Protein AF-A0A5P2UN57-F1 (afdb_monomer_lite)

Foldseek 3Di:
DDDDDDDDDDDDDDDDDDDDDDDDDDDDDDDDDDDDDDDDDDDDDDDDDDPPPPPPPPDPPPPPPPDPPPDAPQFWWKWFWQFFDAWAWKWFQDPVRDIDIDTFFWTKIATDVGWIFIWGQQEPPADADGRFMWTWDWCCLALSNVQPLLQLLLQLLCVFPPVPVVQVVLLVLLVADGDDSHLRRRLNNLLSNCSRPVTPMAGPDPSSRSSVVSSNVPRDGDDIDDGQWEWPPLEFEDAAQAWTDFIFIAHPDQKKAKAKDPVCVVQVWAWAFPVRHGGGMDGHGTTIITHGHPPRDFDKIKMKIKDWGWGDFSIWIDSSHRSRIITTSGIDGHITMYMHMYGYDDDVPVPVPPPDDDDDDDDDDDDDDDDDDDDDDDDDDDDDDDDDDDDDDDDDDDDDDDDDPPPPVVVVVVVVVVVVVVVVPDDDDDDDDD

Secondary structure (DSSP, 8-state):
--------------------------------------------------------------------TTSPPPPB-EEEEEEEEEEEEEEEE-TTS-EEEEEEEEEEEEETTS-EEEEEES-SS----TT-EEEEE-GGGSTTTT-TTHHHHHHHHHSSTTT---HHHHHHHHT-SPPPHHHHHHHHHHHHHHHHT---EEESSHHHHHHHHHHHHHPPP-PPPPPSEEEESSEEE--SSEEEEEEEEEESSS-EEEEE-HHHHHTT-EEE-TTS-B-SEE-TTPEEEEEEPTT--SEEEEEEEEEEEPPPTT-EEESS-GGG-EEEEEE-SEEEEEEEEEEES--TTSGGGS--------------------------------------------------TTSHHHHHHHHHHHHHHHHTT---------

Sequence (434 aa):
MSIAVPASSAPDSAPEPASRGAAAAAGRSGGAVSAAARSAARRPLAVALLAAALTAAPGATAAADTDPVGGRPAEGASAVLDGLKTYGQAVLRGGDGSVRQIPAGLYEMRVDGGGTLQTYGVGVEGNAQPQARYTEGGWSGSVLAGNGEAGRIRWVLEHSYPQLNDLAGLADAAGAGTLTAESAAAGTQVAIWRLADGAPVEAADPEAEKLADYLQRQAGQLPEPPASLALDPGHVTGPVGGRLGPVTVRTGARSVSVVPDADALALGVRVVDAEGRPLETAGNGTRLYFEVPAGTPDGTASVTVRGATKVPVGRVFTSGVPARAQIVAGSSESAAKAVASALWPQYEEARTAADGTTAPAGTPTGGPATTTLGSRSATLSPDSPDSPAASRLASSGSSAATPVIASLAVGLVVLGGMVVLLLRKRPHEEEEQA

Organism: NCBI:txid36818

Radius of gyration: 38.83 Å; chains: 1; bounding box: 89×123×109 Å

InterPro domains:
  IPR013552 Thioester domain [PF08341] (145-219)
  IPR023849 TQXA domain [TIGR03934] (152-199)

Structure (mmCIF, N/CA/C/O backbone):
data_AF-A0A5P2UN57-F1
#
_entry.id   AF-A0A5P2UN57-F1
#
loop_
_atom_site.group_PDB
_atom_site.id
_atom_site.type_symbol
_atom_site.label_atom_id
_atom_site.label_alt_id
_atom_site.label_comp_id
_atom_site.label_asym_id
_atom_site.label_entity_id
_atom_site.label_seq_id
_atom_site.pdbx_PDB_ins_code
_atom_site.Cartn_x
_atom_site.Cartn_y
_atom_site.Cartn_z
_atom_site.occupancy
_atom_site.B_iso_or_equiv
_atom_site.auth_seq_id
_atom_site.auth_comp_id
_atom_site.auth_asym_id
_atom_site.auth_atom_id
_atom_site.pdbx_PDB_model_num
ATOM 1 N N . MET A 1 1 ? -21.011 -5.947 74.025 1.00 39.19 1 MET A N 1
ATOM 2 C CA . MET A 1 1 ? -20.119 -4.963 74.668 1.00 39.19 1 MET A CA 1
ATOM 3 C C . MET A 1 1 ? -19.690 -3.989 73.589 1.00 39.19 1 MET A C 1
ATOM 5 O O . MET A 1 1 ? -18.841 -4.320 72.777 1.00 39.19 1 MET A O 1
ATOM 9 N N . SER A 1 2 ? -20.385 -2.857 73.537 1.00 37.06 2 SER A N 1
ATOM 10 C CA . SER A 1 2 ? -20.184 -1.744 72.607 1.00 37.06 2 SER A CA 1
ATOM 11 C C . SER A 1 2 ? -19.902 -0.512 73.453 1.00 37.06 2 SER A C 1
ATOM 13 O O . SER A 1 2 ? -20.606 -0.312 74.442 1.00 37.06 2 SER A O 1
ATOM 15 N N . ILE A 1 3 ? -18.938 0.318 73.061 1.00 39.31 3 ILE A N 1
ATOM 16 C CA . ILE A 1 3 ? -18.863 1.709 73.514 1.00 39.31 3 ILE A CA 1
ATOM 17 C C . ILE A 1 3 ? -18.644 2.593 72.289 1.00 39.31 3 ILE A C 1
ATOM 19 O O . ILE A 1 3 ? -17.763 2.350 71.468 1.00 39.31 3 ILE A O 1
ATOM 23 N N . ALA A 1 4 ? -19.515 3.589 72.192 1.00 41.00 4 ALA A N 1
ATOM 24 C CA . ALA A 1 4 ? -19.531 4.690 71.248 1.00 41.00 4 ALA A CA 1
ATOM 25 C C . ALA A 1 4 ? -18.868 5.940 71.877 1.00 41.00 4 ALA A C 1
ATOM 27 O O . ALA A 1 4 ? -18.981 6.096 73.088 1.00 41.00 4 ALA A O 1
ATOM 28 N N . VAL A 1 5 ? -18.218 6.776 71.037 1.00 41.81 5 VAL A N 1
ATOM 29 C CA . VAL A 1 5 ? -18.318 8.267 70.884 1.00 41.81 5 VAL A CA 1
ATOM 30 C C . VAL A 1 5 ? -18.219 9.123 72.183 1.00 41.81 5 VAL A C 1
ATOM 32 O O . VAL A 1 5 ? -18.940 8.808 73.124 1.00 41.81 5 VAL A O 1
ATOM 35 N N . PRO A 1 6 ? -17.438 10.246 72.277 1.00 58.19 6 PRO A N 1
ATOM 36 C CA . PRO A 1 6 ? -17.721 11.478 71.508 1.00 58.19 6 PRO A CA 1
ATOM 37 C C . PRO A 1 6 ? -16.577 12.481 71.204 1.00 58.19 6 PRO A C 1
ATOM 39 O O . PRO A 1 6 ? -15.440 12.359 71.646 1.00 58.19 6 PRO A O 1
ATOM 42 N N . ALA A 1 7 ? -16.950 13.502 70.419 1.00 49.41 7 ALA A N 1
ATOM 43 C CA . ALA A 1 7 ? -16.228 14.742 70.123 1.00 49.41 7 ALA A CA 1
ATOM 44 C C . ALA A 1 7 ? -16.349 15.794 71.251 1.00 49.41 7 ALA A C 1
ATOM 46 O O . ALA A 1 7 ? -17.344 15.785 71.974 1.00 49.41 7 ALA A O 1
ATOM 47 N N . SER A 1 8 ? -15.408 16.750 71.338 1.00 39.91 8 SER A N 1
ATOM 48 C CA . SER A 1 8 ? -15.621 18.070 71.968 1.00 39.91 8 SER A CA 1
ATOM 49 C C . SER A 1 8 ? -14.548 19.103 71.576 1.00 39.91 8 SER A C 1
ATOM 51 O O . SER A 1 8 ? -13.394 18.763 71.329 1.00 39.91 8 SER A O 1
ATOM 53 N N . SER A 1 9 ? -14.985 20.361 71.534 1.00 40.81 9 SER A N 1
ATOM 54 C CA . SER A 1 9 ? -14.357 21.596 71.041 1.00 40.81 9 SER A CA 1
ATOM 55 C C . SER A 1 9 ? -13.452 22.333 72.065 1.00 40.81 9 SER A C 1
ATOM 57 O O . SER A 1 9 ? -13.440 21.976 73.239 1.00 40.81 9 SER A O 1
ATOM 59 N N . ALA A 1 10 ? -12.731 23.368 71.585 1.00 37.75 10 ALA A N 1
ATOM 60 C CA . ALA A 1 10 ? -11.775 24.309 72.240 1.00 37.75 10 ALA A CA 1
ATOM 61 C C . ALA A 1 10 ? -12.332 25.138 73.445 1.00 37.75 10 ALA A C 1
ATOM 63 O O . ALA A 1 10 ? -13.525 24.974 73.710 1.00 37.75 10 ALA A O 1
ATOM 64 N N . PRO A 1 11 ? -11.569 26.022 74.174 1.00 57.16 11 PRO A N 1
ATOM 65 C CA . PRO A 1 11 ? -11.127 27.368 73.681 1.00 57.16 11 PRO A CA 1
ATOM 66 C C . PRO A 1 11 ? -9.890 28.077 74.365 1.00 57.16 11 PRO A C 1
ATOM 68 O O . PRO A 1 11 ? -9.340 27.568 75.334 1.00 57.16 11 PRO A O 1
ATOM 71 N N . ASP A 1 12 ? -9.559 29.296 73.864 1.00 34.84 12 ASP A N 1
ATOM 72 C CA . ASP A 1 12 ? -9.008 30.528 74.535 1.00 34.84 12 ASP A CA 1
ATOM 73 C C . ASP A 1 12 ? -7.531 30.561 75.061 1.00 34.84 12 ASP A C 1
ATOM 75 O O . ASP A 1 12 ? -7.033 29.545 75.520 1.00 34.84 12 ASP A O 1
ATOM 79 N N . SER A 1 13 ? -6.693 31.625 75.030 1.00 40.53 13 SER A N 1
ATOM 80 C CA . SER A 1 13 ? -6.854 33.103 75.030 1.00 40.53 13 SER A CA 1
ATOM 81 C C . SER A 1 13 ? -5.596 33.870 74.507 1.00 40.53 13 SER A C 1
ATOM 83 O O . SER A 1 13 ? -4.488 33.333 74.506 1.00 40.53 13 SER A O 1
ATOM 85 N N . ALA A 1 14 ? -5.771 35.146 74.107 1.00 40.59 14 ALA A N 1
ATOM 86 C CA . ALA A 1 14 ? -4.766 36.169 73.686 1.00 40.59 14 ALA A CA 1
ATOM 87 C C . ALA A 1 14 ? -4.296 37.074 74.891 1.00 40.59 14 ALA A C 1
ATOM 89 O O . ALA A 1 14 ? -4.620 36.633 75.996 1.00 40.59 14 ALA A O 1
ATOM 90 N N . PRO A 1 15 ? -3.615 38.279 74.819 1.00 58.94 15 PRO A N 1
ATOM 91 C CA . PRO A 1 15 ? -3.637 39.346 73.769 1.00 58.94 15 PRO A CA 1
ATOM 92 C C . PRO A 1 15 ? -2.386 40.284 73.517 1.00 58.94 15 PRO A C 1
ATOM 94 O O . PRO A 1 15 ? -1.462 40.358 74.317 1.00 58.94 15 PRO A O 1
ATOM 97 N N . GLU A 1 16 ? -2.478 41.065 72.409 1.00 37.25 16 GLU A N 1
ATOM 98 C CA . GLU A 1 16 ? -2.053 42.484 72.125 1.00 37.25 16 GLU A CA 1
ATOM 99 C C . GLU A 1 16 ? -0.576 43.004 72.117 1.00 37.25 16 GLU A C 1
ATOM 101 O O . GLU A 1 16 ? 0.284 42.392 72.741 1.00 37.25 16 GLU A O 1
ATOM 106 N N . PRO A 1 17 ? -0.253 44.196 71.507 1.00 57.06 17 PRO A N 1
ATOM 107 C CA . PRO A 1 17 ? -1.022 45.055 70.569 1.00 57.06 17 PRO A CA 1
ATOM 108 C C . PRO A 1 17 ? -0.270 45.662 69.334 1.00 57.06 17 PRO A C 1
ATOM 110 O O . PRO A 1 17 ? 0.952 45.720 69.254 1.00 57.06 17 PRO A O 1
ATOM 113 N N . ALA A 1 18 ? -1.094 46.245 68.441 1.00 34.97 18 ALA A N 1
ATOM 114 C CA . ALA A 1 18 ? -0.956 47.515 67.690 1.00 34.97 18 ALA A CA 1
ATOM 115 C C . ALA A 1 18 ? -0.034 47.711 66.449 1.00 34.97 18 ALA A C 1
ATOM 117 O O . ALA A 1 18 ? 1.152 48.010 66.536 1.00 34.97 18 ALA A O 1
ATOM 118 N N . SER A 1 19 ? -0.734 47.916 65.320 1.00 35.34 19 SER A N 1
ATOM 119 C CA . SER A 1 19 ? -0.726 49.133 64.469 1.00 35.34 19 SER A CA 1
ATOM 120 C C . SER A 1 19 ? -0.081 49.112 63.068 1.00 35.34 19 SER A C 1
ATOM 122 O O . SER A 1 19 ? 0.975 48.556 62.802 1.00 35.34 19 SER A O 1
ATOM 124 N N . ARG A 1 20 ? -0.845 49.752 62.168 1.00 35.31 20 ARG A N 1
ATOM 125 C CA . ARG A 1 20 ? -0.717 49.987 60.720 1.00 35.31 20 ARG A CA 1
ATOM 126 C C . ARG A 1 20 ? 0.586 50.672 60.287 1.00 35.31 20 ARG A C 1
ATOM 128 O O . ARG A 1 20 ? 1.058 51.566 60.977 1.00 35.31 20 ARG A O 1
ATOM 135 N N . GLY A 1 21 ? 0.966 50.471 59.022 1.00 28.95 21 GLY A N 1
ATOM 136 C CA . GLY A 1 21 ? 1.669 51.509 58.255 1.00 28.95 21 GLY A CA 1
ATOM 137 C C . GLY A 1 21 ? 2.451 50.988 57.057 1.00 28.95 21 GLY A C 1
ATOM 138 O O . GLY A 1 21 ? 3.364 50.193 57.210 1.00 28.95 21 GLY A O 1
ATOM 139 N N . ALA A 1 22 ? 2.078 51.438 55.865 1.00 32.78 22 ALA A N 1
ATOM 140 C CA . ALA A 1 22 ? 2.671 51.073 54.588 1.00 32.78 22 ALA A CA 1
ATOM 141 C C . ALA A 1 22 ? 3.968 51.844 54.261 1.00 32.78 22 ALA A C 1
ATOM 143 O O . ALA A 1 22 ? 4.228 52.906 54.818 1.00 32.78 22 ALA A O 1
ATOM 144 N N . ALA A 1 23 ? 4.634 51.344 53.213 1.00 30.52 23 ALA A N 1
ATOM 145 C CA . ALA A 1 23 ? 5.530 52.027 52.273 1.00 30.52 23 ALA A CA 1
ATOM 146 C C . ALA A 1 23 ? 7.048 52.068 52.564 1.00 30.52 23 ALA A C 1
ATOM 148 O O . ALA A 1 23 ? 7.525 52.696 53.497 1.00 30.52 23 ALA A O 1
ATOM 149 N N . ALA A 1 24 ? 7.765 51.441 51.619 1.00 31.58 24 ALA A N 1
ATOM 150 C CA . ALA A 1 24 ? 8.993 51.874 50.944 1.00 31.58 24 ALA A CA 1
ATOM 151 C C . ALA A 1 24 ? 10.163 52.447 51.769 1.00 31.58 24 ALA A C 1
ATOM 153 O O . ALA A 1 24 ? 10.082 53.560 52.270 1.00 31.58 24 ALA A O 1
ATOM 154 N N . ALA A 1 25 ? 11.328 51.788 51.695 1.00 30.58 25 ALA A N 1
ATOM 155 C CA . ALA A 1 25 ? 12.523 52.312 51.011 1.00 30.58 25 ALA A CA 1
ATOM 156 C C . ALA A 1 25 ? 13.802 51.501 51.316 1.00 30.58 25 ALA A C 1
ATOM 158 O O . ALA A 1 25 ? 14.023 51.042 52.428 1.00 30.58 25 ALA A O 1
ATOM 159 N N . ALA A 1 26 ? 14.675 51.489 50.303 1.00 32.34 26 ALA A N 1
ATOM 160 C CA . ALA A 1 26 ? 16.138 51.559 50.367 1.00 32.34 26 ALA A CA 1
ATOM 161 C C . ALA A 1 26 ? 16.979 50.345 50.820 1.00 32.34 26 ALA A C 1
ATOM 163 O O . ALA A 1 26 ? 17.091 50.010 51.991 1.00 32.34 26 ALA A O 1
ATOM 164 N N . GLY A 1 27 ? 17.776 49.868 49.860 1.00 29.94 27 GLY A N 1
ATOM 165 C CA . GLY A 1 27 ? 19.140 49.387 50.067 1.00 29.94 27 GLY A CA 1
ATOM 166 C C . GLY A 1 27 ? 19.962 49.660 48.803 1.00 29.94 27 GLY A C 1
ATOM 167 O O . GLY A 1 27 ? 19.844 48.931 47.825 1.00 29.94 27 GLY A O 1
ATOM 168 N N . ARG A 1 28 ? 20.739 50.753 48.792 1.00 35.12 28 ARG A N 1
ATOM 169 C CA . ARG A 1 28 ? 21.765 51.058 47.777 1.00 35.12 28 ARG A CA 1
ATOM 170 C C . ARG A 1 28 ? 23.150 50.817 48.373 1.00 35.12 28 ARG A C 1
ATOM 172 O O . ARG A 1 28 ? 23.405 51.258 49.486 1.00 35.12 28 ARG A O 1
ATOM 179 N N . SER A 1 29 ? 24.058 50.311 47.547 1.00 33.84 29 SER A N 1
ATOM 180 C CA . SER A 1 29 ? 25.497 50.630 47.522 1.00 33.84 29 SER A CA 1
ATOM 181 C C . SER A 1 29 ? 26.037 50.115 46.180 1.00 33.84 29 SER A C 1
ATOM 183 O O . SER A 1 29 ? 25.735 48.980 45.840 1.00 33.84 29 SER A O 1
ATOM 185 N N . GLY A 1 30 ? 26.789 50.820 45.337 1.00 29.62 30 GLY A N 1
ATOM 186 C CA . GLY A 1 30 ? 27.401 52.148 45.362 1.00 29.62 30 GLY A CA 1
ATOM 187 C C . GLY A 1 30 ? 28.357 52.274 44.152 1.00 29.62 30 GLY A C 1
ATOM 188 O O . GLY A 1 30 ? 28.793 51.255 43.625 1.00 29.62 30 GLY A O 1
ATOM 189 N N . GLY A 1 31 ? 28.669 53.514 43.741 1.00 28.61 31 GLY A N 1
ATOM 190 C CA . GLY A 1 31 ? 29.706 53.891 42.749 1.00 28.61 31 GLY A CA 1
ATOM 191 C C . GLY A 1 31 ? 29.144 54.389 41.402 1.00 28.61 31 GLY A C 1
ATOM 192 O O . GLY A 1 31 ? 28.782 53.568 40.574 1.00 28.61 31 GLY A O 1
ATOM 193 N N . ALA A 1 32 ? 28.813 55.681 41.218 1.00 36.91 32 ALA A N 1
ATOM 194 C CA . ALA A 1 32 ? 29.678 56.835 40.848 1.00 36.91 32 ALA A CA 1
ATOM 195 C C . ALA A 1 32 ? 30.187 56.744 39.380 1.00 36.91 32 ALA A C 1
ATOM 197 O O . ALA A 1 32 ? 30.706 55.707 39.005 1.00 36.91 32 ALA A O 1
ATOM 198 N N . VAL A 1 33 ? 30.089 57.734 38.474 1.00 36.12 33 VAL A N 1
ATOM 199 C CA . VAL A 1 33 ? 30.097 59.211 38.583 1.00 36.12 33 VAL A CA 1
ATOM 200 C C . VAL A 1 33 ? 29.484 59.872 37.315 1.00 36.12 33 VAL A C 1
ATOM 202 O O . VAL A 1 33 ? 29.527 59.299 36.232 1.00 36.12 33 VAL A O 1
ATOM 205 N N . SER A 1 34 ? 28.943 61.089 37.487 1.00 36.19 34 SER A N 1
ATOM 206 C CA . SER A 1 34 ? 28.401 62.081 36.519 1.00 36.19 34 SER A CA 1
ATOM 207 C C . SER A 1 34 ? 29.396 62.511 35.401 1.00 36.19 34 SER A C 1
ATOM 209 O O . SER A 1 34 ? 30.576 62.225 35.517 1.00 36.19 34 SER A O 1
ATOM 211 N N . ALA A 1 35 ? 29.071 63.253 34.325 1.00 32.41 35 ALA A N 1
ATOM 212 C CA . ALA A 1 35 ? 28.137 64.375 34.193 1.00 32.41 35 ALA A CA 1
ATOM 213 C C . ALA A 1 35 ? 27.804 64.774 32.729 1.00 32.41 35 ALA A C 1
ATOM 215 O O . ALA A 1 35 ? 28.484 64.420 31.774 1.00 32.41 35 ALA A O 1
ATOM 216 N N . ALA A 1 36 ? 26.736 65.572 32.648 1.00 34.56 36 ALA A N 1
ATOM 217 C CA . ALA A 1 36 ? 26.049 66.233 31.538 1.00 34.56 36 ALA A CA 1
ATOM 218 C C . ALA A 1 36 ? 26.873 67.056 30.523 1.00 34.56 36 ALA A C 1
ATOM 220 O O . ALA A 1 36 ? 27.848 67.694 30.899 1.00 34.56 36 ALA A O 1
ATOM 221 N N . ALA A 1 37 ? 26.311 67.245 29.316 1.00 31.92 37 ALA A N 1
ATOM 222 C CA . ALA A 1 37 ? 26.046 68.578 28.743 1.00 31.92 37 ALA A CA 1
ATOM 223 C C . ALA A 1 37 ? 25.123 68.519 27.505 1.00 31.92 37 ALA A C 1
ATOM 225 O O . ALA A 1 37 ? 25.219 67.631 26.665 1.00 31.92 37 ALA A O 1
ATOM 226 N N . ARG A 1 38 ? 24.228 69.510 27.410 1.00 37.66 38 ARG A N 1
ATOM 227 C CA . ARG A 1 38 ? 23.338 69.827 26.279 1.00 37.66 38 ARG A CA 1
ATOM 228 C C . ARG A 1 38 ? 24.101 70.598 25.195 1.00 37.66 38 ARG A C 1
ATOM 230 O O . ARG A 1 38 ? 24.888 71.468 25.547 1.00 37.66 38 ARG A O 1
ATOM 237 N N . SER A 1 39 ? 23.750 70.428 23.919 1.00 31.36 39 SER A N 1
ATOM 238 C CA . SER A 1 39 ? 23.504 71.552 22.988 1.00 31.36 39 SER A CA 1
ATOM 239 C C . SER A 1 39 ? 23.047 71.078 21.604 1.00 31.36 39 SER A C 1
ATOM 241 O O . SER A 1 39 ? 23.344 69.977 21.157 1.00 31.36 39 SER A O 1
ATOM 243 N N . ALA A 1 40 ? 22.248 71.937 20.976 1.00 41.78 40 ALA A N 1
ATOM 244 C CA . ALA A 1 40 ? 21.598 71.780 19.686 1.00 41.78 40 ALA A CA 1
ATOM 245 C C . ALA A 1 40 ? 22.480 72.271 18.526 1.00 41.78 40 ALA A C 1
ATOM 247 O O . ALA A 1 40 ? 23.223 73.232 18.702 1.00 41.78 40 ALA A O 1
ATOM 248 N N . ALA A 1 41 ? 22.286 71.726 17.321 1.00 35.62 41 ALA A N 1
ATOM 249 C CA . ALA A 1 41 ? 22.582 72.425 16.067 1.00 35.62 41 ALA A CA 1
ATOM 250 C C . ALA A 1 41 ? 21.757 71.858 14.895 1.00 35.62 41 ALA A C 1
ATOM 252 O O . ALA A 1 41 ? 21.480 70.665 14.814 1.00 35.62 41 ALA A O 1
ATOM 253 N N . ARG A 1 42 ? 21.333 72.762 14.008 1.00 41.66 42 ARG A N 1
ATOM 254 C CA . ARG A 1 42 ? 20.505 72.560 12.807 1.00 41.66 42 ARG A CA 1
ATOM 255 C C . ARG A 1 42 ? 21.384 72.216 11.582 1.00 41.66 42 ARG A C 1
ATOM 257 O O . ARG A 1 42 ? 22.398 72.881 11.457 1.00 41.66 42 ARG A O 1
ATOM 264 N N . ARG A 1 43 ? 20.893 71.302 10.704 1.00 43.47 43 ARG A N 1
ATOM 265 C CA . ARG A 1 43 ? 20.986 71.132 9.203 1.00 43.47 43 ARG A CA 1
ATOM 266 C C . ARG A 1 43 ? 22.345 71.395 8.481 1.00 43.47 43 ARG A C 1
ATOM 268 O O . ARG A 1 43 ? 23.056 72.270 8.945 1.00 43.47 43 ARG A O 1
ATOM 275 N N . PRO A 1 44 ? 22.691 70.791 7.303 1.00 49.47 44 PRO A N 1
ATOM 276 C CA . PRO A 1 44 ? 21.820 70.339 6.194 1.00 49.47 44 PRO A CA 1
ATOM 277 C C . PRO A 1 44 ? 22.256 69.040 5.445 1.00 49.47 44 PRO A C 1
ATOM 279 O O . PRO A 1 44 ? 23.219 68.376 5.812 1.00 49.47 44 PRO A O 1
ATOM 282 N N . LEU A 1 45 ? 21.507 68.691 4.383 1.00 47.31 45 LEU A N 1
ATOM 283 C CA . LEU A 1 45 ? 21.818 67.669 3.369 1.00 47.31 45 LEU A CA 1
ATOM 284 C C . LEU A 1 45 ? 23.208 67.850 2.728 1.00 47.31 45 LEU A C 1
ATOM 286 O O . LEU A 1 45 ? 23.545 68.965 2.336 1.00 47.31 45 LEU A O 1
ATOM 290 N N . ALA A 1 46 ? 23.904 66.739 2.458 1.00 33.66 46 ALA A N 1
ATOM 291 C CA . ALA A 1 46 ? 24.775 66.590 1.290 1.00 33.66 46 ALA A CA 1
ATOM 292 C C . ALA A 1 46 ? 24.960 65.104 0.926 1.00 33.66 46 ALA A C 1
ATOM 294 O O . ALA A 1 46 ? 25.075 64.234 1.783 1.00 33.66 46 ALA A O 1
ATOM 295 N N . VAL A 1 47 ? 24.926 64.863 -0.378 1.00 42.28 47 VAL A N 1
ATOM 296 C CA . VAL A 1 47 ? 24.894 63.593 -1.105 1.00 42.28 47 VAL A CA 1
ATOM 297 C C . VAL A 1 47 ? 26.205 62.814 -0.964 1.00 42.28 47 VAL A C 1
ATOM 299 O O . VAL A 1 47 ? 27.278 63.388 -1.122 1.00 42.28 47 VAL A O 1
ATOM 302 N N . ALA A 1 48 ? 26.115 61.496 -0.778 1.00 36.16 48 ALA A N 1
ATOM 303 C CA . ALA A 1 48 ? 27.198 60.566 -1.086 1.00 36.16 48 ALA A CA 1
ATOM 304 C C . ALA A 1 48 ? 26.623 59.362 -1.843 1.00 36.16 48 ALA A C 1
ATOM 306 O O . ALA A 1 48 ? 25.819 58.593 -1.318 1.00 36.16 48 ALA A O 1
ATOM 307 N N . LEU A 1 49 ? 27.019 59.264 -3.112 1.00 44.88 49 LEU A N 1
ATOM 308 C CA . LEU A 1 49 ? 26.811 58.135 -4.011 1.00 44.88 49 LEU A CA 1
ATOM 309 C C . LEU A 1 49 ? 27.339 56.847 -3.363 1.00 44.88 49 LEU A C 1
ATOM 311 O O . LEU A 1 49 ? 28.544 56.720 -3.159 1.00 44.88 49 LEU A O 1
ATOM 315 N N . LEU A 1 50 ? 26.460 55.877 -3.109 1.00 35.69 50 LEU A N 1
ATOM 316 C CA . LEU A 1 50 ? 26.858 54.477 -2.985 1.00 35.69 50 LEU A CA 1
ATOM 317 C C . LEU A 1 50 ? 26.227 53.701 -4.139 1.00 35.69 50 LEU A C 1
ATOM 319 O O . LEU A 1 50 ? 25.016 53.492 -4.189 1.00 35.69 50 LEU A O 1
ATOM 323 N N . ALA A 1 51 ? 27.075 53.301 -5.081 1.00 37.41 51 ALA A N 1
ATOM 324 C CA . ALA A 1 51 ? 26.753 52.318 -6.096 1.00 37.41 51 ALA A CA 1
ATOM 325 C C . ALA A 1 51 ? 26.449 50.981 -5.402 1.00 37.41 51 ALA A C 1
ATOM 327 O O . ALA A 1 51 ? 27.350 50.313 -4.895 1.00 37.41 51 ALA A O 1
ATOM 328 N N . ALA A 1 52 ? 25.174 50.602 -5.355 1.00 35.66 52 ALA A N 1
ATOM 329 C CA . ALA A 1 52 ? 24.774 49.257 -4.981 1.00 35.66 52 ALA A CA 1
ATOM 330 C C . ALA A 1 52 ? 25.048 48.333 -6.174 1.00 35.66 52 ALA A C 1
ATOM 332 O O . ALA A 1 52 ? 24.314 48.326 -7.160 1.00 35.66 52 ALA A O 1
ATOM 333 N N . ALA A 1 53 ? 26.135 47.571 -6.087 1.00 35.41 53 ALA A N 1
ATOM 334 C CA . ALA A 1 53 ? 26.342 46.403 -6.923 1.00 35.41 53 ALA A CA 1
ATOM 335 C C . ALA A 1 53 ? 25.234 45.383 -6.609 1.00 35.41 53 ALA A C 1
ATOM 337 O O . ALA A 1 53 ? 25.279 44.711 -5.579 1.00 35.41 53 ALA A O 1
ATOM 338 N N . LEU A 1 54 ? 24.230 45.273 -7.484 1.00 36.91 54 LEU A N 1
ATOM 339 C CA . LEU A 1 54 ? 23.368 44.096 -7.526 1.00 36.91 54 LEU A CA 1
ATOM 340 C C . LEU A 1 54 ? 24.226 42.936 -8.035 1.00 36.91 54 LEU A C 1
ATOM 342 O O . LEU A 1 54 ? 24.427 42.765 -9.236 1.00 36.91 54 LEU A O 1
ATOM 346 N N . THR A 1 55 ? 24.745 42.137 -7.110 1.00 36.88 55 THR A N 1
ATOM 347 C CA . THR A 1 55 ? 25.111 40.766 -7.436 1.00 36.88 55 THR A CA 1
ATOM 348 C C . THR A 1 55 ? 23.810 40.023 -7.715 1.00 36.88 55 THR A C 1
ATOM 350 O O . THR A 1 55 ? 23.012 39.745 -6.823 1.00 36.88 55 THR A O 1
ATOM 353 N N . ALA A 1 56 ? 23.562 39.760 -8.995 1.00 38.81 56 ALA A N 1
ATOM 354 C CA . ALA A 1 56 ? 22.622 38.740 -9.412 1.00 38.81 56 ALA A CA 1
ATOM 355 C C . ALA A 1 56 ? 23.098 37.415 -8.803 1.00 38.81 56 ALA A C 1
ATOM 357 O O . ALA A 1 56 ? 24.104 36.862 -9.241 1.00 38.81 56 ALA A O 1
ATOM 358 N N . ALA A 1 57 ? 22.415 36.937 -7.764 1.00 29.92 57 ALA A N 1
ATOM 359 C CA . ALA A 1 57 ? 22.518 35.546 -7.358 1.00 29.92 57 ALA A CA 1
ATOM 360 C C . ALA A 1 57 ? 21.862 34.715 -8.476 1.00 29.92 57 ALA A C 1
ATOM 362 O O . ALA A 1 57 ? 20.656 34.859 -8.701 1.00 29.92 57 ALA A O 1
ATOM 363 N N . PRO A 1 58 ? 22.613 33.896 -9.229 1.00 36.75 58 PRO A N 1
ATOM 364 C CA . PRO A 1 58 ? 22.010 32.990 -10.183 1.00 36.75 58 PRO A CA 1
ATOM 365 C C . PRO A 1 58 ? 21.343 31.855 -9.411 1.00 36.75 58 PRO A C 1
ATOM 367 O O . PRO A 1 58 ? 21.974 31.227 -8.569 1.00 36.75 58 PRO A O 1
ATOM 370 N N . GLY A 1 59 ? 20.081 31.594 -9.748 1.00 34.78 59 GLY A N 1
ATOM 371 C CA . GLY A 1 59 ? 19.437 30.298 -9.573 1.00 34.78 59 GLY A CA 1
ATOM 372 C C . GLY A 1 59 ? 19.258 29.841 -8.131 1.00 34.78 59 GLY A C 1
ATOM 373 O O . GLY A 1 59 ? 20.134 29.214 -7.544 1.00 34.78 59 GLY A O 1
ATOM 374 N N . ALA A 1 60 ? 18.033 29.981 -7.624 1.00 32.53 60 ALA A N 1
ATOM 375 C CA . ALA A 1 60 ? 17.483 28.903 -6.820 1.00 32.53 60 ALA A CA 1
ATOM 376 C C . ALA A 1 60 ? 17.516 27.642 -7.697 1.00 32.53 60 ALA A C 1
ATOM 378 O O . ALA A 1 60 ? 16.646 27.428 -8.540 1.00 32.53 60 ALA A O 1
ATOM 379 N N . THR A 1 61 ? 18.577 26.851 -7.563 1.00 32.50 61 THR A N 1
ATOM 380 C CA . THR A 1 61 ? 18.569 25.465 -7.997 1.00 32.50 61 THR A CA 1
ATOM 381 C C . THR A 1 61 ? 17.397 24.829 -7.268 1.00 32.50 61 THR A C 1
ATOM 383 O O . THR A 1 61 ? 17.431 24.692 -6.043 1.00 32.50 61 THR A O 1
ATOM 386 N N . ALA A 1 62 ? 16.339 24.493 -8.009 1.00 33.34 62 ALA A N 1
ATOM 387 C CA . ALA A 1 62 ? 15.438 23.436 -7.591 1.00 33.34 62 ALA A CA 1
ATOM 388 C C . ALA A 1 62 ? 16.341 22.301 -7.105 1.00 33.34 62 ALA A C 1
ATOM 390 O O . ALA A 1 62 ? 17.235 21.880 -7.845 1.00 33.34 62 ALA A O 1
ATOM 391 N N . ALA A 1 63 ? 16.195 21.905 -5.842 1.00 31.03 63 ALA A N 1
ATOM 392 C CA . ALA A 1 63 ? 16.817 20.691 -5.364 1.00 31.03 63 ALA A CA 1
ATOM 393 C C . ALA A 1 63 ? 16.280 19.588 -6.276 1.00 31.03 63 ALA A C 1
ATOM 395 O O . ALA A 1 63 ? 15.118 19.204 -6.180 1.00 31.03 63 ALA A O 1
ATOM 396 N N . ALA A 1 64 ? 17.089 19.184 -7.253 1.00 30.36 64 ALA A N 1
ATOM 397 C CA . ALA A 1 64 ? 16.914 17.896 -7.871 1.00 30.36 64 ALA A CA 1
ATOM 398 C C . ALA A 1 64 ? 17.036 16.926 -6.703 1.00 30.36 64 ALA A C 1
ATOM 400 O O . ALA A 1 64 ? 18.085 16.889 -6.055 1.00 30.36 64 ALA A O 1
ATOM 401 N N . ASP A 1 65 ? 15.933 16.256 -6.375 1.00 30.81 65 ASP A N 1
ATOM 402 C CA . ASP A 1 65 ? 15.954 15.106 -5.490 1.00 30.81 65 ASP A CA 1
ATOM 403 C C . ASP A 1 65 ? 17.034 14.180 -6.048 1.00 30.81 65 ASP A C 1
ATOM 405 O O . ASP A 1 65 ? 16.880 13.569 -7.105 1.00 30.81 65 ASP A O 1
ATOM 409 N N . THR A 1 66 ? 18.196 14.169 -5.403 1.00 28.62 66 THR A N 1
ATOM 410 C CA . THR A 1 66 ? 19.198 13.154 -5.664 1.00 28.62 66 THR A CA 1
ATOM 411 C C . THR A 1 66 ? 18.591 11.872 -5.133 1.00 28.62 66 THR A C 1
ATOM 413 O O . THR A 1 66 ? 18.568 11.663 -3.916 1.00 28.62 66 THR A O 1
ATOM 416 N N . ASP A 1 67 ? 18.050 11.060 -6.042 1.00 33.12 67 ASP A N 1
ATOM 417 C CA . ASP A 1 67 ? 17.674 9.685 -5.746 1.00 33.12 67 ASP A CA 1
ATOM 418 C C . ASP A 1 67 ? 18.855 9.032 -5.002 1.00 33.12 67 ASP A C 1
ATOM 420 O O . ASP A 1 67 ? 20.001 9.129 -5.463 1.00 33.12 67 ASP A O 1
ATOM 424 N N . PRO A 1 68 ? 18.637 8.425 -3.823 1.00 29.23 68 PRO A N 1
ATOM 425 C CA . PRO A 1 68 ? 19.715 7.790 -3.089 1.00 29.23 68 PRO A CA 1
ATOM 426 C C . PRO A 1 68 ? 20.307 6.672 -3.950 1.00 29.23 68 PRO A C 1
ATOM 428 O O . PRO A 1 68 ? 19.648 5.676 -4.255 1.00 29.23 68 PRO A O 1
ATOM 431 N N . VAL A 1 69 ? 21.574 6.849 -4.331 1.00 30.66 69 VAL A N 1
ATOM 432 C CA . VAL A 1 69 ? 22.395 5.835 -4.997 1.00 30.66 69 VAL A CA 1
ATOM 433 C C . VAL A 1 69 ? 22.346 4.556 -4.157 1.00 30.66 69 VAL A C 1
ATOM 435 O O . VAL A 1 69 ? 22.826 4.531 -3.025 1.00 30.66 69 VAL A O 1
ATOM 438 N N . GLY A 1 70 ? 21.730 3.508 -4.707 1.00 30.95 70 GLY A N 1
ATOM 439 C CA . GLY A 1 70 ? 21.674 2.166 -4.115 1.00 30.95 70 GLY A CA 1
ATOM 440 C C . GLY A 1 70 ? 20.312 1.721 -3.567 1.00 30.95 70 GLY A C 1
ATOM 441 O O . GLY A 1 70 ? 20.183 0.565 -3.171 1.00 30.95 70 GLY A O 1
ATOM 442 N N . GLY A 1 71 ? 19.287 2.580 -3.562 1.00 38.62 71 GLY A N 1
ATOM 443 C CA . GLY A 1 71 ? 17.907 2.172 -3.273 1.00 38.62 71 GLY A CA 1
ATOM 444 C C . GLY A 1 71 ? 17.175 1.719 -4.537 1.00 38.62 71 GLY A C 1
ATOM 445 O O . GLY A 1 71 ? 17.315 2.345 -5.586 1.00 38.62 71 GLY A O 1
ATOM 446 N N . ARG A 1 72 ? 16.361 0.655 -4.461 1.00 54.19 72 ARG A N 1
ATOM 447 C CA . ARG A 1 72 ? 15.400 0.348 -5.535 1.00 54.19 72 ARG A CA 1
ATOM 448 C C . ARG A 1 72 ? 14.500 1.584 -5.719 1.00 54.19 72 ARG A C 1
ATOM 450 O O . ARG A 1 72 ? 13.986 2.063 -4.703 1.00 54.19 72 ARG A O 1
ATOM 457 N N . PRO A 1 73 ? 14.313 2.109 -6.946 1.00 58.72 73 PRO A N 1
ATOM 458 C CA . PRO A 1 73 ? 13.395 3.219 -7.185 1.00 58.72 73 PRO A CA 1
ATOM 459 C C . PRO A 1 73 ? 12.030 2.900 -6.577 1.00 58.72 73 PRO A C 1
ATOM 461 O O . PRO A 1 73 ? 11.607 1.744 -6.614 1.00 58.72 73 PRO A O 1
ATOM 464 N N . ALA A 1 74 ? 11.347 3.896 -6.009 1.00 60.75 74 ALA A N 1
ATOM 465 C CA . ALA A 1 74 ? 10.019 3.684 -5.442 1.00 60.75 74 ALA A CA 1
ATOM 466 C C . ALA A 1 74 ? 9.086 3.076 -6.508 1.00 60.75 74 ALA A C 1
ATOM 468 O O . ALA A 1 74 ? 8.861 3.671 -7.565 1.00 60.75 74 ALA A O 1
ATOM 469 N N . GLU A 1 75 ? 8.578 1.875 -6.234 1.00 83.25 75 GLU A N 1
ATOM 470 C CA . GLU A 1 75 ? 7.644 1.151 -7.094 1.00 83.25 75 GLU A CA 1
ATOM 471 C C . GLU A 1 75 ? 6.229 1.270 -6.524 1.00 83.25 75 GLU A C 1
ATOM 473 O O . GLU A 1 75 ? 6.008 1.085 -5.327 1.00 83.25 75 GLU A O 1
ATOM 478 N N . GLY A 1 76 ? 5.263 1.556 -7.392 1.00 91.62 76 GLY A N 1
ATOM 479 C CA . GLY A 1 76 ? 3.857 1.688 -7.038 1.00 91.62 76 GLY A CA 1
ATOM 480 C C . GLY A 1 76 ? 3.432 3.139 -6.837 1.00 91.62 76 GLY A C 1
ATOM 481 O O . GLY A 1 76 ? 3.862 4.045 -7.559 1.00 91.62 76 GLY A O 1
ATOM 482 N N . ALA A 1 77 ? 2.517 3.362 -5.900 1.00 94.69 77 ALA A N 1
ATOM 483 C CA . ALA A 1 77 ? 1.986 4.688 -5.611 1.00 94.69 77 ALA A CA 1
ATOM 484 C C . ALA A 1 77 ? 2.845 5.442 -4.577 1.00 94.69 77 ALA A C 1
ATOM 486 O O . ALA A 1 77 ? 3.389 4.866 -3.636 1.00 94.69 77 ALA A O 1
ATOM 487 N N . SER A 1 78 ? 2.932 6.763 -4.731 1.00 94.50 78 SER A N 1
ATOM 488 C CA . SER A 1 78 ? 3.459 7.680 -3.711 1.00 94.50 78 SER A CA 1
ATOM 489 C C . SER A 1 78 ? 2.324 8.567 -3.222 1.00 94.50 78 SER A C 1
ATOM 491 O O . SER A 1 78 ? 1.469 8.956 -4.015 1.00 94.50 78 SER A O 1
ATOM 493 N N . ALA A 1 79 ? 2.269 8.856 -1.926 1.00 95.88 79 ALA A N 1
ATOM 494 C CA . ALA A 1 79 ? 1.175 9.621 -1.349 1.00 95.88 79 ALA A CA 1
ATOM 495 C C . ALA A 1 79 ? 1.633 10.528 -0.208 1.00 95.88 79 ALA A C 1
ATOM 497 O O . ALA A 1 79 ? 2.610 10.250 0.486 1.00 95.88 79 ALA A O 1
ATOM 498 N N . VAL A 1 80 ? 0.889 11.606 0.014 1.00 95.50 80 VAL A N 1
ATOM 499 C CA . VAL A 1 80 ? 1.072 12.520 1.143 1.00 95.50 80 VAL A CA 1
ATOM 500 C C . VAL A 1 80 ? -0.039 12.283 2.155 1.00 95.50 80 VAL A C 1
ATOM 502 O O . VAL A 1 80 ? -1.211 12.216 1.783 1.00 95.50 80 VAL A O 1
ATOM 505 N N . LEU A 1 81 ? 0.320 12.156 3.433 1.00 93.56 81 LEU A N 1
ATOM 506 C CA . LEU A 1 81 ? -0.651 11.957 4.505 1.00 93.56 81 LEU A CA 1
ATOM 507 C C . LEU A 1 81 ? -1.434 13.250 4.776 1.00 93.56 81 LEU A C 1
ATOM 509 O O . LEU A 1 81 ? -0.861 14.242 5.230 1.00 93.56 81 LEU A O 1
ATOM 513 N N . ASP A 1 82 ? -2.748 13.226 4.560 1.00 91.19 82 ASP A N 1
ATOM 514 C CA . ASP A 1 82 ? -3.635 14.363 4.840 1.00 91.19 82 ASP A CA 1
ATOM 515 C C . ASP A 1 82 ? -4.075 14.419 6.304 1.00 91.19 82 ASP A C 1
ATOM 517 O O . ASP A 1 82 ? -4.506 15.467 6.790 1.00 91.19 82 ASP A O 1
ATOM 521 N N . GLY A 1 83 ? -3.955 13.296 7.009 1.00 91.25 83 GLY A N 1
ATOM 522 C CA . GLY A 1 83 ? -4.205 13.180 8.439 1.00 91.25 83 GLY A CA 1
ATOM 523 C C . GLY A 1 83 ? -5.372 12.259 8.770 1.00 91.25 83 GLY A C 1
ATOM 524 O O . GLY A 1 83 ? -5.979 11.636 7.899 1.00 91.25 83 GLY A O 1
ATOM 525 N N . LEU A 1 84 ? -5.652 12.163 10.066 1.00 93.81 84 LEU A N 1
ATOM 526 C CA . LEU A 1 84 ? -6.700 11.318 10.622 1.00 93.81 84 LEU A CA 1
ATOM 527 C C . LEU A 1 84 ? -8.080 11.932 10.341 1.00 93.81 84 LEU A C 1
ATOM 529 O O . LEU A 1 84 ? -8.284 13.116 10.610 1.00 93.81 84 LEU A O 1
ATOM 533 N N . LYS A 1 85 ? -9.012 11.151 9.781 1.00 94.56 85 LYS A N 1
ATOM 534 C CA . LYS A 1 85 ? -10.332 11.643 9.339 1.00 94.56 85 LYS A CA 1
ATOM 535 C C . LYS A 1 85 ? -11.486 11.080 10.153 1.00 94.56 85 LYS A C 1
ATOM 537 O O . LYS A 1 85 ? -12.324 11.842 10.620 1.00 94.56 85 LYS A O 1
ATOM 542 N N . THR A 1 86 ? -11.516 9.764 10.335 1.00 96.75 86 THR A N 1
ATOM 543 C CA . THR A 1 86 ? -12.598 9.061 11.035 1.00 96.75 86 THR A CA 1
ATOM 544 C C . THR A 1 86 ? -11.991 8.291 12.187 1.00 96.75 86 THR A C 1
ATOM 546 O O . THR A 1 86 ? -11.261 7.330 11.958 1.00 96.75 86 THR A O 1
ATOM 549 N N . TYR A 1 87 ? -12.234 8.730 13.419 1.00 97.00 87 TYR A N 1
ATOM 550 C CA . TYR A 1 87 ? -11.536 8.184 14.574 1.00 97.00 87 TYR A CA 1
ATOM 551 C C . TYR A 1 87 ? -12.347 8.269 15.857 1.00 97.00 87 TYR A C 1
ATOM 553 O O . TYR A 1 87 ? -13.120 9.201 16.067 1.00 97.00 87 TYR A O 1
ATOM 561 N N . GLY A 1 88 ? -12.097 7.301 16.731 1.00 96.56 88 GLY A N 1
ATOM 562 C CA . GLY A 1 88 ? -12.459 7.339 18.138 1.00 96.56 88 GLY A CA 1
ATOM 563 C C . GLY A 1 88 ? -11.213 7.488 19.009 1.00 96.56 88 GLY A C 1
ATOM 564 O O . GLY A 1 88 ? -10.158 7.947 18.562 1.00 96.56 88 GLY A O 1
ATOM 565 N N . GLN A 1 89 ? -11.332 7.088 20.270 1.00 97.00 89 GLN A N 1
ATOM 566 C CA . GLN A 1 89 ? -10.222 7.076 21.221 1.00 97.00 89 GLN A CA 1
ATOM 567 C C . GLN A 1 89 ? -9.872 5.642 21.608 1.00 97.00 89 GLN A C 1
ATOM 569 O O . GLN A 1 89 ? -10.747 4.780 21.697 1.00 97.00 89 GLN A O 1
ATOM 574 N N . ALA A 1 90 ? -8.598 5.412 21.889 1.00 96.62 90 ALA A N 1
ATOM 575 C CA . ALA A 1 90 ? -8.082 4.196 22.488 1.00 96.62 90 ALA A CA 1
ATOM 576 C C . ALA A 1 90 ? -7.292 4.532 23.756 1.00 96.62 90 ALA A C 1
ATOM 578 O O . ALA A 1 90 ? -6.724 5.616 23.890 1.00 96.62 90 ALA A O 1
ATOM 579 N N . VAL A 1 91 ? -7.267 3.599 24.696 1.00 96.31 91 VAL A N 1
ATOM 580 C CA . VAL A 1 91 ? -6.553 3.683 25.962 1.00 96.31 91 VAL A CA 1
ATOM 581 C C . VAL A 1 91 ? -5.331 2.781 25.870 1.00 96.31 91 VAL A C 1
ATOM 583 O O . VAL A 1 91 ? -5.447 1.559 25.853 1.00 96.31 91 VAL A O 1
ATOM 586 N N . LEU A 1 92 ? -4.152 3.391 25.815 1.00 93.88 92 LEU A N 1
ATOM 587 C CA . LEU A 1 92 ? -2.869 2.703 25.840 1.00 93.88 92 LEU A CA 1
ATOM 588 C C . LEU A 1 92 ? -2.358 2.622 27.280 1.00 93.88 92 LEU A C 1
ATOM 590 O O . LEU A 1 92 ? -2.228 3.651 27.954 1.00 93.88 92 LEU A O 1
ATOM 594 N N . ARG A 1 93 ? -2.038 1.411 27.738 1.00 92.19 93 ARG A N 1
ATOM 595 C CA . ARG A 1 93 ? -1.479 1.151 29.070 1.00 92.19 93 ARG A CA 1
ATOM 596 C C . ARG A 1 93 ? 0.024 0.890 28.952 1.00 92.19 93 ARG A C 1
ATOM 598 O O . ARG A 1 93 ? 0.436 -0.148 28.456 1.00 92.19 93 ARG A O 1
ATOM 605 N N . GLY A 1 94 ? 0.856 1.834 29.376 1.00 84.75 94 GLY A N 1
ATOM 606 C CA . GLY A 1 94 ? 2.308 1.668 29.381 1.00 84.75 94 GLY A CA 1
ATOM 607 C C . GLY A 1 94 ? 2.767 0.611 30.388 1.00 84.75 94 GLY A C 1
ATOM 608 O O . GLY A 1 94 ? 2.131 0.393 31.420 1.00 84.75 94 GLY A O 1
ATOM 609 N N . GLY A 1 95 ? 3.909 -0.026 30.115 1.00 79.44 95 GLY A N 1
ATOM 610 C CA . GLY A 1 95 ? 4.525 -0.991 31.038 1.00 79.44 95 GLY A CA 1
ATOM 611 C C . GLY A 1 95 ? 4.989 -0.376 32.368 1.00 79.44 95 GLY A C 1
ATOM 612 O O . GLY A 1 95 ? 5.213 -1.094 33.335 1.00 79.44 95 GLY A O 1
ATOM 613 N N . ASP A 1 96 ? 5.089 0.953 32.429 1.00 83.94 96 ASP A N 1
ATOM 614 C CA . ASP A 1 96 ? 5.364 1.755 33.625 1.00 83.94 96 ASP A CA 1
ATOM 615 C C . ASP A 1 96 ? 4.104 2.062 34.462 1.00 83.94 96 ASP A C 1
ATOM 617 O O . ASP A 1 96 ? 4.180 2.772 35.464 1.00 83.94 96 ASP A O 1
ATOM 621 N N . GLY A 1 97 ? 2.938 1.549 34.055 1.00 85.44 97 GLY A N 1
ATOM 622 C CA . GLY A 1 97 ? 1.647 1.843 34.674 1.00 85.44 97 GLY A CA 1
ATOM 623 C C . GLY A 1 97 ? 1.006 3.147 34.193 1.00 85.44 97 GLY A C 1
ATOM 624 O O . GLY A 1 97 ? -0.063 3.512 34.688 1.00 85.44 97 GLY A O 1
ATOM 625 N N . SER A 1 98 ? 1.613 3.853 33.231 1.00 89.44 98 SER A N 1
ATOM 626 C CA . SER A 1 98 ? 0.994 5.028 32.616 1.00 89.44 98 SER A CA 1
ATOM 627 C C . SER A 1 98 ? -0.245 4.637 31.810 1.00 89.44 98 SER A C 1
ATOM 629 O O . SER A 1 98 ? -0.310 3.579 31.186 1.00 89.44 98 SER A O 1
ATOM 631 N N . VAL A 1 99 ? -1.254 5.505 31.805 1.00 92.75 99 VAL A N 1
ATOM 632 C CA . VAL A 1 99 ? -2.468 5.326 31.003 1.00 92.75 99 VAL A CA 1
ATOM 633 C C . VAL A 1 99 ? -2.647 6.569 30.150 1.00 92.75 99 VAL A C 1
ATOM 635 O O . VAL A 1 99 ? -2.711 7.681 30.674 1.00 92.75 99 VAL A O 1
ATOM 638 N N . ARG A 1 100 ? -2.697 6.392 28.829 1.00 92.75 100 ARG A N 1
ATOM 639 C CA . ARG A 1 100 ? -2.816 7.488 27.863 1.00 92.75 100 ARG A CA 1
ATOM 640 C C . ARG A 1 100 ? -3.995 7.244 26.940 1.00 92.75 100 ARG A C 1
ATOM 642 O O . ARG A 1 100 ? -4.154 6.141 26.430 1.00 92.75 100 ARG A O 1
ATOM 649 N N . GLN A 1 101 ? -4.788 8.283 26.696 1.00 93.88 101 GLN A N 1
ATOM 650 C CA . GLN A 1 101 ? -5.753 8.268 25.603 1.00 93.88 101 GLN A CA 1
ATOM 651 C C . GLN A 1 101 ? -5.073 8.742 24.324 1.00 93.88 101 GLN A C 1
ATOM 653 O O . GLN A 1 101 ? -4.405 9.778 24.320 1.00 93.88 101 GLN A O 1
ATOM 658 N N . ILE A 1 102 ? -5.223 7.961 23.262 1.00 93.88 102 ILE A N 1
ATOM 659 C CA . ILE A 1 102 ? -4.670 8.240 21.942 1.00 93.88 102 ILE A CA 1
ATOM 660 C C . ILE A 1 102 ? -5.774 8.109 20.888 1.00 93.88 102 ILE A C 1
ATOM 662 O O . ILE A 1 102 ? -6.635 7.234 21.011 1.00 93.88 102 ILE A O 1
ATOM 666 N N . PRO A 1 103 ? -5.770 8.951 19.844 1.00 94.75 103 PRO A N 1
ATOM 667 C CA . PRO A 1 103 ? -6.741 8.827 18.770 1.00 94.75 103 PRO A CA 1
ATOM 668 C C . PRO A 1 103 ? -6.487 7.542 17.972 1.00 94.75 103 PRO A C 1
ATOM 670 O O . PRO A 1 103 ? -5.342 7.211 17.661 1.00 94.75 103 PRO A O 1
ATOM 673 N N . ALA A 1 104 ? -7.558 6.835 17.620 1.00 95.56 104 ALA A N 1
ATOM 674 C CA . ALA A 1 104 ? -7.501 5.568 16.900 1.00 95.56 104 ALA A CA 1
ATOM 675 C C . ALA A 1 104 ? -8.505 5.577 15.747 1.00 95.56 104 ALA A C 1
ATOM 677 O O . ALA A 1 104 ? -9.705 5.758 15.968 1.00 95.56 104 ALA A O 1
ATOM 678 N N . GLY A 1 105 ? -8.028 5.399 14.515 1.00 96.06 105 GLY A N 1
ATOM 679 C CA . GLY A 1 105 ? -8.917 5.344 13.366 1.00 96.06 105 GLY A CA 1
ATOM 680 C C . GLY A 1 105 ? -8.235 5.519 12.019 1.00 96.06 105 GLY A C 1
ATOM 681 O O . GLY A 1 105 ? -7.033 5.322 11.865 1.00 96.06 105 GLY A O 1
ATOM 682 N N . LEU A 1 106 ? -9.056 5.893 11.046 1.00 96.38 106 LEU A N 1
ATOM 683 C CA . LEU A 1 106 ? -8.748 5.898 9.630 1.00 96.38 106 LEU A CA 1
ATOM 684 C C . LEU A 1 106 ? -8.152 7.237 9.186 1.00 96.38 106 LEU A C 1
ATOM 686 O O . LEU A 1 106 ? -8.748 8.309 9.358 1.00 96.38 106 LEU A O 1
ATOM 690 N N . TYR A 1 107 ? -6.978 7.155 8.579 1.00 96.06 107 TYR A N 1
ATOM 691 C CA . TYR A 1 107 ? -6.285 8.248 7.918 1.00 96.06 107 TYR A CA 1
ATOM 692 C C . TYR A 1 107 ? -6.664 8.320 6.445 1.00 96.06 107 TYR A C 1
ATOM 694 O O . TYR A 1 107 ? -7.047 7.324 5.831 1.00 96.06 107 TYR A O 1
ATOM 702 N N . GLU A 1 108 ? -6.496 9.504 5.868 1.00 96.44 108 GLU A N 1
ATOM 703 C CA . GLU A 1 108 ? -6.561 9.705 4.426 1.00 96.44 108 GLU A CA 1
ATOM 704 C C . GLU A 1 108 ? -5.205 10.169 3.895 1.00 96.44 108 GLU A C 1
ATOM 706 O O . GLU A 1 108 ? -4.489 10.945 4.537 1.00 96.44 108 GLU A O 1
ATOM 711 N N . MET A 1 109 ? -4.855 9.685 2.710 1.00 96.69 109 MET A N 1
ATOM 712 C CA . MET A 1 109 ? -3.664 10.082 1.975 1.00 96.69 109 MET A CA 1
ATOM 713 C C . MET A 1 109 ? -4.046 10.473 0.553 1.00 96.69 109 MET A C 1
ATOM 715 O O . MET A 1 109 ? -4.895 9.835 -0.071 1.00 96.69 109 MET A O 1
ATOM 719 N N . ARG A 1 110 ? -3.367 11.480 0.011 1.00 96.81 110 ARG A N 1
ATOM 720 C CA . ARG A 1 110 ? -3.525 11.915 -1.378 1.00 96.81 110 ARG A CA 1
ATOM 721 C C . ARG A 1 110 ? -2.385 11.368 -2.218 1.00 96.81 110 ARG A C 1
ATOM 723 O O . ARG A 1 110 ? -1.226 11.623 -1.899 1.00 96.81 110 ARG A O 1
ATOM 730 N N . VAL A 1 111 ? -2.712 10.653 -3.287 1.00 96.81 111 VAL A N 1
ATOM 731 C CA . VAL A 1 111 ? -1.716 10.045 -4.175 1.00 96.81 111 VAL A CA 1
ATOM 732 C C . VAL A 1 111 ? -1.160 11.091 -5.141 1.00 96.81 111 VAL A C 1
ATOM 734 O O . VAL A 1 111 ? -1.906 11.891 -5.716 1.00 96.81 111 VAL A O 1
ATOM 737 N N . ASP A 1 112 ? 0.158 11.090 -5.333 1.00 92.69 112 ASP A N 1
ATOM 738 C CA . ASP A 1 112 ? 0.818 11.918 -6.337 1.00 92.69 112 ASP A CA 1
ATOM 739 C C . ASP A 1 112 ? 0.340 11.523 -7.737 1.00 92.69 112 ASP A C 1
ATOM 741 O O . ASP A 1 112 ? 0.407 10.361 -8.125 1.00 92.69 112 ASP A O 1
ATOM 745 N N . GLY A 1 113 ? -0.133 12.493 -8.519 1.00 88.81 113 GLY A N 1
ATOM 746 C CA . GLY A 1 113 ? -0.710 12.222 -9.841 1.00 88.81 113 GLY A CA 1
ATOM 747 C C . GLY A 1 113 ? -2.191 11.825 -9.822 1.00 88.81 113 GLY A C 1
ATOM 748 O O . GLY A 1 113 ? -2.760 11.610 -10.889 1.00 88.81 113 GLY A O 1
ATOM 749 N N . GLY A 1 114 ? -2.833 11.805 -8.649 1.00 93.62 114 GLY A N 1
ATOM 750 C CA . GLY A 1 114 ? -4.280 11.646 -8.500 1.00 93.62 114 GLY A CA 1
ATOM 751 C C . GLY A 1 114 ? -4.688 10.345 -7.812 1.00 93.62 114 GLY A C 1
ATOM 752 O O . GLY A 1 114 ? -4.003 9.327 -7.906 1.00 93.62 114 GLY A O 1
ATOM 753 N N . GLY A 1 115 ? -5.833 10.401 -7.130 1.00 96.00 115 GLY A N 1
ATOM 754 C CA . GLY A 1 115 ? -6.352 9.325 -6.289 1.00 96.00 115 GLY A CA 1
ATOM 755 C C . GLY A 1 115 ? -6.166 9.593 -4.796 1.00 96.00 115 GLY A C 1
ATOM 756 O O . GLY A 1 115 ? -5.514 10.551 -4.370 1.00 96.00 115 GLY A O 1
ATOM 757 N N . THR A 1 116 ? -6.781 8.735 -3.995 1.00 97.00 116 THR A N 1
ATOM 758 C CA . THR A 1 116 ? -6.814 8.803 -2.534 1.00 97.00 116 THR A CA 1
ATOM 759 C C . THR A 1 116 ? -6.719 7.409 -1.936 1.00 97.00 116 THR A C 1
ATOM 761 O O . THR A 1 116 ? -7.245 6.434 -2.487 1.00 97.00 116 THR A O 1
ATOM 764 N N . LEU A 1 117 ? -6.067 7.327 -0.781 1.00 97.81 117 LEU A N 1
ATOM 765 C CA . LEU A 1 117 ? -5.961 6.119 0.024 1.00 97.81 117 LEU A CA 1
ATOM 766 C C . LEU A 1 117 ? -6.579 6.369 1.392 1.00 97.81 117 LEU A C 1
ATOM 768 O O . LEU A 1 117 ? -6.447 7.451 1.957 1.00 97.81 117 LEU A O 1
ATOM 772 N N . GLN A 1 118 ? -7.212 5.336 1.924 1.00 98.00 118 GLN A N 1
ATOM 773 C CA . GLN A 1 118 ? -7.627 5.249 3.312 1.00 98.00 118 GLN A CA 1
ATOM 774 C C . GLN A 1 118 ? -6.701 4.260 4.014 1.00 98.00 118 GLN A C 1
ATOM 776 O O . GLN A 1 118 ? -6.518 3.143 3.518 1.00 98.00 118 GLN A O 1
ATOM 781 N N . THR A 1 119 ? -6.101 4.654 5.135 1.00 97.69 119 THR A N 1
ATOM 782 C CA . THR A 1 119 ? -5.070 3.852 5.810 1.00 97.69 119 THR A CA 1
ATOM 783 C C . THR A 1 119 ? -5.236 3.812 7.322 1.00 97.69 119 THR A C 1
ATOM 785 O O . THR A 1 119 ? -5.811 4.716 7.919 1.00 97.69 119 THR A O 1
ATOM 788 N N . TYR A 1 120 ? -4.684 2.776 7.947 1.00 97.25 120 TYR A N 1
ATOM 789 C CA . TYR A 1 120 ? -4.481 2.711 9.396 1.00 97.25 120 TYR A CA 1
ATOM 790 C C . TYR A 1 120 ? -2.991 2.794 9.727 1.00 97.25 120 TYR A C 1
ATOM 792 O O . TYR A 1 120 ? -2.144 2.384 8.928 1.00 97.25 120 TYR A O 1
ATOM 800 N N . GLY A 1 121 ? -2.663 3.294 10.919 1.00 94.19 121 GLY A N 1
ATOM 801 C CA . GLY A 1 121 ? -1.291 3.267 11.421 1.00 94.19 121 GLY A CA 1
ATOM 802 C C . GLY A 1 121 ? -0.911 1.859 11.866 1.00 94.19 121 GLY A C 1
ATOM 803 O O . GLY A 1 121 ? -1.682 1.212 12.570 1.00 94.19 121 GLY A O 1
ATOM 804 N N . VAL A 1 122 ? 0.265 1.373 11.471 1.00 89.38 122 VAL A N 1
ATOM 805 C CA . VAL A 1 122 ? 0.687 0.003 11.805 1.00 89.38 122 VAL A CA 1
ATOM 806 C C . VAL A 1 122 ? 1.227 -0.103 13.237 1.00 89.38 122 VAL A C 1
ATOM 808 O O . VAL A 1 122 ? 0.936 -1.081 13.911 1.00 89.38 122 VAL A O 1
ATOM 811 N N . GLY A 1 123 ? 1.987 0.885 13.721 1.00 80.94 123 GLY A N 1
ATOM 812 C CA . GLY A 1 123 ? 2.558 0.879 15.076 1.00 80.94 123 GLY A CA 1
ATOM 813 C C . GLY A 1 123 ? 1.857 1.854 16.020 1.00 80.94 123 GLY A C 1
ATOM 814 O O . GLY A 1 123 ? 1.488 2.953 15.601 1.00 80.94 123 GLY A O 1
ATOM 815 N N . VAL A 1 124 ? 1.716 1.482 17.297 1.00 80.38 124 VAL A N 1
ATOM 816 C CA . VAL A 1 124 ? 1.056 2.333 18.307 1.00 80.38 124 VAL A CA 1
ATOM 817 C C . VAL A 1 124 ? 1.916 3.533 18.737 1.00 80.38 124 VAL A C 1
ATOM 819 O O . VAL A 1 124 ? 1.403 4.589 19.105 1.00 80.38 124 VAL A O 1
ATOM 822 N N . GLU A 1 125 ? 3.243 3.398 18.670 1.00 69.62 125 GLU A N 1
ATOM 823 C CA . GLU A 1 125 ? 4.202 4.449 19.053 1.00 69.62 125 GLU A CA 1
ATOM 824 C C . GLU A 1 125 ? 4.524 5.416 17.903 1.00 69.62 125 GLU A C 1
ATOM 826 O O . GLU A 1 125 ? 5.087 6.500 18.098 1.00 69.62 125 GLU A O 1
ATOM 831 N N . GLY A 1 126 ? 4.175 5.026 16.677 1.00 62.78 126 GLY A N 1
ATOM 832 C CA . GLY A 1 126 ? 4.435 5.797 15.477 1.00 62.78 126 GLY A CA 1
ATOM 833 C C . GLY A 1 126 ? 3.430 6.921 15.298 1.00 62.78 126 GLY A C 1
ATOM 834 O O . GLY A 1 126 ? 2.395 6.731 14.670 1.00 62.78 126 GLY A O 1
ATOM 835 N N . ASN A 1 127 ? 3.767 8.126 15.757 1.00 65.56 127 ASN A N 1
ATOM 836 C CA . ASN A 1 127 ? 2.989 9.306 15.382 1.00 65.56 127 ASN A CA 1
ATOM 837 C C . ASN A 1 127 ? 3.080 9.513 13.865 1.00 65.56 127 ASN A C 1
ATOM 839 O O . ASN A 1 127 ? 4.160 9.801 13.331 1.00 65.56 127 ASN A O 1
ATOM 843 N N . ALA A 1 128 ? 1.949 9.359 13.180 1.00 68.88 128 ALA A N 1
ATOM 844 C CA . ALA A 1 128 ? 1.830 9.689 11.772 1.00 68.88 128 ALA A CA 1
ATOM 845 C C . ALA A 1 128 ? 2.081 11.196 11.602 1.00 68.88 128 ALA A C 1
ATOM 847 O O . ALA A 1 128 ? 1.566 12.002 12.377 1.00 68.88 128 ALA A O 1
ATOM 848 N N . GLN A 1 129 ? 2.912 11.581 10.632 1.00 67.56 129 GLN A N 1
ATOM 849 C CA . GLN A 1 129 ? 3.233 12.989 10.401 1.00 67.56 129 GLN A CA 1
ATOM 850 C C . GLN A 1 129 ? 2.378 13.520 9.255 1.00 67.56 129 GLN A C 1
ATOM 852 O O . GLN A 1 129 ? 2.577 13.094 8.113 1.00 67.56 129 GLN A O 1
ATOM 857 N N . PRO A 1 130 ? 1.431 14.435 9.523 1.00 76.50 130 PRO A N 1
ATOM 858 C CA . PRO A 1 130 ? 0.708 15.105 8.456 1.00 76.50 130 PRO A CA 1
ATOM 859 C C . PRO A 1 130 ? 1.693 15.747 7.481 1.00 76.50 130 PRO A C 1
ATOM 861 O O . PRO A 1 130 ? 2.746 16.237 7.886 1.00 76.50 130 PRO A O 1
ATOM 864 N N . GLN A 1 131 ? 1.341 15.748 6.199 1.00 81.06 131 GLN A N 1
ATOM 865 C CA . GLN A 1 131 ? 2.137 16.313 5.106 1.00 81.06 131 GLN A CA 1
ATOM 866 C C . GLN A 1 131 ? 3.459 15.587 4.806 1.00 81.06 131 GLN A C 1
ATOM 868 O O . GLN A 1 131 ? 4.157 15.974 3.869 1.00 81.06 131 GLN A O 1
ATOM 873 N N . ALA A 1 132 ? 3.794 14.511 5.526 1.00 86.38 132 ALA A N 1
ATOM 874 C CA . ALA A 1 132 ? 4.912 13.662 5.147 1.00 86.38 132 ALA A CA 1
ATOM 875 C C . ALA A 1 132 ? 4.574 12.851 3.888 1.00 86.38 132 ALA A C 1
ATOM 877 O O . ALA A 1 132 ? 3.439 12.404 3.687 1.00 86.38 132 ALA A O 1
ATOM 878 N N . ARG A 1 133 ? 5.591 12.667 3.044 1.00 91.38 133 ARG A N 1
ATOM 879 C CA . ARG A 1 133 ? 5.544 11.826 1.849 1.00 91.38 133 ARG A CA 1
ATOM 880 C C . ARG A 1 133 ? 5.807 10.374 2.238 1.00 91.38 133 ARG A C 1
ATOM 882 O O . ARG A 1 133 ? 6.722 10.081 3.006 1.00 91.38 133 ARG A O 1
ATOM 889 N N . TYR A 1 134 ? 5.005 9.483 1.682 1.00 93.12 134 TYR A N 1
ATOM 890 C CA . TYR A 1 134 ? 5.081 8.047 1.869 1.00 93.12 134 TYR A CA 1
ATOM 891 C C . TYR A 1 134 ? 5.117 7.350 0.513 1.00 93.12 134 TYR A C 1
ATOM 893 O O . TYR A 1 134 ? 4.451 7.776 -0.431 1.00 93.12 134 TYR A O 1
ATOM 901 N N . THR A 1 135 ? 5.845 6.246 0.434 1.00 93.62 135 THR A N 1
ATOM 902 C CA . THR A 1 135 ? 5.933 5.415 -0.770 1.00 93.62 135 THR A CA 1
ATOM 903 C C . THR A 1 135 ? 5.387 4.027 -0.490 1.00 93.62 135 THR A C 1
ATOM 905 O O . THR A 1 135 ? 5.609 3.481 0.598 1.00 93.62 135 THR A O 1
ATOM 908 N N . GLU A 1 136 ? 4.690 3.457 -1.469 1.00 94.75 136 GLU A N 1
ATOM 909 C CA . GLU A 1 136 ? 4.266 2.063 -1.432 1.00 94.75 136 GLU A CA 1
ATOM 910 C C . GLU A 1 136 ? 5.479 1.139 -1.254 1.00 94.75 136 GLU A C 1
ATOM 912 O O . GLU A 1 136 ? 6.551 1.342 -1.822 1.00 94.75 136 GLU A O 1
ATOM 917 N N . GLY A 1 137 ? 5.310 0.115 -0.431 1.00 91.38 137 GLY A N 1
ATOM 918 C CA . GLY A 1 137 ? 6.332 -0.859 -0.108 1.00 91.38 137 GLY A CA 1
ATOM 919 C C . GLY A 1 137 ? 5.716 -2.146 0.414 1.00 91.38 137 GLY A C 1
ATOM 920 O O . GLY A 1 137 ? 4.495 -2.279 0.553 1.00 91.38 137 GLY A O 1
ATOM 921 N N . GLY A 1 138 ? 6.580 -3.126 0.659 1.00 91.38 138 GLY A N 1
ATOM 922 C CA . GLY A 1 138 ? 6.163 -4.390 1.248 1.00 91.38 138 GLY A CA 1
ATOM 923 C C . GLY A 1 138 ? 6.122 -4.365 2.772 1.00 91.38 138 GLY A C 1
ATOM 924 O O . GLY A 1 138 ? 6.581 -3.411 3.408 1.00 91.38 138 GLY A O 1
ATOM 925 N N . TRP A 1 139 ? 5.619 -5.443 3.374 1.00 93.88 139 TRP A N 1
ATOM 926 C CA . TRP A 1 139 ? 5.562 -5.584 4.837 1.00 93.88 139 TRP A CA 1
ATOM 927 C C . TRP A 1 139 ? 6.945 -5.474 5.489 1.00 93.88 139 TRP A C 1
ATOM 929 O O . TRP A 1 139 ? 7.074 -4.896 6.570 1.00 93.88 139 TRP A O 1
ATOM 939 N N . SER A 1 140 ? 7.988 -5.928 4.788 1.00 89.75 140 SER A N 1
ATOM 940 C CA . SER A 1 140 ? 9.391 -5.854 5.213 1.00 89.75 140 SER A CA 1
ATOM 941 C C . SER A 1 140 ? 9.905 -4.435 5.501 1.00 89.75 140 SER A C 1
ATOM 943 O O . SER A 1 140 ? 10.903 -4.290 6.198 1.00 89.75 140 SER A O 1
ATOM 945 N N . GLY A 1 141 ? 9.253 -3.388 4.981 1.00 85.69 141 GLY A N 1
ATOM 946 C CA . GLY A 1 141 ? 9.617 -1.986 5.233 1.00 85.69 141 GLY A CA 1
ATOM 947 C C . GLY A 1 141 ? 9.037 -1.394 6.526 1.00 85.69 141 GLY A C 1
ATOM 948 O O . GLY A 1 141 ? 9.215 -0.208 6.798 1.00 85.69 141 GLY A O 1
ATOM 949 N N . SER A 1 142 ? 8.308 -2.190 7.311 1.00 88.88 142 SER A N 1
ATOM 950 C CA . SER A 1 142 ? 7.561 -1.757 8.498 1.00 88.88 142 SER A CA 1
ATOM 951 C C . SER A 1 142 ? 7.781 -2.684 9.691 1.00 88.88 142 SER A C 1
ATOM 953 O O . SER A 1 142 ? 8.496 -3.678 9.599 1.00 88.88 142 SER A O 1
ATOM 955 N N . VAL A 1 143 ? 7.094 -2.405 10.800 1.00 88.44 143 VAL A N 1
ATOM 956 C CA . VAL A 1 143 ? 7.046 -3.303 11.968 1.00 88.44 143 VAL A CA 1
ATOM 957 C C . VAL A 1 143 ? 6.389 -4.663 11.681 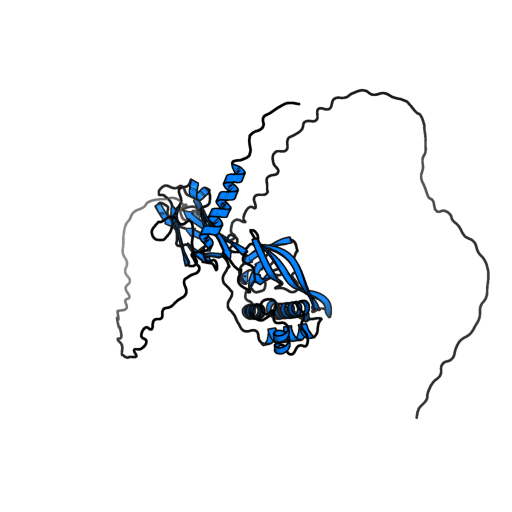1.00 88.44 143 VAL A C 1
ATOM 959 O O . VAL A 1 143 ? 6.475 -5.564 12.504 1.00 88.44 143 VAL A O 1
ATOM 962 N N . LEU A 1 144 ? 5.775 -4.847 10.505 1.00 91.25 144 LEU A N 1
ATOM 963 C CA . LEU A 1 144 ? 5.266 -6.148 10.054 1.00 91.25 144 LEU A CA 1
ATOM 964 C C . LEU A 1 144 ? 6.363 -7.078 9.519 1.00 91.25 144 LEU A C 1
ATOM 966 O O . LEU A 1 144 ? 6.090 -8.243 9.234 1.00 91.25 144 LEU A O 1
ATOM 970 N N . ALA A 1 145 ? 7.597 -6.593 9.369 1.00 90.00 145 ALA A N 1
ATOM 971 C CA . ALA A 1 145 ? 8.719 -7.401 8.915 1.00 90.00 145 ALA A CA 1
ATOM 972 C C . ALA A 1 145 ? 8.947 -8.600 9.852 1.00 90.00 145 ALA A C 1
ATOM 974 O O . ALA A 1 145 ? 9.295 -8.435 11.018 1.00 90.00 145 ALA A O 1
ATOM 975 N N . GLY A 1 146 ? 8.746 -9.817 9.340 1.00 86.19 146 GLY A N 1
ATOM 976 C CA . GLY A 1 146 ? 8.893 -11.045 10.130 1.00 86.19 146 GLY A CA 1
ATOM 977 C C . GLY A 1 146 ? 7.799 -11.268 11.182 1.00 86.19 146 GLY A C 1
ATOM 978 O O . GLY A 1 146 ? 7.887 -12.237 11.934 1.00 86.19 146 GLY A O 1
ATOM 979 N N . ASN A 1 147 ? 6.763 -10.422 11.233 1.00 91.00 147 ASN A N 1
ATOM 980 C CA . ASN A 1 147 ? 5.617 -10.632 12.108 1.00 91.00 147 ASN A CA 1
ATOM 981 C C . ASN A 1 147 ? 4.717 -11.738 11.526 1.00 91.00 147 ASN A C 1
ATOM 983 O O . ASN A 1 147 ? 4.120 -11.574 10.459 1.00 91.00 14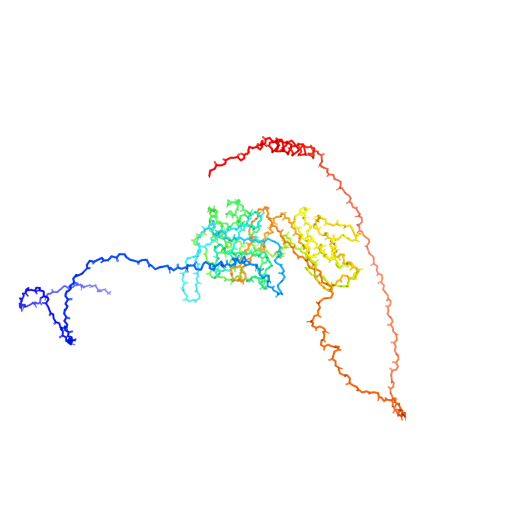7 ASN A O 1
ATOM 987 N N . GLY A 1 148 ? 4.585 -12.851 12.254 1.00 91.69 148 GLY A N 1
ATOM 988 C CA . GLY A 1 148 ? 3.715 -13.970 11.880 1.00 91.69 148 GLY A CA 1
ATOM 989 C C . GLY A 1 148 ? 2.229 -13.607 11.778 1.00 91.69 148 GLY A C 1
ATOM 990 O O . GLY A 1 148 ? 1.486 -14.301 11.095 1.00 91.69 148 GLY A O 1
ATOM 991 N N . GLU A 1 149 ? 1.795 -12.501 12.382 1.00 95.38 149 GLU A N 1
ATOM 992 C CA . GLU A 1 149 ? 0.406 -12.034 12.407 1.00 95.38 149 GLU A CA 1
ATOM 993 C C . GLU A 1 149 ? 0.077 -11.036 11.281 1.00 95.38 149 GLU A C 1
ATOM 995 O O . GLU A 1 149 ? -1.076 -10.625 11.140 1.00 95.38 149 GLU A O 1
ATOM 1000 N N . ALA A 1 150 ? 1.045 -10.657 10.435 1.00 95.50 150 ALA A N 1
ATOM 1001 C CA . ALA A 1 150 ? 0.834 -9.670 9.368 1.00 95.50 150 ALA A CA 1
ATOM 1002 C C . ALA A 1 150 ? -0.306 -10.060 8.405 1.00 95.50 150 ALA A C 1
ATOM 1004 O O . ALA A 1 150 ? -1.109 -9.217 7.993 1.00 95.50 150 ALA A O 1
ATOM 1005 N N . GLY A 1 151 ? -0.453 -11.357 8.116 1.00 96.94 151 GLY A N 1
ATOM 1006 C CA . GLY A 1 151 ? -1.556 -11.864 7.302 1.00 96.94 151 GLY A CA 1
ATOM 1007 C C . GLY A 1 151 ? -2.930 -11.707 7.952 1.00 96.94 151 GLY A C 1
ATOM 1008 O O . GLY A 1 151 ? -3.918 -11.488 7.251 1.00 96.94 151 GLY A O 1
ATOM 1009 N N . ARG A 1 152 ? -2.998 -11.741 9.286 1.00 98.31 152 ARG A N 1
ATOM 1010 C CA . ARG A 1 152 ? -4.232 -11.517 10.051 1.00 98.31 152 ARG A CA 1
ATOM 1011 C C . ARG A 1 152 ? -4.657 -10.060 10.010 1.00 98.31 152 ARG A C 1
ATOM 1013 O O . ARG A 1 152 ? -5.842 -9.778 9.881 1.00 98.31 152 ARG A O 1
ATOM 1020 N N . ILE A 1 153 ? -3.702 -9.134 10.023 1.00 98.12 153 ILE A N 1
ATOM 1021 C CA . ILE A 1 153 ? -3.978 -7.703 9.837 1.00 98.12 153 ILE A CA 1
ATOM 1022 C C . ILE A 1 153 ? -4.614 -7.460 8.470 1.00 98.12 153 ILE A C 1
ATOM 1024 O O . ILE A 1 153 ? -5.617 -6.756 8.376 1.00 98.12 153 ILE A O 1
ATOM 1028 N N . ARG A 1 154 ? -4.089 -8.084 7.408 1.00 97.69 154 ARG A N 1
ATOM 1029 C CA . ARG A 1 154 ? -4.722 -8.005 6.086 1.00 97.69 154 ARG A CA 1
ATOM 1030 C C . ARG A 1 154 ? -6.163 -8.514 6.119 1.00 97.69 154 ARG A C 1
ATOM 1032 O O . ARG A 1 154 ? -7.037 -7.863 5.554 1.00 97.69 154 ARG A O 1
ATOM 1039 N N . TRP A 1 155 ? -6.422 -9.634 6.794 1.00 98.44 155 TRP A N 1
ATOM 1040 C CA . TRP A 1 155 ? -7.787 -10.139 6.945 1.00 98.44 155 TRP A CA 1
ATOM 1041 C C . TRP A 1 155 ? -8.689 -9.120 7.644 1.00 98.44 155 TRP A C 1
ATOM 1043 O O . TRP A 1 155 ? -9.777 -8.847 7.143 1.00 98.44 155 TRP A O 1
ATOM 1053 N N . VAL A 1 156 ? -8.219 -8.505 8.735 1.00 98.56 156 VAL A N 1
ATOM 1054 C CA . VAL A 1 156 ? -8.958 -7.461 9.465 1.00 98.56 156 VAL A CA 1
ATOM 1055 C C . VAL A 1 156 ? -9.326 -6.297 8.545 1.00 98.56 156 VAL A C 1
ATOM 1057 O O . VAL A 1 156 ? -10.466 -5.844 8.568 1.00 98.56 156 VAL A O 1
ATOM 1060 N N . LEU A 1 157 ? -8.395 -5.845 7.702 1.00 98.38 157 LEU A N 1
ATOM 1061 C CA . LEU A 1 157 ? -8.634 -4.752 6.757 1.00 98.38 157 LEU A CA 1
ATOM 1062 C C . LEU A 1 157 ? -9.691 -5.100 5.698 1.00 98.38 157 LEU A C 1
ATOM 1064 O O . LEU A 1 157 ? -10.467 -4.232 5.313 1.00 98.38 157 LEU A O 1
ATOM 1068 N N . GLU A 1 158 ? -9.732 -6.351 5.232 1.00 97.69 158 GLU A N 1
ATOM 1069 C CA . GLU A 1 158 ? -10.729 -6.827 4.261 1.00 97.69 158 GLU A CA 1
ATOM 1070 C C . GLU A 1 158 ? -12.109 -7.100 4.901 1.00 97.69 158 GLU A C 1
ATOM 1072 O O . GLU A 1 158 ? -13.124 -7.033 4.208 1.00 97.69 158 GLU A O 1
ATOM 1077 N N . HIS A 1 159 ? -12.162 -7.369 6.212 1.00 97.88 159 HIS A N 1
ATOM 1078 C CA . HIS A 1 159 ? -13.371 -7.787 6.945 1.00 97.88 159 HIS A CA 1
ATOM 1079 C C . HIS A 1 159 ? -13.840 -6.767 7.993 1.00 97.88 159 HIS A C 1
ATOM 1081 O O . HIS A 1 159 ? -14.564 -7.113 8.926 1.00 97.88 159 HIS A O 1
ATOM 1087 N N . SER A 1 160 ? -13.439 -5.507 7.849 1.00 98.19 160 SER A N 1
ATOM 1088 C CA . SER A 1 160 ? -13.860 -4.418 8.729 1.00 98.19 160 SER A CA 1
ATOM 1089 C C . SER A 1 160 ? -14.004 -3.104 7.961 1.00 98.19 160 SER A C 1
ATOM 1091 O O . SER A 1 160 ? -13.846 -3.043 6.739 1.00 98.19 160 SER A O 1
ATOM 1093 N N . TYR A 1 161 ? -14.312 -2.030 8.679 1.00 97.94 161 TYR A N 1
ATOM 1094 C CA . TYR A 1 161 ? -14.405 -0.682 8.138 1.00 97.94 161 TYR A CA 1
ATOM 1095 C C . TYR A 1 161 ? -13.040 -0.198 7.596 1.00 97.94 161 TYR A C 1
ATOM 1097 O O . TYR A 1 161 ? -12.027 -0.330 8.294 1.00 97.94 161 TYR A O 1
ATOM 1105 N N . PRO A 1 162 ? -12.964 0.400 6.388 1.00 97.44 162 PRO A N 1
ATOM 1106 C CA . PRO A 1 162 ? -14.064 0.826 5.519 1.00 97.44 162 PRO A CA 1
ATOM 1107 C C . PRO A 1 162 ? -14.391 -0.146 4.365 1.00 97.44 162 PRO A C 1
ATOM 1109 O O . PRO A 1 162 ? -15.117 0.228 3.445 1.00 97.44 162 PRO A O 1
ATOM 1112 N N . GLN A 1 163 ? -13.835 -1.364 4.337 1.00 97.06 163 GLN A N 1
ATOM 1113 C CA . GLN A 1 163 ? -14.181 -2.343 3.294 1.00 97.06 163 GLN A CA 1
ATOM 1114 C C . GLN A 1 163 ? -15.599 -2.882 3.500 1.00 97.06 163 GLN A C 1
ATOM 1116 O O . GLN A 1 163 ? -16.406 -2.903 2.569 1.00 97.06 163 GLN A O 1
ATOM 1121 N N . LEU A 1 164 ? -15.926 -3.241 4.741 1.00 95.44 164 LEU A N 1
ATOM 1122 C CA . LEU A 1 164 ? -17.280 -3.553 5.174 1.00 95.44 164 LEU A CA 1
ATOM 1123 C C . LEU A 1 164 ? -17.885 -2.316 5.845 1.00 95.44 164 LEU A C 1
ATOM 1125 O O . LEU A 1 164 ? -17.607 -2.017 7.000 1.00 95.44 164 LEU A O 1
ATOM 1129 N N . ASN A 1 165 ? -18.709 -1.582 5.094 1.00 93.75 165 ASN A N 1
ATOM 1130 C CA . ASN A 1 165 ? -19.409 -0.384 5.582 1.00 93.75 165 ASN A CA 1
ATOM 1131 C C . ASN A 1 165 ? -20.828 -0.667 6.099 1.00 93.75 165 ASN A C 1
ATOM 1133 O O . ASN A 1 165 ? -21.536 0.262 6.484 1.00 93.75 165 ASN A O 1
ATOM 1137 N N . ASP A 1 166 ? -21.252 -1.932 6.117 1.00 96.88 166 ASP A N 1
ATOM 1138 C CA . ASP A 1 166 ? -22.464 -2.347 6.823 1.00 96.88 166 ASP A CA 1
ATOM 1139 C C . ASP A 1 166 ? -22.175 -2.427 8.328 1.00 96.88 166 ASP A C 1
ATOM 1141 O O . ASP A 1 166 ? -21.798 -3.468 8.866 1.00 96.88 166 ASP A O 1
ATOM 1145 N N . LEU A 1 167 ? -22.299 -1.282 9.001 1.00 97.81 167 LEU A N 1
ATOM 1146 C CA . LEU A 1 167 ? -21.988 -1.158 10.425 1.00 97.81 167 LEU A CA 1
ATOM 1147 C C . LEU A 1 167 ? -22.944 -1.965 11.310 1.00 97.81 167 LEU A C 1
ATOM 1149 O O . LEU A 1 167 ? -22.536 -2.413 12.378 1.00 97.81 167 LEU A O 1
ATOM 1153 N N . ALA A 1 168 ? -24.189 -2.169 10.871 1.00 97.75 168 ALA A N 1
ATOM 1154 C CA . ALA A 1 168 ? -25.152 -2.990 11.597 1.00 97.75 168 ALA A CA 1
ATOM 1155 C C . ALA A 1 168 ? -24.763 -4.472 11.516 1.00 97.75 168 ALA A C 1
ATOM 1157 O O . ALA A 1 168 ? -24.660 -5.134 12.544 1.00 97.75 168 ALA A O 1
ATOM 1158 N N . GLY A 1 169 ? -24.436 -4.967 10.317 1.00 97.44 169 GLY A N 1
ATOM 1159 C CA . GLY A 1 169 ? -23.946 -6.336 10.148 1.00 97.44 169 GLY A CA 1
ATOM 1160 C C . GLY A 1 169 ? -22.628 -6.599 10.888 1.00 97.44 169 GLY A C 1
ATOM 1161 O O . GLY A 1 169 ? -22.463 -7.654 11.502 1.00 97.44 169 GLY A O 1
ATOM 1162 N N . LEU A 1 170 ? -21.700 -5.633 10.885 1.00 97.06 170 LEU A N 1
ATOM 1163 C CA . LEU A 1 170 ? -20.461 -5.725 11.667 1.00 97.06 170 LEU A CA 1
ATOM 1164 C C . LEU A 1 170 ? -20.722 -5.753 13.175 1.00 97.06 170 LEU A C 1
ATOM 1166 O O . LEU A 1 170 ? -20.085 -6.531 13.886 1.00 97.06 170 LEU A O 1
ATOM 1170 N N . ALA A 1 171 ? -21.648 -4.924 13.658 1.00 97.94 171 ALA A N 1
ATOM 1171 C CA . ALA A 1 171 ? -22.036 -4.895 15.061 1.00 97.94 171 ALA A CA 1
ATOM 1172 C C . ALA A 1 171 ? -22.597 -6.247 15.510 1.00 97.94 171 ALA A C 1
ATOM 1174 O O . ALA A 1 171 ? -22.115 -6.821 16.488 1.00 97.94 171 ALA A O 1
ATOM 1175 N N . ASP A 1 172 ? -23.545 -6.785 14.743 1.00 98.00 172 ASP A N 1
ATOM 1176 C CA . ASP A 1 172 ? -24.174 -8.073 15.020 1.00 98.00 172 ASP A CA 1
ATOM 1177 C C . ASP A 1 172 ? -23.136 -9.204 15.056 1.00 98.00 172 ASP A C 1
ATOM 1179 O O . ASP A 1 172 ? -23.123 -10.011 15.988 1.00 98.00 172 ASP A O 1
ATOM 1183 N N . ALA A 1 173 ? -22.213 -9.235 14.087 1.00 97.19 173 ALA A N 1
ATOM 1184 C CA . ALA A 1 173 ? -21.141 -10.229 14.041 1.00 97.19 173 ALA A CA 1
ATOM 1185 C C . ALA A 1 173 ? -20.194 -10.133 15.250 1.00 97.19 173 ALA A C 1
ATOM 1187 O O . ALA A 1 173 ? -19.761 -11.155 15.788 1.00 97.19 173 ALA A O 1
ATOM 1188 N N . ALA A 1 174 ? -19.899 -8.912 15.704 1.00 97.44 174 ALA A N 1
ATOM 1189 C CA . ALA A 1 174 ? -19.050 -8.663 16.863 1.00 97.44 174 ALA A CA 1
ATOM 1190 C C . ALA A 1 174 ? -19.753 -8.889 18.214 1.00 97.44 174 ALA A C 1
ATOM 1192 O O . ALA A 1 174 ? -19.086 -8.901 19.252 1.00 97.44 174 ALA A O 1
ATOM 1193 N N . GLY A 1 175 ? -21.080 -9.056 18.229 1.00 97.50 175 GLY A N 1
ATOM 1194 C CA . GLY A 1 175 ? -21.874 -9.007 19.460 1.00 97.50 175 GLY A CA 1
ATOM 1195 C C . GLY A 1 175 ? -21.861 -7.619 20.112 1.00 97.50 175 GLY A C 1
ATOM 1196 O O . GLY A 1 175 ? -22.012 -7.496 21.332 1.00 97.50 175 GLY A O 1
ATOM 1197 N N . ALA A 1 176 ? -21.627 -6.585 19.307 1.00 97.25 176 ALA A N 1
ATOM 1198 C CA . ALA A 1 176 ? -21.674 -5.195 19.715 1.00 97.25 176 ALA A CA 1
ATOM 1199 C C . ALA A 1 176 ? -23.103 -4.639 19.604 1.00 97.25 176 ALA A C 1
ATOM 1201 O O . ALA A 1 176 ? -23.960 -5.176 18.907 1.00 97.25 176 ALA A O 1
ATOM 1202 N N . GLY A 1 177 ? -23.363 -3.555 20.328 1.00 95.50 177 GLY A N 1
ATOM 1203 C CA . GLY A 1 177 ? -24.493 -2.667 20.101 1.00 95.50 177 GLY A CA 1
ATOM 1204 C C . GLY A 1 177 ? -24.262 -1.822 18.848 1.00 95.50 177 GLY A C 1
ATOM 1205 O O . GLY A 1 177 ? -23.637 -2.250 17.889 1.00 95.50 177 GLY A O 1
ATOM 1206 N N . THR A 1 178 ? -24.750 -0.588 18.825 1.00 96.88 178 THR A N 1
ATOM 1207 C CA . THR A 1 178 ? -24.616 0.252 17.628 1.00 96.88 178 THR A CA 1
ATOM 1208 C C . THR A 1 178 ? -23.167 0.677 17.379 1.00 96.88 178 THR A C 1
ATOM 1210 O O . THR A 1 178 ? -22.556 1.330 18.221 1.00 96.88 178 THR A O 1
ATOM 1213 N N . LEU A 1 179 ? -22.652 0.380 16.183 1.00 98.31 179 LEU A N 1
ATOM 1214 C CA . LEU A 1 179 ? -21.387 0.921 15.688 1.00 98.31 179 LEU A CA 1
ATOM 1215 C C . LEU A 1 179 ? -21.619 2.177 14.839 1.00 98.31 179 LEU A C 1
ATOM 1217 O O . LEU A 1 179 ? -22.509 2.214 13.987 1.00 98.31 179 LEU A O 1
ATOM 1221 N N . THR A 1 180 ? -20.786 3.196 15.047 1.00 98.12 180 THR A N 1
ATOM 1222 C CA . THR A 1 180 ? -20.637 4.347 14.148 1.00 98.12 180 THR A CA 1
ATOM 1223 C C . THR A 1 180 ? -19.385 4.167 13.292 1.00 98.12 180 THR A C 1
ATOM 1225 O O . THR A 1 180 ? -18.590 3.254 13.522 1.00 98.12 180 THR A O 1
ATOM 1228 N N . ALA A 1 181 ? -19.182 5.032 12.297 1.00 98.06 181 ALA A N 1
ATOM 1229 C CA . ALA A 1 181 ? -17.965 4.990 11.489 1.00 98.06 181 ALA A CA 1
ATOM 1230 C C . ALA A 1 181 ? -16.711 5.216 12.357 1.00 98.06 181 ALA A C 1
ATOM 1232 O O . ALA A 1 181 ? -15.693 4.556 12.168 1.00 98.06 181 ALA A O 1
ATOM 1233 N N . GLU A 1 182 ? -16.795 6.109 13.344 1.00 98.19 182 GLU A N 1
ATOM 1234 C CA . GLU A 1 182 ? -15.729 6.408 14.300 1.00 98.19 182 GLU A CA 1
ATOM 1235 C C . GLU A 1 182 ? -15.430 5.227 15.223 1.00 98.19 182 GLU A C 1
ATOM 1237 O O . GLU A 1 182 ? -14.260 4.877 15.388 1.00 98.19 182 GLU A O 1
ATOM 1242 N N . SER A 1 183 ? -16.458 4.590 15.800 1.00 98.06 183 SER A N 1
ATOM 1243 C CA . SER A 1 183 ? -16.252 3.444 16.693 1.00 98.06 183 SER A CA 1
ATOM 1244 C C . SER A 1 183 ? -15.785 2.205 15.922 1.00 98.06 183 SER A C 1
ATOM 1246 O O . SER A 1 183 ? -14.882 1.504 16.379 1.00 98.06 183 SER A O 1
ATOM 1248 N N . ALA A 1 184 ? -16.276 1.993 14.697 1.00 98.56 184 ALA A N 1
ATOM 1249 C CA . ALA A 1 184 ? -15.782 0.937 13.818 1.00 98.56 184 ALA A CA 1
ATOM 1250 C C . ALA A 1 184 ? -14.321 1.164 13.389 1.00 98.56 184 ALA A C 1
ATOM 1252 O O . ALA A 1 184 ? -13.510 0.234 13.431 1.00 98.56 184 ALA A O 1
ATOM 1253 N N . ALA A 1 185 ? -13.950 2.399 13.032 1.00 98.44 185 ALA A N 1
ATOM 1254 C CA . ALA A 1 185 ? -12.568 2.748 12.711 1.00 98.44 185 ALA A CA 1
ATOM 1255 C C . ALA A 1 185 ? -11.639 2.573 13.924 1.00 98.44 185 ALA A C 1
ATOM 1257 O O . ALA A 1 185 ? -10.543 2.028 13.783 1.00 98.44 185 ALA A O 1
ATOM 1258 N N . ALA A 1 186 ? -12.077 2.979 15.120 1.00 98.25 186 ALA A N 1
ATOM 1259 C CA . ALA A 1 186 ? -11.312 2.804 16.352 1.00 98.25 186 ALA A CA 1
ATOM 1260 C C . ALA A 1 186 ? -11.109 1.323 16.700 1.00 98.25 186 ALA A C 1
ATOM 1262 O O . ALA A 1 186 ? -9.976 0.909 16.937 1.00 98.25 186 ALA A O 1
ATOM 1263 N N . GLY A 1 187 ? -12.172 0.512 16.666 1.00 98.38 187 GLY A N 1
ATOM 1264 C CA . GLY A 1 187 ? -12.089 -0.927 16.934 1.00 98.38 187 GLY A CA 1
ATOM 1265 C C . GLY A 1 187 ? -11.182 -1.654 15.936 1.00 98.38 187 GLY A C 1
ATOM 1266 O O . GLY A 1 187 ? -10.356 -2.483 16.317 1.00 98.38 187 GLY A O 1
ATOM 1267 N N . THR A 1 188 ? -11.249 -1.266 14.660 1.00 98.56 188 THR A N 1
ATOM 1268 C CA . THR A 1 188 ? -10.348 -1.787 13.620 1.00 98.56 188 THR A CA 1
ATOM 1269 C C . THR A 1 188 ? -8.892 -1.413 13.901 1.00 98.56 188 THR A C 1
ATOM 1271 O O . THR A 1 188 ? -8.023 -2.281 13.891 1.00 98.56 188 THR A O 1
ATOM 1274 N N . GLN A 1 189 ? -8.611 -0.144 14.212 1.00 97.94 189 GLN A N 1
ATOM 1275 C CA . GLN A 1 189 ? -7.258 0.328 14.521 1.00 97.94 189 GLN A CA 1
ATOM 1276 C C . GLN A 1 189 ? -6.663 -0.373 15.756 1.00 97.94 189 GLN A C 1
ATOM 1278 O O . GLN A 1 189 ? -5.483 -0.730 15.742 1.00 97.94 189 GLN A O 1
ATOM 1283 N N . VAL A 1 190 ? -7.471 -0.606 16.796 1.00 97.94 190 VAL A N 1
ATOM 1284 C CA . VAL A 1 190 ? -7.065 -1.334 18.009 1.00 97.94 190 VAL A CA 1
ATOM 1285 C C . VAL A 1 190 ? -6.722 -2.790 17.688 1.00 97.94 190 VAL A C 1
ATOM 1287 O O . VAL A 1 190 ? -5.663 -3.261 18.101 1.00 97.94 190 VAL A O 1
ATOM 1290 N N . ALA A 1 191 ? -7.547 -3.488 16.899 1.00 98.19 191 ALA A N 1
ATOM 1291 C CA . ALA A 1 191 ? -7.238 -4.851 16.458 1.00 98.19 191 ALA A CA 1
ATOM 1292 C C . ALA A 1 191 ? -5.920 -4.921 15.667 1.00 98.19 191 ALA A C 1
ATOM 1294 O O . ALA A 1 191 ? -5.129 -5.842 15.869 1.00 98.19 191 ALA A O 1
ATOM 1295 N N . ILE A 1 192 ? -5.659 -3.932 14.803 1.00 97.50 192 ILE A N 1
ATOM 1296 C CA . ILE A 1 192 ? -4.410 -3.843 14.036 1.00 97.50 192 ILE A CA 1
ATOM 1297 C C . ILE A 1 192 ? -3.208 -3.701 14.969 1.00 97.50 192 ILE A C 1
ATOM 1299 O O . ILE A 1 192 ? -2.271 -4.480 14.834 1.00 97.50 192 ILE A O 1
ATOM 1303 N N . TRP A 1 193 ? -3.232 -2.769 15.929 1.00 95.62 193 TRP A N 1
ATOM 1304 C CA . TRP A 1 193 ? -2.122 -2.597 16.876 1.00 95.62 193 TRP A CA 1
ATOM 1305 C C . TRP A 1 193 ? -1.866 -3.874 17.685 1.00 95.62 193 TRP A C 1
ATOM 1307 O O . TRP A 1 193 ? -0.745 -4.374 17.710 1.00 95.62 193 TRP A O 1
ATOM 1317 N N . ARG A 1 194 ? -2.914 -4.506 18.226 1.00 95.94 194 ARG A N 1
ATOM 1318 C CA . ARG A 1 194 ? -2.778 -5.775 18.964 1.00 95.94 194 ARG A CA 1
ATOM 1319 C C . ARG A 1 194 ? -2.106 -6.885 18.151 1.00 95.94 194 ARG A C 1
ATOM 1321 O O . ARG A 1 194 ? -1.368 -7.683 18.718 1.00 95.94 194 ARG A O 1
ATOM 1328 N N . LEU A 1 195 ? -2.355 -6.950 16.843 1.00 95.75 195 LEU A N 1
ATOM 1329 C CA . LEU A 1 195 ? -1.727 -7.930 15.949 1.00 95.75 195 LEU A CA 1
ATOM 1330 C C . LEU A 1 195 ? -0.327 -7.494 15.476 1.00 95.75 195 LEU A C 1
ATOM 1332 O O . LEU A 1 195 ? 0.529 -8.339 15.226 1.00 95.75 195 LEU A O 1
ATOM 1336 N N . ALA A 1 196 ? -0.082 -6.192 15.327 1.00 93.31 196 ALA A N 1
ATOM 1337 C CA . ALA A 1 196 ? 1.154 -5.657 14.763 1.00 93.31 196 ALA A CA 1
ATOM 1338 C C . ALA A 1 196 ? 2.319 -5.664 15.759 1.00 93.31 196 ALA A C 1
ATOM 1340 O O . ALA A 1 196 ? 3.420 -6.075 15.396 1.00 93.31 196 ALA A O 1
ATOM 1341 N N . ASP A 1 197 ? 2.084 -5.207 16.989 1.00 85.44 197 ASP A N 1
ATOM 1342 C CA . ASP A 1 197 ? 3.113 -5.035 18.022 1.00 85.44 197 ASP A CA 1
ATOM 1343 C C . ASP A 1 197 ? 2.707 -5.613 19.390 1.00 85.44 197 ASP A C 1
ATOM 1345 O O . ASP A 1 197 ? 3.469 -5.521 20.353 1.00 85.44 197 ASP A O 1
ATOM 1349 N N . GLY A 1 198 ? 1.533 -6.251 19.488 1.00 88.69 198 GLY A N 1
ATOM 1350 C CA . GLY A 1 198 ? 1.041 -6.786 20.756 1.00 88.69 198 GLY A CA 1
ATOM 1351 C C . GLY A 1 198 ? 0.704 -5.694 21.770 1.00 88.69 198 GLY A C 1
ATOM 1352 O O . GLY A 1 198 ? 0.747 -5.960 22.973 1.00 88.69 198 GLY A O 1
ATOM 1353 N N . ALA A 1 199 ? 0.410 -4.469 21.310 1.00 87.69 199 ALA A N 1
ATOM 1354 C CA . ALA A 1 199 ? 0.196 -3.331 22.189 1.00 87.69 199 ALA A CA 1
ATOM 1355 C C . ALA A 1 199 ? -0.872 -3.607 23.266 1.00 87.69 199 ALA A C 1
ATOM 1357 O O . ALA A 1 199 ? -1.969 -4.084 22.952 1.00 87.69 199 ALA A O 1
ATOM 1358 N N . PRO A 1 200 ? -0.608 -3.228 24.529 1.00 92.44 200 PRO A N 1
ATOM 1359 C CA . PRO A 1 200 ? -1.598 -3.216 25.605 1.00 92.44 200 PRO A CA 1
ATOM 1360 C C . PRO A 1 200 ? -2.571 -2.036 25.428 1.00 92.44 200 PRO A C 1
ATOM 1362 O O . PRO A 1 200 ? -2.512 -1.028 26.139 1.00 92.44 200 PRO A O 1
ATOM 1365 N N . VAL A 1 201 ? -3.439 -2.146 24.424 1.00 95.06 201 VAL A N 1
ATOM 1366 C CA . VAL A 1 201 ? -4.375 -1.100 24.006 1.00 95.06 201 VAL A CA 1
ATOM 1367 C C . VAL A 1 201 ? -5.811 -1.617 23.960 1.00 95.06 201 VAL A C 1
ATOM 1369 O O . VAL A 1 201 ? -6.079 -2.728 23.501 1.00 95.06 201 VAL A O 1
ATOM 1372 N N . GLU A 1 202 ? -6.736 -0.786 24.427 1.00 97.00 202 GLU A N 1
ATOM 1373 C CA . GLU A 1 202 ? -8.187 -1.012 24.432 1.00 97.00 202 GLU A CA 1
ATOM 1374 C C . GLU A 1 202 ? -8.877 0.153 23.721 1.00 97.00 202 GLU A C 1
ATOM 1376 O O . GLU A 1 202 ? -8.405 1.289 23.790 1.00 97.00 202 GLU A O 1
ATOM 1381 N N . ALA A 1 203 ? -9.995 -0.084 23.046 1.00 97.69 203 ALA A N 1
ATOM 1382 C CA . ALA A 1 203 ? -10.834 1.009 22.582 1.00 97.69 203 ALA A CA 1
ATOM 1383 C C . ALA A 1 203 ? -11.525 1.673 23.785 1.00 97.69 203 ALA A C 1
ATOM 1385 O O . ALA A 1 203 ? -11.970 1.009 24.718 1.00 97.69 203 ALA A O 1
ATOM 1386 N N . ALA A 1 204 ? -11.625 3.004 23.777 1.00 97.69 204 ALA A N 1
ATOM 1387 C CA . ALA A 1 204 ? -12.322 3.729 24.841 1.00 97.69 204 ALA A CA 1
ATOM 1388 C C . ALA A 1 204 ? -13.848 3.526 24.776 1.00 97.69 204 ALA A C 1
ATOM 1390 O O . ALA A 1 204 ? -14.530 3.627 25.794 1.00 97.69 204 ALA A O 1
ATOM 1391 N N . ASP A 1 205 ? -14.373 3.261 23.577 1.00 97.94 205 ASP A N 1
ATOM 1392 C CA . ASP A 1 205 ? -15.767 2.892 23.345 1.00 97.94 205 ASP A CA 1
ATOM 1393 C C . ASP A 1 205 ? -15.937 1.368 23.543 1.00 97.94 205 ASP A C 1
ATOM 1395 O O . ASP A 1 205 ? -15.272 0.595 22.846 1.00 97.94 205 ASP A O 1
ATOM 1399 N N . PRO A 1 206 ? -16.825 0.914 24.451 1.00 98.31 206 PRO A N 1
ATOM 1400 C CA . PRO A 1 206 ? -17.061 -0.510 24.692 1.00 98.31 206 PRO A CA 1
ATOM 1401 C C . PRO A 1 206 ? -17.525 -1.302 23.462 1.00 98.31 206 PRO A C 1
ATOM 1403 O O . PRO A 1 206 ? -17.240 -2.493 23.360 1.00 98.31 206 PRO A O 1
ATOM 1406 N N . GLU A 1 207 ? -18.245 -0.679 22.529 1.00 98.44 207 GLU A N 1
ATOM 1407 C CA . GLU A 1 207 ? -18.718 -1.348 21.315 1.00 98.44 207 GLU A CA 1
ATOM 1408 C C . GLU A 1 207 ? -17.600 -1.465 20.274 1.00 98.44 207 GLU A C 1
ATOM 1410 O O . GLU A 1 207 ? -17.452 -2.510 19.635 1.00 98.44 207 GLU A O 1
ATOM 1415 N N . ALA A 1 208 ? -16.736 -0.449 20.179 1.00 98.56 208 ALA A N 1
ATOM 1416 C CA . ALA A 1 208 ? -15.493 -0.542 19.411 1.00 98.56 208 ALA A CA 1
ATOM 1417 C C . ALA A 1 208 ? -14.558 -1.627 19.967 1.00 98.56 208 ALA A C 1
ATOM 1419 O O . ALA A 1 208 ? -13.902 -2.331 19.201 1.00 98.56 208 ALA A O 1
ATOM 1420 N N . GLU A 1 209 ? -14.512 -1.784 21.292 1.00 98.69 209 GLU A N 1
ATOM 1421 C CA . GLU A 1 209 ? -13.697 -2.799 21.959 1.00 98.69 209 GLU A CA 1
ATOM 1422 C C . GLU A 1 209 ? -14.175 -4.212 21.607 1.00 98.69 209 GLU A C 1
ATOM 1424 O O . GLU A 1 209 ? -13.371 -5.049 21.204 1.00 98.69 209 GLU A O 1
ATOM 1429 N N . LYS A 1 210 ? -15.491 -4.466 21.648 1.00 98.62 210 LYS A N 1
ATOM 1430 C CA . LYS A 1 210 ? -16.064 -5.750 21.205 1.00 98.62 210 LYS A CA 1
ATOM 1431 C C . LYS A 1 210 ? -15.756 -6.049 19.739 1.00 98.62 210 LYS A C 1
ATOM 1433 O O . LYS A 1 210 ? -15.463 -7.198 19.403 1.00 98.62 210 LYS A O 1
ATOM 1438 N N . LEU A 1 211 ? -15.798 -5.032 18.874 1.00 98.75 211 LEU A N 1
ATOM 1439 C CA . LEU A 1 211 ? -15.389 -5.176 17.479 1.00 98.75 211 LEU A CA 1
ATOM 1440 C C . LEU A 1 211 ? -13.905 -5.551 17.371 1.00 98.75 211 LEU A C 1
ATOM 1442 O O . LEU A 1 211 ? -13.579 -6.498 16.658 1.00 98.75 211 LEU A O 1
ATOM 1446 N N . ALA A 1 212 ? -13.015 -4.858 18.087 1.00 98.56 212 ALA A N 1
ATOM 1447 C CA . ALA A 1 212 ? -11.582 -5.157 18.077 1.00 98.56 212 ALA A CA 1
ATOM 1448 C C . ALA A 1 212 ? -11.303 -6.610 18.497 1.00 98.56 212 ALA A C 1
ATOM 1450 O O . ALA A 1 212 ? -10.570 -7.345 17.832 1.00 98.56 212 ALA A O 1
ATOM 1451 N N . ASP A 1 213 ? -11.967 -7.037 19.564 1.00 98.56 213 ASP A N 1
ATOM 1452 C CA . ASP A 1 213 ? -11.955 -8.388 20.105 1.00 98.56 213 ASP A CA 1
ATOM 1453 C C . ASP A 1 213 ? -12.440 -9.444 19.106 1.00 98.56 213 ASP A C 1
ATOM 1455 O O . ASP A 1 213 ? -11.821 -10.499 18.935 1.00 98.56 213 ASP A O 1
ATOM 1459 N N . TYR A 1 214 ? -13.560 -9.176 18.434 1.00 98.56 214 TYR A N 1
ATOM 1460 C CA . TYR A 1 214 ? -14.097 -10.039 17.389 1.00 98.56 214 TYR A CA 1
ATOM 1461 C C . TYR A 1 214 ? -13.107 -10.190 16.230 1.00 98.56 214 TYR A C 1
ATOM 1463 O O . TYR A 1 214 ? -12.774 -11.317 15.854 1.00 98.56 214 TYR A O 1
ATOM 1471 N N . LEU A 1 215 ? -12.591 -9.071 15.716 1.00 98.50 215 LEU A N 1
ATOM 1472 C CA . LEU A 1 215 ? -11.648 -9.038 14.600 1.00 98.50 215 LEU A CA 1
ATOM 1473 C C . LEU A 1 215 ? -10.371 -9.809 14.935 1.00 98.50 215 LEU A C 1
ATOM 1475 O O . LEU A 1 215 ? -9.953 -10.673 14.167 1.00 98.50 215 LEU A O 1
ATOM 1479 N N . GLN A 1 216 ? -9.791 -9.572 16.113 1.00 97.50 216 GLN A N 1
ATOM 1480 C CA . GLN A 1 216 ? -8.591 -10.276 16.555 1.00 97.50 216 GLN A CA 1
ATOM 1481 C C . GLN A 1 216 ? -8.825 -11.781 16.721 1.00 97.50 216 GLN A C 1
ATOM 1483 O O . GLN A 1 216 ? -7.924 -12.568 16.435 1.00 97.50 216 GLN A O 1
ATOM 1488 N N . ARG A 1 217 ? -10.007 -12.218 17.171 1.00 97.81 217 ARG A N 1
ATOM 1489 C CA . ARG A 1 217 ? -10.318 -13.652 17.291 1.00 97.81 217 ARG A CA 1
ATOM 1490 C C . ARG A 1 217 ? -10.536 -14.324 15.938 1.00 97.81 217 ARG A C 1
ATOM 1492 O O . ARG A 1 217 ? -10.060 -15.438 15.751 1.00 97.81 217 ARG A O 1
ATOM 1499 N N . GLN A 1 218 ? -11.248 -13.676 15.018 1.00 98.06 218 GLN A N 1
ATOM 1500 C CA . GLN A 1 218 ? -11.627 -14.274 13.732 1.00 98.06 218 GLN A CA 1
ATOM 1501 C C . GLN A 1 218 ? -10.536 -14.196 12.664 1.00 98.06 218 GLN A C 1
ATOM 1503 O O . GLN A 1 218 ? -10.580 -14.960 11.700 1.00 98.06 218 GLN A O 1
ATOM 1508 N N . ALA A 1 219 ? -9.560 -13.297 12.817 1.00 97.38 219 ALA A N 1
ATOM 1509 C CA . ALA A 1 219 ? -8.613 -13.020 11.751 1.00 97.38 219 ALA A CA 1
ATOM 1510 C C . ALA A 1 219 ? -7.833 -14.255 11.290 1.00 97.38 219 ALA A C 1
ATOM 1512 O O . ALA A 1 219 ? -7.094 -14.869 12.066 1.00 97.38 219 ALA A O 1
ATOM 1513 N N . GLY A 1 220 ? -7.991 -14.586 10.007 1.00 96.12 220 GLY A N 1
ATOM 1514 C CA . GLY A 1 220 ? -7.267 -15.651 9.320 1.00 96.12 220 GLY A CA 1
ATOM 1515 C C . GLY A 1 220 ? -5.988 -15.149 8.654 1.00 96.12 220 GLY A C 1
ATOM 1516 O O . GLY A 1 220 ? -5.796 -13.953 8.465 1.00 96.12 220 GLY A O 1
ATOM 1517 N N . GLN A 1 221 ? -5.102 -16.068 8.277 1.00 96.12 221 GLN A N 1
ATOM 1518 C CA . GLN A 1 221 ? -3.859 -15.724 7.585 1.00 96.12 221 GLN A CA 1
ATOM 1519 C C . GLN A 1 221 ? -4.102 -15.488 6.093 1.00 96.12 221 GLN A C 1
ATOM 1521 O O . GLN A 1 221 ? -4.613 -16.365 5.396 1.00 96.12 221 GLN A O 1
ATOM 1526 N N . LEU A 1 222 ? -3.682 -14.324 5.598 1.00 96.88 222 LEU A N 1
ATOM 1527 C CA . LEU A 1 222 ? -3.661 -13.984 4.176 1.00 96.88 222 LEU A CA 1
ATOM 1528 C C . LEU A 1 222 ? -2.231 -13.638 3.733 1.00 96.88 222 LEU A C 1
ATOM 1530 O O . LEU A 1 222 ? -1.462 -13.103 4.530 1.00 96.88 222 LEU A O 1
ATOM 1534 N N . PRO A 1 223 ? -1.847 -13.916 2.474 1.00 96.06 223 PRO A N 1
ATOM 1535 C CA . PRO A 1 223 ? -0.521 -13.559 1.974 1.00 96.06 223 PRO A CA 1
ATOM 1536 C C . PRO A 1 223 ? -0.357 -12.040 1.845 1.00 96.06 223 PRO A C 1
ATOM 1538 O O . PRO A 1 223 ? -1.342 -11.302 1.781 1.00 96.06 223 PRO A O 1
ATOM 1541 N N . GLU A 1 224 ? 0.881 -11.566 1.725 1.00 94.69 224 GLU A N 1
ATOM 1542 C CA . GLU A 1 224 ? 1.131 -10.170 1.362 1.00 94.69 224 GLU A CA 1
ATOM 1543 C C . GLU A 1 224 ? 0.525 -9.867 -0.022 1.00 94.69 224 GLU A C 1
ATOM 1545 O O . GLU A 1 224 ? 0.696 -10.657 -0.959 1.00 94.69 224 GLU A O 1
ATOM 1550 N N . PRO A 1 225 ? -0.218 -8.759 -0.184 1.00 94.62 225 PRO A N 1
ATOM 1551 C CA . PRO A 1 225 ? -0.759 -8.391 -1.480 1.00 94.62 225 PRO A CA 1
ATOM 1552 C C . PRO A 1 225 ? 0.358 -7.853 -2.396 1.00 94.62 225 PRO A C 1
ATOM 1554 O O . PRO A 1 225 ? 1.289 -7.195 -1.915 1.00 94.62 225 PRO A O 1
ATOM 1557 N N . PRO A 1 226 ? 0.278 -8.089 -3.719 1.00 91.75 226 PRO A N 1
ATOM 1558 C CA . PRO A 1 226 ? 1.279 -7.602 -4.666 1.00 91.75 226 PRO A CA 1
ATOM 1559 C C . PRO A 1 226 ? 1.254 -6.072 -4.775 1.00 91.75 226 PRO A C 1
ATOM 1561 O O . PRO A 1 226 ? 0.238 -5.445 -4.479 1.00 91.75 226 PRO A O 1
ATOM 1564 N N . ALA A 1 227 ? 2.350 -5.476 -5.248 1.00 92.81 227 ALA A N 1
ATOM 1565 C CA . ALA A 1 227 ? 2.405 -4.043 -5.528 1.00 92.81 227 ALA A CA 1
ATOM 1566 C C . ALA A 1 227 ? 1.360 -3.610 -6.571 1.00 92.81 227 ALA A C 1
ATOM 1568 O O . ALA A 1 227 ? 1.000 -4.380 -7.468 1.00 92.81 227 ALA A O 1
ATOM 1569 N N . SER A 1 228 ? 0.902 -2.362 -6.474 1.00 94.94 228 SER A N 1
ATOM 1570 C CA . SER A 1 228 ? -0.047 -1.771 -7.428 1.00 94.94 228 SER A CA 1
ATOM 1571 C C . SER A 1 228 ? 0.509 -1.737 -8.864 1.00 94.94 228 SER A C 1
ATOM 1573 O O . SER A 1 228 ? -0.190 -2.070 -9.832 1.00 94.94 228 SER A O 1
ATOM 1575 N N . LEU A 1 229 ? 1.792 -1.395 -8.994 1.00 96.31 229 LEU A N 1
ATOM 1576 C CA . LEU A 1 229 ? 2.583 -1.443 -10.216 1.00 96.31 229 LEU A CA 1
ATOM 1577 C C . LEU A 1 229 ? 4.050 -1.714 -9.860 1.00 96.31 229 LEU A C 1
ATOM 1579 O O . LEU A 1 229 ? 4.629 -0.990 -9.058 1.00 96.31 229 LEU A O 1
ATOM 1583 N N . ALA A 1 230 ? 4.653 -2.723 -10.480 1.00 94.81 230 ALA A N 1
ATOM 1584 C CA . ALA A 1 230 ? 6.060 -3.068 -10.309 1.00 94.81 230 ALA A CA 1
ATOM 1585 C C . ALA A 1 230 ? 6.674 -3.588 -11.615 1.00 94.81 230 ALA A C 1
ATOM 1587 O O . ALA A 1 230 ? 5.967 -4.063 -12.513 1.00 94.81 230 ALA A O 1
ATOM 1588 N N . LEU A 1 231 ? 8.001 -3.513 -11.697 1.00 95.25 231 LEU A N 1
ATOM 1589 C CA . LEU A 1 231 ? 8.800 -4.077 -12.779 1.00 95.25 231 LEU A CA 1
ATOM 1590 C C . LEU A 1 231 ? 9.778 -5.090 -12.190 1.00 95.25 231 LEU A C 1
ATOM 1592 O O . LEU A 1 231 ? 10.487 -4.790 -11.233 1.00 95.25 231 LEU A O 1
ATOM 1596 N N . ASP A 1 232 ? 9.780 -6.306 -12.735 1.00 93.44 232 ASP A N 1
ATOM 1597 C CA . ASP A 1 232 ? 10.534 -7.423 -12.164 1.00 93.44 232 ASP A CA 1
ATOM 1598 C C . ASP A 1 232 ? 11.316 -8.217 -13.230 1.00 93.44 232 ASP A C 1
ATOM 1600 O O . ASP A 1 232 ? 10.693 -8.798 -14.128 1.00 93.44 232 ASP A O 1
ATOM 1604 N N . PRO A 1 233 ? 12.659 -8.265 -13.157 1.00 93.81 233 PRO A N 1
ATOM 1605 C CA . PRO A 1 233 ? 13.503 -7.536 -12.207 1.00 93.81 233 PRO A CA 1
ATOM 1606 C C . PRO A 1 233 ? 13.489 -6.023 -12.484 1.00 93.81 233 PRO A C 1
ATOM 1608 O O . PRO A 1 233 ? 13.336 -5.594 -13.625 1.00 93.81 233 PRO A O 1
ATOM 1611 N N . GLY A 1 234 ? 13.692 -5.205 -11.448 1.00 91.44 234 GLY A N 1
ATOM 1612 C CA . GLY A 1 234 ? 13.811 -3.745 -11.598 1.00 91.44 234 GLY A CA 1
ATOM 1613 C C . GLY A 1 234 ? 15.110 -3.304 -12.289 1.00 91.44 234 GLY A C 1
ATOM 1614 O O . GLY A 1 234 ? 15.262 -2.148 -12.668 1.00 91.44 234 GLY A O 1
ATOM 1615 N N . HIS A 1 235 ? 16.062 -4.217 -12.477 1.00 92.69 235 HIS A N 1
ATOM 1616 C CA . HIS A 1 235 ? 17.308 -3.944 -13.178 1.00 92.69 235 HIS A CA 1
ATOM 1617 C C . HIS A 1 235 ? 17.783 -5.196 -13.924 1.00 92.69 235 HIS A C 1
ATOM 1619 O O . HIS A 1 235 ? 17.753 -6.302 -13.386 1.00 92.69 235 HIS A O 1
ATOM 1625 N N . VAL A 1 236 ? 18.198 -5.018 -15.178 1.00 93.88 236 VAL A N 1
ATOM 1626 C CA . VAL A 1 236 ? 18.836 -6.035 -16.024 1.00 93.88 236 VAL A CA 1
ATOM 1627 C C . VAL A 1 236 ? 20.221 -5.598 -16.500 1.00 93.88 236 VAL A C 1
ATOM 1629 O O . VAL A 1 236 ? 20.465 -4.419 -16.744 1.00 93.88 236 VAL A O 1
ATOM 1632 N N . THR A 1 237 ? 21.125 -6.557 -16.687 1.00 92.06 237 THR A N 1
ATOM 1633 C CA . THR A 1 237 ? 22.493 -6.291 -17.154 1.00 92.06 237 THR A CA 1
ATOM 1634 C C . THR A 1 237 ? 22.848 -7.203 -18.319 1.00 92.06 237 THR A C 1
ATOM 1636 O O . THR A 1 237 ? 22.433 -8.362 -18.348 1.00 92.06 237 THR A O 1
ATOM 1639 N N . GLY A 1 238 ? 23.644 -6.709 -19.266 1.00 90.88 238 GLY A N 1
ATOM 1640 C CA . GLY A 1 238 ? 24.235 -7.546 -20.309 1.00 90.88 238 GLY A CA 1
ATOM 1641 C C . GLY A 1 238 ? 24.986 -6.754 -21.381 1.00 90.88 238 GLY A C 1
ATOM 1642 O O . GLY A 1 238 ? 25.240 -5.565 -21.202 1.00 90.88 238 GLY A O 1
ATOM 1643 N N . PRO A 1 239 ? 25.389 -7.412 -22.481 1.00 89.31 239 PRO A N 1
ATOM 1644 C CA . PRO A 1 239 ? 26.189 -6.787 -23.527 1.00 89.31 239 PRO A CA 1
ATOM 1645 C C . PRO A 1 239 ? 25.361 -5.878 -24.446 1.00 89.31 239 PRO A C 1
ATOM 1647 O O . PRO A 1 239 ? 24.170 -6.103 -24.671 1.00 89.31 239 PRO A O 1
ATOM 1650 N N . VAL A 1 240 ? 26.034 -4.893 -25.045 1.00 90.38 240 VAL A N 1
ATOM 1651 C CA . VAL A 1 240 ? 25.494 -4.094 -26.156 1.00 90.38 240 VAL A CA 1
ATOM 1652 C C . VAL A 1 240 ? 25.313 -4.935 -27.422 1.00 90.38 240 VAL A C 1
ATOM 1654 O O . VAL A 1 240 ? 25.909 -6.003 -27.567 1.00 90.38 240 VAL A O 1
ATOM 1657 N N . GLY A 1 241 ? 24.515 -4.442 -28.371 1.00 87.06 241 GLY A N 1
ATOM 1658 C CA . GLY A 1 241 ? 24.215 -5.153 -29.618 1.00 87.06 241 GLY A CA 1
ATOM 1659 C C . GLY A 1 241 ? 23.187 -6.276 -29.458 1.00 87.06 241 GLY A C 1
ATOM 1660 O O . GLY A 1 241 ? 23.053 -7.116 -30.347 1.00 87.06 241 GLY A O 1
ATOM 1661 N N . GLY A 1 242 ? 22.468 -6.296 -28.334 1.00 88.44 242 GLY A N 1
ATOM 1662 C CA . GLY A 1 242 ? 21.463 -7.296 -28.004 1.00 88.44 242 GLY A CA 1
ATOM 1663 C C . GLY A 1 242 ? 20.281 -6.714 -27.230 1.00 88.44 242 GLY A C 1
ATOM 1664 O O . GLY A 1 242 ? 20.139 -5.501 -27.068 1.00 88.44 242 GLY A O 1
ATOM 1665 N N . ARG A 1 243 ? 19.412 -7.612 -26.761 1.00 94.62 243 ARG A N 1
ATOM 1666 C CA . ARG A 1 243 ? 18.242 -7.284 -25.942 1.00 94.62 243 ARG A CA 1
ATOM 1667 C C . ARG A 1 243 ? 18.499 -7.679 -24.491 1.00 94.62 243 ARG A C 1
ATOM 1669 O O . ARG A 1 243 ? 18.716 -8.854 -24.209 1.00 94.62 243 ARG A O 1
ATOM 1676 N N . LEU A 1 244 ? 18.442 -6.710 -23.585 1.00 94.75 244 LEU A N 1
ATOM 1677 C CA . LEU A 1 244 ? 18.583 -6.904 -22.144 1.00 94.75 244 LEU A CA 1
ATOM 1678 C C . LEU A 1 244 ? 17.198 -7.083 -21.523 1.00 94.75 244 LEU A C 1
ATOM 1680 O O . LEU A 1 244 ? 16.320 -6.239 -21.700 1.00 94.75 244 LEU A O 1
ATOM 1684 N N . GLY A 1 245 ? 16.976 -8.198 -20.832 1.00 93.38 245 GLY A N 1
ATOM 1685 C CA . GLY A 1 245 ? 15.655 -8.568 -20.333 1.00 93.38 245 GLY A CA 1
ATOM 1686 C C . GLY A 1 245 ? 15.476 -10.081 -20.176 1.00 93.38 245 GLY A C 1
ATOM 1687 O O . GLY A 1 245 ? 16.433 -10.836 -20.357 1.00 93.38 245 GLY A O 1
ATOM 1688 N N . PRO A 1 246 ? 14.247 -10.543 -19.892 1.00 96.31 246 PRO A N 1
ATOM 1689 C CA . PRO A 1 246 ? 13.021 -9.745 -19.796 1.00 96.31 246 PRO A CA 1
ATOM 1690 C C . PRO A 1 246 ? 12.879 -8.986 -18.471 1.00 96.31 246 PRO A C 1
ATOM 1692 O O . PRO A 1 246 ? 13.215 -9.519 -17.421 1.00 96.31 246 PRO A O 1
ATOM 1695 N N . VAL A 1 247 ? 12.270 -7.800 -18.525 1.00 97.31 247 VAL A N 1
ATOM 1696 C CA . VAL A 1 247 ? 11.650 -7.111 -17.381 1.00 97.31 247 VAL A CA 1
ATOM 1697 C C . VAL A 1 247 ? 10.137 -7.294 -17.469 1.00 97.31 247 VAL A C 1
ATOM 1699 O O . VAL A 1 247 ? 9.521 -6.938 -18.468 1.00 97.31 247 VAL A O 1
ATOM 1702 N N . THR A 1 248 ? 9.513 -7.867 -16.446 1.00 97.25 248 THR A N 1
ATOM 1703 C CA . THR A 1 248 ? 8.078 -8.182 -16.444 1.00 97.25 248 THR A CA 1
ATOM 1704 C C . THR A 1 248 ? 7.274 -7.079 -15.766 1.00 97.25 248 THR A C 1
ATOM 1706 O O . THR A 1 248 ? 7.541 -6.732 -14.618 1.00 97.25 248 THR A O 1
ATOM 1709 N N . VAL A 1 249 ? 6.234 -6.584 -16.438 1.00 97.31 249 VAL A N 1
ATOM 1710 C CA . VAL A 1 249 ? 5.259 -5.646 -15.866 1.00 97.31 249 VAL A CA 1
ATOM 1711 C C . VAL A 1 249 ? 4.296 -6.394 -14.949 1.00 97.31 249 VAL A C 1
ATOM 1713 O O . VAL A 1 249 ? 3.636 -7.345 -15.370 1.00 97.31 249 VAL A O 1
ATOM 1716 N N . ARG A 1 250 ? 4.178 -5.957 -13.696 1.00 95.69 250 ARG A N 1
ATOM 1717 C CA . ARG A 1 250 ? 3.208 -6.467 -12.719 1.00 95.69 250 ARG A CA 1
ATOM 1718 C C . ARG A 1 250 ? 2.268 -5.340 -12.329 1.00 95.69 250 ARG A C 1
ATOM 1720 O O . ARG A 1 250 ? 2.729 -4.328 -11.820 1.00 95.69 250 ARG A O 1
ATOM 1727 N N . THR A 1 251 ? 0.970 -5.477 -12.586 1.00 95.81 251 THR A N 1
ATOM 1728 C CA . THR A 1 251 ? 0.011 -4.408 -12.268 1.00 95.81 251 THR A CA 1
ATOM 1729 C C . THR A 1 251 ? -1.429 -4.894 -12.155 1.00 95.81 251 THR A C 1
ATOM 1731 O O . THR A 1 251 ? -1.809 -5.880 -12.785 1.00 95.81 251 THR A O 1
ATOM 1734 N N . GLY A 1 252 ? -2.235 -4.168 -11.374 1.00 90.56 252 GLY A N 1
ATOM 1735 C CA . GLY A 1 252 ? -3.697 -4.281 -11.372 1.00 90.56 252 GLY A CA 1
ATOM 1736 C C . GLY A 1 252 ? -4.397 -3.448 -12.458 1.00 90.56 252 GLY A C 1
ATOM 1737 O O . GLY A 1 252 ? -5.602 -3.604 -12.659 1.00 90.56 252 GLY A O 1
ATOM 1738 N N . ALA A 1 253 ? -3.671 -2.577 -13.167 1.00 92.69 253 ALA A N 1
ATOM 1739 C CA . ALA A 1 253 ? -4.225 -1.751 -14.236 1.00 92.69 253 ALA A CA 1
ATOM 1740 C C . ALA A 1 253 ? -4.581 -2.584 -15.479 1.00 92.69 253 ALA A C 1
ATOM 1742 O O . ALA A 1 253 ? -3.913 -3.564 -15.812 1.00 92.69 253 ALA A O 1
ATOM 1743 N N . ARG A 1 254 ? -5.598 -2.144 -16.233 1.00 91.56 254 ARG A N 1
ATOM 1744 C CA . ARG A 1 254 ? -5.940 -2.747 -17.539 1.00 91.56 254 ARG A CA 1
ATOM 1745 C C . ARG A 1 254 ? -4.838 -2.542 -18.578 1.00 91.56 254 ARG A C 1
ATOM 1747 O O . ARG A 1 254 ? -4.608 -3.414 -19.406 1.00 91.56 254 ARG A O 1
ATOM 1754 N N . SER A 1 255 ? -4.206 -1.373 -18.542 1.00 94.88 255 SER A N 1
ATOM 1755 C CA . SER A 1 255 ? -3.103 -0.984 -19.412 1.00 94.88 255 SER A CA 1
ATOM 1756 C C . SER A 1 255 ? -2.274 0.082 -18.709 1.00 94.88 255 SER A C 1
ATOM 1758 O O . SER A 1 255 ? -2.812 0.902 -17.964 1.00 94.88 255 SER A O 1
ATOM 1760 N N . VAL A 1 256 ? -0.979 0.090 -18.989 1.00 97.25 256 VAL A N 1
ATOM 1761 C CA . VAL A 1 256 ? -0.014 1.087 -18.519 1.00 97.25 256 VAL A CA 1
ATOM 1762 C C . VAL A 1 256 ? 0.743 1.664 -19.709 1.00 97.25 256 VAL A C 1
ATOM 1764 O O . VAL A 1 256 ? 0.890 0.989 -20.729 1.00 97.25 256 VAL A O 1
ATOM 1767 N N . SER A 1 257 ? 1.198 2.910 -19.601 1.00 97.31 257 SER A N 1
ATOM 1768 C CA . SER A 1 257 ? 2.098 3.519 -20.576 1.00 97.31 257 SER A CA 1
ATOM 1769 C C . SER A 1 257 ? 3.542 3.153 -20.261 1.00 97.31 257 SER A C 1
ATOM 1771 O O . SER A 1 257 ? 3.931 3.057 -19.096 1.00 97.31 257 SER A O 1
ATOM 1773 N N . VAL A 1 258 ? 4.330 2.943 -21.309 1.00 97.50 258 VAL A N 1
ATOM 1774 C CA . VAL A 1 258 ? 5.753 2.614 -21.244 1.00 97.50 258 VAL A CA 1
ATOM 1775 C C . VAL A 1 258 ? 6.512 3.771 -21.875 1.00 97.50 258 VAL A C 1
ATOM 1777 O O . VAL A 1 258 ? 6.299 4.097 -23.039 1.00 97.50 258 VAL A O 1
ATOM 1780 N N . VAL A 1 259 ? 7.364 4.424 -21.091 1.00 96.44 259 VAL A N 1
ATOM 1781 C CA . VAL A 1 259 ? 8.075 5.637 -21.500 1.00 96.44 259 VAL A CA 1
ATOM 1782 C C . VAL A 1 259 ? 9.566 5.441 -21.232 1.00 96.44 259 VAL A C 1
ATOM 1784 O O . VAL A 1 259 ? 9.974 5.473 -20.070 1.00 96.44 259 VAL A O 1
ATOM 1787 N N . PRO A 1 260 ? 10.387 5.205 -22.269 1.00 94.50 260 PRO A N 1
ATOM 1788 C CA . PRO A 1 260 ? 11.839 5.267 -22.141 1.00 94.50 260 PRO A CA 1
ATOM 1789 C C . PRO A 1 260 ? 12.265 6.679 -21.729 1.00 94.50 260 PRO A C 1
ATOM 1791 O O . PRO A 1 260 ? 11.707 7.662 -22.224 1.00 94.50 260 PRO A O 1
ATOM 1794 N N . ASP A 1 261 ? 13.248 6.789 -20.841 1.00 92.75 261 ASP A N 1
ATOM 1795 C CA . ASP A 1 261 ? 13.751 8.095 -20.419 1.00 92.75 261 ASP A CA 1
ATOM 1796 C C . ASP A 1 261 ? 14.595 8.753 -21.531 1.00 92.75 261 ASP A C 1
ATOM 1798 O O . ASP A 1 261 ? 15.055 8.099 -22.472 1.00 92.75 261 ASP A O 1
ATOM 1802 N N . ALA A 1 262 ? 14.802 10.071 -21.442 1.00 90.12 262 ALA A N 1
ATOM 1803 C CA . ALA A 1 262 ? 15.458 10.854 -22.495 1.00 90.12 262 ALA A CA 1
ATOM 1804 C C . ALA A 1 262 ? 16.873 10.349 -22.837 1.00 90.12 262 ALA A C 1
ATOM 1806 O O . ALA A 1 262 ? 17.236 10.308 -24.012 1.00 90.12 262 ALA A O 1
ATOM 1807 N N . ASP A 1 263 ? 17.631 9.897 -21.835 1.00 85.00 263 ASP A N 1
ATOM 1808 C CA . ASP A 1 263 ? 18.975 9.338 -22.020 1.00 85.00 263 ASP A CA 1
ATOM 1809 C C . ASP A 1 263 ? 18.944 8.035 -22.831 1.00 85.00 263 ASP A C 1
ATOM 1811 O O . ASP A 1 263 ? 19.783 7.818 -23.707 1.00 85.00 263 ASP A O 1
ATOM 1815 N N . ALA A 1 264 ? 17.925 7.196 -22.610 1.00 87.69 264 ALA A N 1
ATOM 1816 C CA . ALA A 1 264 ? 17.716 5.981 -23.392 1.00 87.69 264 ALA A CA 1
ATOM 1817 C C . ALA A 1 264 ? 17.480 6.326 -24.870 1.00 87.69 264 ALA A C 1
ATOM 1819 O O . ALA A 1 264 ? 18.107 5.748 -25.759 1.00 87.69 264 ALA A O 1
ATOM 1820 N N . LEU A 1 265 ? 16.627 7.322 -25.131 1.00 90.94 265 LEU A N 1
ATOM 1821 C CA . LEU A 1 265 ? 16.332 7.791 -26.485 1.00 90.94 265 LEU A CA 1
ATOM 1822 C C . LEU A 1 265 ? 17.564 8.408 -27.164 1.00 90.94 265 LEU A C 1
ATOM 1824 O O . LEU A 1 265 ? 17.805 8.140 -28.341 1.00 90.94 265 LEU A O 1
ATOM 1828 N N . ALA A 1 266 ? 18.369 9.184 -26.431 1.00 90.25 266 ALA A N 1
ATOM 1829 C CA . ALA A 1 266 ? 19.593 9.804 -26.941 1.00 90.25 266 ALA A CA 1
ATOM 1830 C C . ALA A 1 266 ? 20.656 8.770 -27.354 1.00 90.25 266 ALA A C 1
ATOM 1832 O O . ALA A 1 266 ? 21.371 8.974 -28.334 1.00 90.25 266 ALA A O 1
ATOM 1833 N N . LEU A 1 267 ? 20.726 7.639 -26.645 1.00 90.00 267 LEU A N 1
ATOM 1834 C CA . LEU A 1 267 ? 21.619 6.515 -26.949 1.00 90.00 267 LEU A CA 1
ATOM 1835 C C . LEU A 1 267 ? 21.047 5.543 -27.999 1.00 90.00 267 LEU A C 1
ATOM 1837 O O . LEU A 1 267 ? 21.680 4.534 -28.318 1.00 90.00 267 LEU A O 1
ATOM 1841 N N . GLY A 1 268 ? 19.855 5.824 -28.539 1.00 91.56 268 GLY A N 1
ATOM 1842 C CA . GLY A 1 268 ? 19.171 4.970 -29.513 1.00 91.56 268 GLY A CA 1
ATOM 1843 C C . GLY A 1 268 ? 18.619 3.667 -28.926 1.00 91.56 268 GLY A C 1
ATOM 1844 O O . GLY A 1 268 ? 18.300 2.746 -29.683 1.00 91.56 268 GLY A O 1
ATOM 1845 N N . VAL A 1 269 ? 18.509 3.575 -27.598 1.00 94.88 269 VAL A N 1
ATOM 1846 C CA . VAL A 1 269 ? 17.961 2.411 -26.897 1.00 94.88 269 VAL A CA 1
ATOM 1847 C C . VAL A 1 269 ? 16.451 2.379 -27.083 1.00 94.88 269 VAL A C 1
ATOM 1849 O O . VAL A 1 269 ? 15.751 3.360 -26.826 1.00 94.88 269 VAL A O 1
ATOM 1852 N N . AR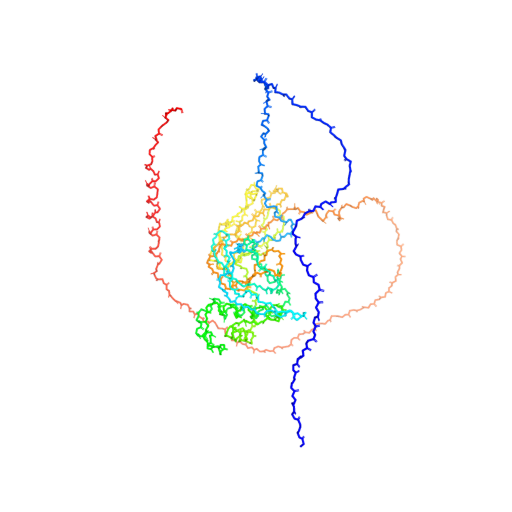G A 1 270 ? 15.930 1.228 -27.516 1.00 95.12 270 ARG A N 1
ATOM 1853 C CA . ARG A 1 270 ? 14.486 1.007 -27.663 1.00 95.12 270 ARG A CA 1
ATOM 1854 C C . ARG A 1 270 ? 13.970 0.081 -26.577 1.00 95.12 270 ARG A C 1
ATOM 1856 O O . ARG A 1 270 ? 14.641 -0.878 -26.209 1.00 95.12 270 ARG A O 1
ATOM 1863 N N . VAL A 1 271 ? 12.745 0.324 -26.125 1.00 96.94 271 VAL A N 1
ATOM 1864 C CA . VAL A 1 271 ? 12.010 -0.623 -25.281 1.00 96.94 271 VAL A CA 1
ATOM 1865 C C . VAL A 1 271 ? 11.049 -1.405 -26.163 1.00 96.94 271 VAL A C 1
ATOM 1867 O O . VAL A 1 271 ? 10.181 -0.823 -26.817 1.00 96.94 271 VAL A O 1
ATOM 1870 N N . VAL A 1 272 ? 11.242 -2.720 -26.214 1.00 97.12 272 VAL A N 1
ATOM 1871 C CA . VAL A 1 272 ? 10.570 -3.612 -27.164 1.00 97.12 272 VAL A CA 1
ATOM 1872 C C . VAL A 1 272 ? 9.972 -4.842 -26.485 1.00 97.12 272 VAL A C 1
ATOM 1874 O O . VAL A 1 272 ? 10.319 -5.173 -25.350 1.00 97.12 272 VAL A O 1
ATOM 1877 N N . ASP A 1 273 ? 9.071 -5.526 -27.188 1.00 96.00 273 ASP A N 1
ATOM 1878 C CA . ASP A 1 273 ? 8.573 -6.850 -26.808 1.00 96.00 273 ASP A CA 1
ATOM 1879 C C . ASP A 1 273 ? 9.549 -7.982 -27.190 1.00 96.00 273 ASP A C 1
ATOM 1881 O O . ASP A 1 273 ? 10.659 -7.756 -27.685 1.00 96.00 273 ASP A O 1
ATOM 1885 N N . ALA A 1 274 ? 9.138 -9.231 -26.952 1.00 92.56 274 ALA A N 1
ATOM 1886 C CA . ALA A 1 274 ? 9.930 -10.412 -27.296 1.00 92.56 274 ALA A CA 1
ATOM 1887 C C . ALA A 1 274 ? 10.193 -10.528 -28.810 1.00 92.56 274 ALA A C 1
ATOM 1889 O O . ALA A 1 274 ? 11.226 -11.057 -29.223 1.00 92.56 274 ALA A O 1
ATOM 1890 N N . GLU A 1 275 ? 9.308 -9.982 -29.641 1.00 93.06 275 GLU A N 1
ATOM 1891 C CA . GLU A 1 275 ? 9.420 -9.974 -31.097 1.00 93.06 275 GLU A CA 1
ATOM 1892 C C . GLU A 1 275 ? 10.291 -8.811 -31.613 1.00 93.06 275 GLU A C 1
ATOM 1894 O O . GLU A 1 275 ? 10.817 -8.876 -32.723 1.00 93.06 275 GLU A O 1
ATOM 1899 N N . GLY A 1 276 ? 10.550 -7.790 -30.793 1.00 93.50 276 GLY A N 1
ATOM 1900 C CA . GLY A 1 276 ? 11.330 -6.602 -31.157 1.00 93.50 276 GLY A CA 1
ATOM 1901 C C . GLY A 1 276 ? 10.496 -5.415 -31.612 1.00 93.50 276 GLY A C 1
ATOM 1902 O O . GLY A 1 276 ? 11.036 -4.475 -32.193 1.00 93.50 276 GLY A O 1
ATOM 1903 N N . ARG A 1 277 ? 9.183 -5.450 -31.391 1.00 94.81 277 ARG A N 1
ATOM 1904 C CA . ARG A 1 277 ? 8.301 -4.329 -31.703 1.00 94.81 277 ARG A CA 1
ATOM 1905 C C . ARG A 1 277 ? 8.370 -3.307 -30.567 1.00 94.81 277 ARG A C 1
ATOM 1907 O O . ARG A 1 277 ? 8.329 -3.716 -29.406 1.00 94.81 277 ARG A O 1
ATOM 1914 N N . PRO A 1 278 ? 8.453 -1.999 -30.872 1.00 94.62 278 PRO A N 1
ATOM 1915 C CA . PRO A 1 278 ? 8.398 -0.953 -29.856 1.00 94.62 278 PRO A CA 1
ATOM 1916 C C . PRO A 1 278 ? 7.141 -1.058 -28.988 1.00 94.62 278 PRO A C 1
ATOM 1918 O O . PRO A 1 278 ? 6.046 -1.291 -29.502 1.00 94.62 278 PRO A O 1
ATOM 1921 N N . LEU A 1 279 ? 7.306 -0.865 -27.679 1.00 94.38 279 LEU A N 1
ATOM 1922 C CA . LEU A 1 279 ? 6.212 -0.871 -26.713 1.00 94.38 279 LEU A CA 1
ATOM 1923 C C . LEU A 1 279 ? 5.963 0.534 -26.168 1.00 94.38 279 LEU A C 1
ATOM 1925 O O . LEU A 1 279 ? 6.781 1.075 -25.432 1.00 94.38 279 LEU A O 1
ATOM 1929 N N . GLU A 1 280 ? 4.795 1.087 -26.487 1.00 95.06 280 GLU A N 1
ATOM 1930 C CA . GLU A 1 280 ? 4.276 2.320 -25.871 1.00 95.06 280 GLU A CA 1
ATOM 1931 C C . GLU A 1 280 ? 3.280 2.019 -24.744 1.00 95.06 280 GLU A C 1
ATOM 1933 O O . GLU A 1 280 ? 3.041 2.840 -23.857 1.00 95.06 280 GLU A O 1
ATOM 1938 N N . THR A 1 281 ? 2.685 0.824 -24.770 1.00 96.56 281 THR A N 1
ATOM 1939 C CA . THR A 1 281 ? 1.732 0.350 -23.765 1.00 96.56 281 THR A CA 1
ATOM 1940 C C . THR A 1 281 ? 2.035 -1.088 -23.373 1.00 96.56 281 THR A C 1
ATOM 1942 O O . THR A 1 281 ? 2.586 -1.862 -24.156 1.00 96.56 281 THR A O 1
ATOM 1945 N N . ALA A 1 282 ? 1.681 -1.444 -22.143 1.00 96.56 282 ALA A N 1
ATOM 1946 C CA . ALA A 1 282 ? 1.842 -2.788 -21.611 1.00 96.56 282 ALA A CA 1
ATOM 1947 C C . ALA A 1 282 ? 0.661 -3.169 -20.714 1.00 96.56 282 ALA A C 1
ATOM 1949 O O . ALA A 1 282 ? -0.060 -2.313 -20.202 1.00 96.56 282 ALA A O 1
ATOM 1950 N N . GLY A 1 283 ? 0.472 -4.471 -20.521 1.00 96.06 283 GLY A N 1
ATOM 1951 C CA . GLY A 1 283 ? -0.466 -5.029 -19.555 1.00 96.06 283 GLY A CA 1
ATOM 1952 C C . GLY A 1 283 ? 0.263 -5.837 -18.487 1.00 96.06 283 GLY A C 1
ATOM 1953 O O . GLY A 1 283 ? 1.484 -6.011 -18.519 1.00 96.06 283 GLY A O 1
ATOM 1954 N N . ASN A 1 284 ? -0.498 -6.374 -17.539 1.00 96.75 284 ASN A N 1
ATOM 1955 C CA . ASN A 1 284 ? 0.050 -7.296 -16.553 1.00 96.75 284 ASN A CA 1
ATOM 1956 C C . ASN A 1 284 ? 0.638 -8.546 -17.235 1.00 96.75 284 ASN A C 1
ATOM 1958 O O . ASN A 1 284 ? -0.039 -9.218 -18.010 1.00 96.75 284 ASN A O 1
ATOM 1962 N N . GLY A 1 285 ? 1.893 -8.870 -16.924 1.00 96.56 285 GLY A N 1
ATOM 1963 C CA . GLY A 1 285 ? 2.635 -9.993 -17.497 1.00 96.56 285 GLY A CA 1
ATOM 1964 C C . GLY A 1 285 ? 3.389 -9.681 -18.794 1.00 96.56 285 GLY A C 1
ATOM 1965 O O . GLY A 1 285 ? 4.120 -10.549 -19.273 1.00 96.56 285 GLY A O 1
ATOM 1966 N N . THR A 1 286 ? 3.262 -8.472 -19.356 1.00 97.75 286 THR A N 1
ATOM 1967 C CA . THR A 1 286 ? 4.062 -8.056 -20.517 1.00 97.75 286 THR A CA 1
ATOM 1968 C C . THR A 1 286 ? 5.552 -8.097 -20.176 1.00 97.75 286 THR A C 1
ATOM 1970 O O . THR A 1 286 ? 5.966 -7.633 -19.113 1.00 97.75 286 THR A O 1
ATOM 1973 N N . ARG A 1 287 ? 6.358 -8.648 -21.090 1.00 97.81 287 ARG A N 1
ATOM 1974 C CA . ARG A 1 287 ? 7.820 -8.697 -20.987 1.00 97.81 287 ARG A CA 1
ATOM 1975 C C . ARG A 1 287 ? 8.427 -7.595 -21.846 1.00 97.81 287 ARG A C 1
ATOM 1977 O O . ARG A 1 287 ? 8.222 -7.583 -23.057 1.00 97.81 287 ARG A O 1
ATOM 1984 N N . LEU A 1 288 ? 9.156 -6.699 -21.200 1.00 97.38 288 LEU A N 1
ATOM 1985 C CA . LEU A 1 288 ? 9.903 -5.606 -21.801 1.00 97.38 288 LEU A CA 1
ATOM 1986 C C . LEU A 1 288 ? 11.362 -6.024 -21.980 1.00 97.38 288 LEU A C 1
ATOM 1988 O O . LEU A 1 288 ? 11.929 -6.717 -21.131 1.00 97.38 288 LEU A O 1
ATOM 1992 N N . TYR A 1 289 ? 11.977 -5.555 -23.054 1.00 97.31 289 TYR A N 1
ATOM 1993 C CA . TYR A 1 289 ? 13.399 -5.712 -23.313 1.00 97.31 289 TYR A CA 1
ATOM 1994 C C . TYR A 1 289 ? 13.994 -4.367 -23.709 1.00 97.31 289 TYR A C 1
ATOM 1996 O O . TYR A 1 289 ? 13.389 -3.621 -24.477 1.00 97.31 289 TYR A O 1
ATOM 2004 N N . PHE A 1 290 ? 15.195 -4.081 -23.221 1.00 96.94 290 PHE A N 1
ATOM 2005 C CA . PHE A 1 290 ? 15.990 -2.950 -23.680 1.00 96.94 290 PHE A CA 1
ATOM 2006 C C . PHE A 1 290 ? 16.848 -3.414 -24.848 1.00 96.94 290 PHE A C 1
ATOM 2008 O O . PHE A 1 290 ? 17.750 -4.230 -24.681 1.00 96.94 290 PHE A O 1
ATOM 2015 N N . GLU A 1 291 ? 16.553 -2.928 -26.042 1.00 96.00 291 GLU A N 1
ATOM 2016 C CA . GLU A 1 291 ? 17.357 -3.175 -27.227 1.00 96.00 291 GLU A CA 1
ATOM 2017 C C . GLU A 1 291 ? 18.433 -2.096 -27.330 1.00 96.00 291 GLU A C 1
ATOM 2019 O O . GLU A 1 291 ? 18.138 -0.936 -27.629 1.00 96.00 291 GLU A O 1
ATOM 2024 N N . VAL A 1 292 ? 19.676 -2.489 -27.053 1.00 95.38 292 VAL A N 1
ATOM 2025 C CA . VAL A 1 292 ? 20.827 -1.583 -27.009 1.00 95.38 292 VAL A CA 1
ATOM 2026 C C . VAL A 1 292 ? 21.627 -1.742 -28.303 1.00 95.38 292 VAL A C 1
ATOM 2028 O O . VAL A 1 292 ? 22.108 -2.849 -28.575 1.00 95.38 292 VAL A O 1
ATOM 2031 N N . PRO A 1 293 ? 21.788 -0.681 -29.119 1.00 94.31 293 PRO A N 1
ATOM 2032 C CA . PRO A 1 293 ? 22.565 -0.755 -30.351 1.00 94.31 293 PRO A CA 1
ATOM 2033 C C . PRO A 1 293 ? 24.002 -1.251 -30.131 1.00 94.31 293 PRO A C 1
ATOM 2035 O O . PRO A 1 293 ? 24.607 -1.065 -29.076 1.00 94.31 293 PRO A O 1
ATOM 2038 N N . ALA A 1 294 ? 24.574 -1.903 -31.143 1.00 90.88 294 ALA A N 1
ATOM 2039 C CA . ALA A 1 294 ? 25.987 -2.266 -31.103 1.00 90.88 294 ALA A CA 1
ATOM 2040 C C . ALA A 1 294 ? 26.855 -0.998 -31.155 1.00 90.88 294 ALA A C 1
ATOM 2042 O O . ALA A 1 294 ? 26.562 -0.075 -31.913 1.00 90.88 294 ALA A O 1
ATOM 2043 N N . GLY A 1 295 ? 27.931 -0.965 -30.368 1.00 86.31 295 GLY A N 1
ATOM 2044 C CA . GLY A 1 295 ? 28.823 0.196 -30.296 1.00 86.31 295 GLY A CA 1
ATOM 2045 C C . GLY A 1 295 ? 28.301 1.358 -29.445 1.00 86.31 295 GLY A C 1
ATOM 2046 O O . GLY A 1 295 ? 28.969 2.388 -29.386 1.00 86.31 295 GLY A O 1
ATOM 2047 N N . THR A 1 296 ? 27.152 1.209 -28.770 1.00 90.81 296 THR A N 1
ATOM 2048 C CA . THR A 1 296 ? 26.726 2.153 -27.728 1.00 90.81 296 THR A CA 1
ATOM 2049 C C . THR A 1 296 ? 27.780 2.180 -26.613 1.00 90.81 296 THR A C 1
ATOM 2051 O O . THR A 1 296 ? 28.182 1.108 -26.154 1.00 90.81 296 THR A O 1
ATOM 2054 N N . PRO A 1 297 ? 28.247 3.364 -26.175 1.00 89.00 297 PRO A N 1
ATOM 2055 C CA . PRO A 1 297 ? 29.161 3.467 -25.044 1.00 89.00 297 PRO A CA 1
ATOM 2056 C C . PRO A 1 297 ? 28.562 2.871 -23.770 1.00 89.00 297 PRO A C 1
ATOM 2058 O O . PRO A 1 297 ? 27.346 2.893 -23.579 1.00 89.00 297 PRO A O 1
ATOM 2061 N N . ASP A 1 298 ? 29.437 2.388 -22.899 1.00 89.31 298 ASP A N 1
ATOM 2062 C CA . ASP A 1 298 ? 29.166 1.995 -21.517 1.00 89.31 298 ASP A CA 1
ATOM 2063 C C . ASP A 1 298 ? 28.214 2.973 -20.810 1.00 89.31 298 ASP A C 1
ATOM 2065 O O . ASP A 1 298 ? 28.442 4.187 -20.809 1.00 89.31 298 ASP A O 1
ATOM 2069 N N . GLY A 1 299 ? 27.137 2.457 -20.214 1.00 89.50 299 GLY A N 1
ATOM 2070 C CA . GLY A 1 299 ? 26.100 3.310 -19.649 1.00 89.50 299 GLY A CA 1
ATOM 2071 C C . GLY A 1 299 ? 24.884 2.585 -19.081 1.00 89.50 299 GLY A C 1
ATOM 2072 O O . GLY A 1 299 ? 24.861 1.373 -18.859 1.00 89.50 299 GLY A O 1
ATOM 2073 N N . THR A 1 300 ? 23.859 3.388 -18.818 1.00 91.94 300 THR A N 1
ATOM 2074 C CA . THR A 1 300 ? 22.573 2.958 -18.275 1.00 91.94 300 THR A CA 1
ATOM 2075 C C . THR A 1 300 ? 21.442 3.582 -19.084 1.00 91.94 300 THR A C 1
ATOM 2077 O O . THR A 1 300 ? 21.556 4.713 -19.556 1.00 91.94 300 THR A O 1
ATOM 2080 N N . ALA A 1 301 ? 20.344 2.852 -19.240 1.00 92.81 301 ALA A N 1
ATOM 2081 C CA . ALA A 1 301 ? 19.074 3.390 -19.710 1.00 92.81 301 ALA A CA 1
ATOM 2082 C C . ALA A 1 301 ? 17.961 2.969 -18.765 1.00 92.81 301 ALA A C 1
ATOM 2084 O O . ALA A 1 301 ? 17.967 1.859 -18.238 1.00 92.81 301 ALA A O 1
ATOM 2085 N N . SER A 1 302 ? 16.963 3.831 -18.623 1.00 94.19 302 SER A N 1
ATOM 2086 C CA . SER A 1 302 ? 15.798 3.573 -17.788 1.00 94.19 302 SER A CA 1
ATOM 2087 C C . SER A 1 302 ? 14.514 3.641 -18.600 1.00 94.19 302 SER A C 1
ATOM 2089 O O . SER A 1 302 ? 14.407 4.358 -19.600 1.00 94.19 302 SER A O 1
ATOM 2091 N N . VAL A 1 303 ? 13.533 2.858 -18.165 1.00 95.88 303 VAL A N 1
ATOM 2092 C CA . VAL A 1 303 ? 12.155 2.929 -18.633 1.00 95.88 303 VAL A CA 1
ATOM 2093 C C . VAL A 1 303 ? 11.248 3.189 -17.448 1.00 95.88 303 VAL A C 1
ATOM 2095 O O . VAL A 1 303 ? 11.313 2.510 -16.422 1.00 95.88 303 VAL A O 1
ATOM 2098 N N . THR A 1 304 ? 10.364 4.161 -17.615 1.00 96.00 304 THR A N 1
ATOM 2099 C CA . THR A 1 304 ? 9.308 4.466 -16.670 1.00 96.00 304 THR A CA 1
ATOM 2100 C C . THR A 1 304 ? 7.988 3.884 -17.173 1.00 96.00 304 THR A C 1
ATOM 2102 O O . THR A 1 304 ? 7.526 4.212 -18.264 1.00 96.00 304 THR A O 1
ATOM 2105 N N . VAL A 1 305 ? 7.330 3.076 -16.346 1.00 96.75 305 VAL A N 1
ATOM 2106 C CA . VAL A 1 305 ? 5.973 2.579 -16.593 1.00 96.75 305 VAL A CA 1
ATOM 2107 C C . VAL A 1 305 ? 4.994 3.295 -15.670 1.00 96.75 305 VAL A C 1
ATOM 2109 O O . VAL A 1 305 ? 5.270 3.448 -14.479 1.00 96.75 305 VAL A O 1
ATOM 2112 N N . ARG A 1 306 ? 3.864 3.770 -16.207 1.00 96.06 306 ARG A N 1
ATOM 2113 C CA . ARG A 1 306 ? 2.853 4.530 -15.448 1.00 96.06 306 ARG A CA 1
ATOM 2114 C C . ARG A 1 306 ? 1.442 4.069 -15.768 1.00 96.06 306 ARG A C 1
ATOM 2116 O O . ARG A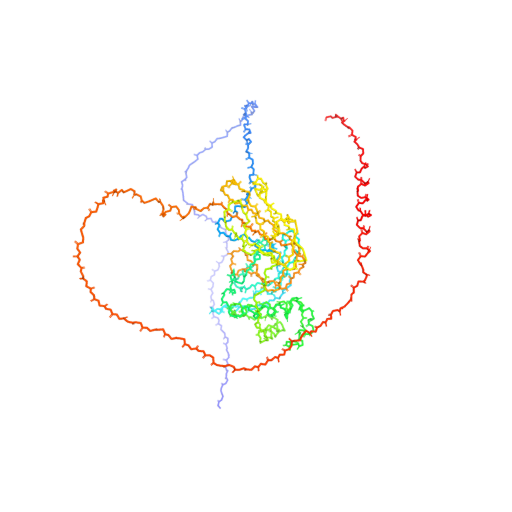 1 306 ? 1.132 3.718 -16.902 1.00 96.06 306 ARG A O 1
ATOM 2123 N N . GLY A 1 307 ? 0.557 4.147 -14.788 1.00 94.94 307 GLY A N 1
ATOM 2124 C CA . GLY A 1 307 ? -0.865 3.914 -15.007 1.00 94.94 307 GLY A CA 1
ATOM 2125 C C . GLY A 1 307 ? -1.700 4.274 -13.795 1.00 94.94 307 GLY A C 1
ATOM 2126 O O . GLY A 1 307 ? -1.170 4.675 -12.761 1.00 94.94 307 GLY A O 1
ATOM 2127 N N . ALA A 1 308 ? -3.011 4.123 -13.942 1.00 94.44 308 ALA A N 1
ATOM 2128 C CA . ALA A 1 308 ? -3.961 4.279 -12.856 1.00 94.44 308 ALA A CA 1
ATOM 2129 C C . ALA A 1 308 ? -4.492 2.898 -12.446 1.00 94.44 308 ALA A C 1
ATOM 2131 O O . ALA A 1 308 ? -4.856 2.079 -13.292 1.00 94.44 308 ALA A O 1
ATOM 2132 N N . THR A 1 309 ? -4.472 2.610 -11.149 1.00 95.38 309 THR A N 1
ATOM 2133 C CA . THR A 1 309 ? -4.944 1.347 -10.572 1.00 95.38 309 THR A CA 1
ATOM 2134 C C . THR A 1 309 ? -5.354 1.566 -9.125 1.00 95.38 309 THR A C 1
ATOM 2136 O O . THR A 1 309 ? -4.947 2.532 -8.486 1.00 95.38 309 THR A O 1
ATOM 2139 N N . LYS A 1 310 ? -6.145 0.652 -8.566 1.00 95.56 310 LYS A N 1
ATOM 2140 C CA . LYS A 1 310 ? -6.318 0.612 -7.114 1.00 95.56 310 LYS A CA 1
ATOM 2141 C C . LYS A 1 310 ? -5.063 0.052 -6.462 1.00 95.56 310 LYS A C 1
ATOM 2143 O O . LYS A 1 310 ? -4.482 -0.914 -6.964 1.00 95.56 310 LYS A O 1
ATOM 2148 N N . VAL A 1 311 ? -4.690 0.633 -5.330 1.00 97.19 311 VAL A N 1
ATOM 2149 C CA . VAL A 1 311 ? -3.677 0.053 -4.455 1.00 97.19 311 VAL A CA 1
ATOM 2150 C C . VAL A 1 311 ? -4.334 -1.063 -3.638 1.00 97.19 311 VAL A C 1
ATOM 2152 O O . VAL A 1 311 ? -5.374 -0.818 -3.019 1.00 97.19 311 VAL A O 1
ATOM 2155 N N . PRO A 1 312 ? -3.789 -2.292 -3.644 1.00 96.75 312 PRO A N 1
ATOM 2156 C CA . PRO A 1 312 ? -4.399 -3.398 -2.915 1.00 96.75 312 PRO A CA 1
ATOM 2157 C C . PRO A 1 312 ? -4.487 -3.157 -1.400 1.00 96.75 312 PRO A C 1
ATOM 2159 O O . PRO A 1 312 ? -3.571 -2.610 -0.783 1.00 96.75 312 PRO A O 1
ATOM 2162 N N . VAL A 1 313 ? -5.584 -3.616 -0.792 1.00 97.75 313 VAL A N 1
ATOM 2163 C CA . VAL A 1 313 ? -5.775 -3.609 0.667 1.00 97.75 313 VAL A CA 1
ATOM 2164 C C . VAL A 1 313 ? -4.689 -4.460 1.324 1.00 97.75 313 VAL A C 1
ATOM 2166 O O . VAL A 1 313 ? -4.411 -5.568 0.871 1.00 97.75 313 VAL A O 1
ATOM 2169 N N . GLY A 1 314 ? -4.063 -3.933 2.375 1.00 96.75 314 GLY A N 1
ATOM 2170 C CA . GLY A 1 314 ? -2.942 -4.562 3.073 1.00 96.75 314 GLY A CA 1
ATOM 2171 C C . GLY A 1 314 ? -1.552 -4.165 2.561 1.00 96.75 314 GLY A C 1
ATOM 2172 O O . GLY A 1 314 ? -0.560 -4.601 3.147 1.00 96.75 314 GLY A O 1
ATOM 2173 N N . ARG A 1 315 ? -1.444 -3.343 1.503 1.00 96.31 315 ARG A N 1
ATOM 2174 C CA . ARG A 1 315 ? -0.157 -2.735 1.111 1.00 96.31 315 ARG A CA 1
ATOM 2175 C C . ARG A 1 315 ? 0.302 -1.723 2.143 1.00 96.31 315 ARG A C 1
ATOM 2177 O O . ARG A 1 315 ? -0.514 -1.026 2.744 1.00 96.31 315 ARG A O 1
ATOM 2184 N N . VAL A 1 316 ? 1.613 -1.634 2.322 1.00 95.19 316 VAL A N 1
ATOM 2185 C CA . VAL A 1 316 ? 2.233 -0.750 3.304 1.00 95.19 316 VAL A CA 1
ATOM 2186 C C . VAL A 1 316 ? 2.808 0.480 2.614 1.00 95.19 316 VAL A C 1
ATOM 2188 O O . VAL A 1 316 ? 3.349 0.403 1.518 1.00 95.19 316 VAL A O 1
ATOM 2191 N N . PHE A 1 317 ? 2.685 1.623 3.275 1.00 94.62 317 PHE A N 1
ATOM 2192 C CA . PHE A 1 317 ? 3.248 2.905 2.886 1.00 94.62 317 PHE A CA 1
ATOM 2193 C C . PHE A 1 317 ? 4.217 3.349 3.971 1.00 94.62 317 PHE A C 1
ATOM 2195 O O . PHE A 1 317 ? 3.863 3.383 5.152 1.00 94.62 317 PHE A O 1
ATOM 2202 N N . THR A 1 318 ? 5.440 3.710 3.589 1.00 90.69 318 THR A N 1
ATOM 2203 C CA . THR A 1 318 ? 6.486 4.098 4.549 1.00 90.69 318 THR A CA 1
ATOM 2204 C C . THR A 1 318 ? 7.086 5.453 4.197 1.00 90.69 318 THR A C 1
ATOM 2206 O O . THR A 1 318 ? 7.191 5.804 3.027 1.00 90.69 318 THR A O 1
ATOM 2209 N N . SER A 1 319 ? 7.484 6.212 5.217 1.00 86.19 319 SER A N 1
ATOM 2210 C CA . SER A 1 319 ? 8.194 7.491 5.080 1.00 86.19 319 SER A CA 1
ATOM 2211 C C . SER A 1 319 ? 9.674 7.362 5.487 1.00 86.19 319 SER A C 1
ATOM 2213 O O . SER A 1 319 ? 10.259 8.304 6.017 1.00 86.19 319 SER A O 1
ATOM 2215 N N . GLY A 1 320 ? 10.246 6.153 5.390 1.00 79.62 320 GLY A N 1
ATOM 2216 C CA . GLY A 1 320 ? 11.593 5.823 5.882 1.00 79.62 320 GLY A CA 1
ATOM 2217 C C . GLY A 1 320 ? 11.695 5.499 7.381 1.00 79.62 320 GLY A C 1
ATOM 2218 O O . GLY A 1 320 ? 12.753 5.087 7.844 1.00 79.62 320 GLY A O 1
ATOM 2219 N N . VAL A 1 321 ? 10.607 5.635 8.150 1.00 82.88 321 VAL A N 1
ATOM 2220 C CA . VAL A 1 321 ? 10.549 5.237 9.570 1.00 82.88 321 VAL A CA 1
ATOM 2221 C C . VAL A 1 321 ? 9.573 4.064 9.729 1.00 82.88 321 VAL A C 1
ATOM 2223 O O . VAL A 1 321 ? 8.362 4.298 9.674 1.00 82.88 321 VAL A O 1
ATOM 2226 N N . PRO A 1 322 ? 10.052 2.824 9.963 1.00 83.06 322 PRO A N 1
ATOM 2227 C CA . PRO A 1 322 ? 9.205 1.626 9.999 1.00 83.06 322 PRO A CA 1
ATOM 2228 C C . PRO A 1 322 ? 8.029 1.698 10.982 1.00 83.06 322 PRO A C 1
ATOM 2230 O O . PRO A 1 322 ? 6.924 1.273 10.653 1.00 83.06 322 PRO A O 1
ATOM 2233 N N . ALA A 1 323 ? 8.237 2.291 12.163 1.00 82.94 323 ALA A N 1
ATOM 2234 C CA . ALA A 1 323 ? 7.202 2.443 13.191 1.00 82.94 323 ALA A CA 1
ATOM 2235 C C . ALA A 1 323 ? 6.041 3.361 12.771 1.00 82.94 323 ALA A C 1
ATOM 2237 O O . ALA A 1 323 ? 4.956 3.270 13.330 1.00 82.94 323 ALA A O 1
ATOM 2238 N N . ARG A 1 324 ? 6.251 4.243 11.784 1.00 87.19 324 ARG A N 1
ATOM 2239 C CA . ARG A 1 324 ? 5.252 5.214 11.298 1.00 87.19 324 ARG A CA 1
ATOM 2240 C C . ARG A 1 324 ? 4.553 4.757 10.021 1.00 87.19 324 ARG A C 1
ATOM 2242 O O . ARG A 1 324 ? 3.882 5.565 9.376 1.00 87.19 324 ARG A O 1
ATOM 2249 N N . ALA A 1 325 ? 4.753 3.499 9.636 1.00 92.44 325 ALA A N 1
ATOM 2250 C CA . ALA A 1 325 ? 4.150 2.926 8.450 1.00 92.44 325 ALA A CA 1
ATOM 2251 C C . ALA A 1 325 ? 2.617 2.994 8.508 1.00 92.44 325 ALA A C 1
ATOM 2253 O O . ALA A 1 325 ? 2.001 2.871 9.570 1.00 92.44 325 ALA A O 1
ATOM 2254 N N . GLN A 1 326 ? 2.020 3.188 7.340 1.00 95.62 326 GLN A N 1
ATOM 2255 C CA . GLN A 1 326 ? 0.583 3.159 7.110 1.00 95.62 326 GLN A CA 1
ATOM 2256 C C . GLN A 1 326 ? 0.235 1.895 6.327 1.00 95.62 326 GLN A C 1
ATOM 2258 O O . GLN A 1 326 ? 1.017 1.471 5.478 1.00 95.62 326 GLN A O 1
ATOM 2263 N N . ILE A 1 327 ? -0.922 1.294 6.584 1.00 97.06 327 ILE A N 1
ATOM 2264 C CA . ILE A 1 327 ? -1.413 0.134 5.834 1.00 97.06 327 ILE A CA 1
ATOM 2265 C C . ILE A 1 327 ? -2.745 0.452 5.161 1.00 97.06 327 ILE A C 1
ATOM 2267 O O . ILE A 1 327 ? -3.642 1.028 5.775 1.00 97.06 327 ILE A O 1
ATOM 2271 N N . VAL A 1 328 ? -2.858 0.110 3.878 1.00 98.12 328 VAL A N 1
ATOM 2272 C CA . VAL A 1 328 ? -4.006 0.449 3.034 1.00 98.12 328 VAL A CA 1
ATOM 2273 C C . VAL A 1 328 ? -5.234 -0.341 3.459 1.00 98.12 328 VAL A C 1
ATOM 2275 O O . VAL A 1 328 ? -5.243 -1.568 3.410 1.00 98.12 328 VAL A O 1
ATOM 2278 N N . ALA A 1 329 ? -6.286 0.385 3.820 1.00 98.00 329 ALA A N 1
ATOM 2279 C CA . ALA A 1 329 ? -7.612 -0.128 4.138 1.00 98.00 329 ALA A CA 1
ATOM 2280 C C . ALA A 1 329 ? -8.620 0.141 3.013 1.00 98.00 329 ALA A C 1
ATOM 2282 O O . ALA A 1 329 ? -9.658 -0.503 2.951 1.00 98.00 329 ALA A O 1
ATOM 2283 N N . GLY A 1 330 ? -8.333 1.084 2.115 1.00 96.62 330 GLY A N 1
ATOM 2284 C CA . GLY A 1 330 ? -9.167 1.409 0.963 1.00 96.62 330 GLY A CA 1
ATOM 2285 C C . GLY A 1 330 ? -8.425 2.296 -0.031 1.00 96.62 330 GLY A C 1
ATOM 2286 O O . GLY A 1 330 ? -7.502 3.019 0.334 1.00 96.62 330 GLY A O 1
ATOM 2287 N N . SER A 1 331 ? -8.804 2.227 -1.306 1.00 96.69 331 SER A N 1
ATOM 2288 C CA . SER A 1 331 ? -8.143 2.979 -2.375 1.00 96.69 331 SER A CA 1
ATOM 2289 C C . SER A 1 331 ? -9.131 3.313 -3.492 1.00 96.69 331 SER A C 1
ATOM 2291 O O . SER A 1 331 ? -9.892 2.450 -3.954 1.00 96.69 331 SER A O 1
ATOM 2293 N N . SER A 1 332 ? -9.116 4.572 -3.929 1.00 96.25 332 SER A N 1
ATOM 2294 C CA . SER A 1 332 ? -9.682 4.964 -5.220 1.00 96.25 332 SER A CA 1
ATOM 2295 C C . SER A 1 332 ? -8.703 4.633 -6.351 1.00 96.25 332 SER A C 1
ATOM 2297 O O . SER A 1 332 ? -7.572 4.206 -6.118 1.00 96.25 332 SER A O 1
ATOM 2299 N N . GLU A 1 333 ? -9.135 4.778 -7.602 1.00 94.88 333 GLU A N 1
ATOM 2300 C CA . GLU A 1 333 ? -8.214 4.630 -8.729 1.00 94.88 333 GLU A CA 1
ATOM 2301 C C . GLU A 1 333 ? -7.100 5.686 -8.618 1.00 94.88 333 GLU A C 1
ATOM 2303 O O . GLU A 1 333 ? -7.369 6.885 -8.566 1.00 94.88 333 GLU A O 1
ATOM 2308 N N . SER A 1 334 ? -5.861 5.213 -8.494 1.00 95.75 334 SER A N 1
ATOM 2309 C CA . SER A 1 334 ? -4.712 5.994 -8.049 1.00 95.75 334 SER A CA 1
ATOM 2310 C C . SER A 1 334 ? -3.553 5.853 -9.024 1.00 95.75 334 SER A C 1
ATOM 2312 O O . SER A 1 334 ? -3.325 4.780 -9.590 1.00 95.75 334 SER A O 1
ATOM 2314 N N . ALA A 1 335 ? -2.814 6.939 -9.229 1.00 95.50 335 ALA A N 1
ATOM 2315 C CA . ALA A 1 335 ? -1.627 6.917 -10.067 1.00 95.50 335 ALA A CA 1
ATOM 2316 C C . ALA A 1 335 ? -0.519 6.061 -9.430 1.00 95.50 335 ALA A C 1
ATOM 2318 O O . ALA A 1 335 ? -0.219 6.170 -8.242 1.00 95.50 335 ALA A O 1
ATOM 2319 N N . ALA A 1 336 ? 0.104 5.216 -10.246 1.00 96.06 336 ALA A N 1
ATOM 2320 C CA . ALA A 1 336 ? 1.235 4.386 -9.864 1.00 96.06 336 ALA A CA 1
ATOM 2321 C C . ALA A 1 336 ? 2.343 4.480 -10.919 1.00 96.06 336 ALA A C 1
ATOM 2323 O O . ALA A 1 336 ? 2.078 4.644 -12.118 1.00 96.06 336 ALA A O 1
ATOM 2324 N N . LYS A 1 337 ? 3.593 4.365 -10.467 1.00 95.25 337 LYS A N 1
ATOM 2325 C CA . LYS A 1 337 ? 4.795 4.405 -11.303 1.00 95.25 337 LYS A CA 1
ATOM 2326 C C . LYS A 1 337 ? 5.733 3.265 -10.915 1.00 95.25 337 LYS A C 1
ATOM 2328 O O . LYS A 1 337 ? 5.895 2.963 -9.742 1.00 95.25 3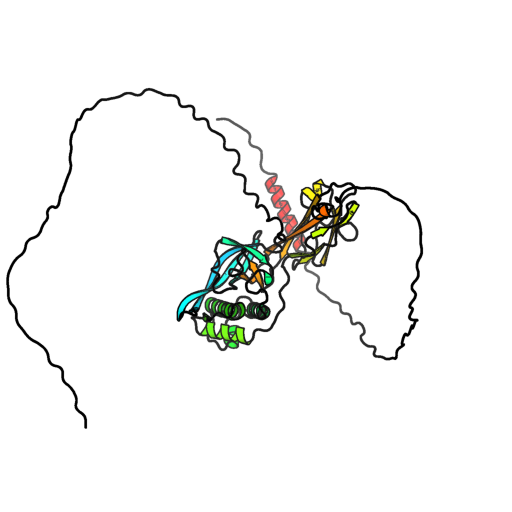37 LYS A O 1
ATOM 2333 N N . ALA A 1 338 ? 6.391 2.670 -11.898 1.00 95.31 338 ALA A N 1
ATOM 2334 C CA . ALA A 1 338 ? 7.546 1.810 -11.678 1.00 95.31 338 ALA A CA 1
ATOM 2335 C C . ALA A 1 338 ? 8.657 2.189 -12.655 1.00 95.31 338 ALA A C 1
ATOM 2337 O O . ALA A 1 338 ? 8.385 2.680 -13.754 1.00 95.31 338 ALA A O 1
ATOM 2338 N N . VAL A 1 339 ? 9.903 1.978 -12.246 1.00 95.06 339 VAL A N 1
ATOM 2339 C CA . VAL A 1 339 ? 11.084 2.234 -13.072 1.00 95.06 339 VAL A CA 1
ATOM 2340 C C . VAL A 1 339 ? 11.905 0.963 -13.125 1.00 95.06 339 VAL A C 1
ATOM 2342 O O . VAL A 1 339 ? 12.091 0.308 -12.103 1.00 95.06 339 VAL A O 1
ATOM 2345 N N . ALA A 1 340 ? 12.373 0.622 -14.318 1.00 94.75 340 ALA A N 1
ATOM 2346 C CA . ALA A 1 340 ? 13.404 -0.383 -14.479 1.00 94.75 340 ALA A CA 1
ATOM 2347 C C . ALA A 1 340 ? 14.574 0.196 -15.256 1.00 94.75 340 ALA A C 1
ATOM 2349 O O . ALA A 1 340 ? 14.383 1.052 -16.122 1.00 94.75 340 ALA A O 1
ATOM 2350 N N . SER A 1 341 ? 15.764 -0.312 -14.970 1.00 94.00 341 SER A N 1
ATOM 2351 C CA . SER A 1 341 ? 16.989 0.116 -15.634 1.00 94.00 341 SER A CA 1
ATOM 2352 C C . SER A 1 341 ? 17.681 -1.051 -16.325 1.00 94.00 341 SER A C 1
ATOM 2354 O O . SER A 1 341 ? 17.585 -2.205 -15.908 1.00 94.00 341 SER A O 1
ATOM 2356 N N . ALA A 1 342 ? 18.397 -0.746 -17.393 1.00 93.44 342 ALA A N 1
ATOM 2357 C CA . ALA A 1 342 ? 19.301 -1.653 -18.063 1.00 93.44 342 ALA A CA 1
ATOM 2358 C C . ALA A 1 342 ? 20.709 -1.083 -18.010 1.00 93.44 342 ALA A C 1
ATOM 2360 O O . ALA A 1 342 ? 20.910 0.091 -18.314 1.00 93.44 342 ALA A O 1
ATOM 2361 N N . LEU A 1 343 ? 21.670 -1.923 -17.634 1.00 92.62 343 LEU A N 1
ATOM 2362 C CA . LEU A 1 343 ? 23.076 -1.554 -17.570 1.00 92.62 343 LEU A CA 1
ATOM 2363 C C . LEU A 1 343 ? 23.885 -2.419 -18.537 1.00 92.62 343 LEU A C 1
ATOM 2365 O O . LEU A 1 343 ? 23.727 -3.639 -18.606 1.00 92.62 343 LEU A O 1
ATOM 2369 N N . TRP A 1 344 ? 24.786 -1.775 -19.263 1.00 89.94 344 TRP A N 1
ATOM 2370 C CA . TRP A 1 344 ? 25.797 -2.406 -20.104 1.00 89.94 344 TRP A CA 1
ATOM 2371 C C . TRP A 1 344 ? 27.090 -1.619 -19.923 1.00 89.94 344 TRP A C 1
ATOM 2373 O O . TRP A 1 344 ? 27.060 -0.419 -19.668 1.00 89.94 344 TRP A O 1
ATOM 2383 N N . PRO A 1 345 ? 28.224 -2.310 -19.993 1.00 79.25 345 PRO A N 1
ATOM 2384 C CA . PRO A 1 345 ? 29.223 -2.279 -18.928 1.00 79.25 345 PRO A CA 1
ATOM 2385 C C . PRO A 1 345 ? 29.330 -0.934 -18.182 1.00 79.25 345 PRO A C 1
ATOM 2387 O O . PRO A 1 345 ? 29.864 0.028 -18.694 1.00 79.25 345 PRO A O 1
ATOM 2390 N N . GLN A 1 346 ? 28.913 -0.891 -16.918 1.00 62.66 346 GLN A N 1
ATOM 2391 C CA . GLN A 1 346 ? 29.624 -0.128 -15.890 1.00 62.66 346 GLN A CA 1
ATOM 2392 C C . GLN A 1 346 ? 29.609 -0.966 -14.611 1.00 62.66 346 GLN A C 1
ATOM 2394 O O . GLN A 1 346 ? 28.619 -1.000 -13.887 1.00 62.66 346 GLN A O 1
ATOM 2399 N N . TYR A 1 347 ? 30.708 -1.683 -14.358 1.00 51.56 347 TYR A N 1
ATOM 2400 C CA . TYR A 1 347 ? 30.993 -2.249 -13.040 1.00 51.56 347 TYR A CA 1
ATOM 2401 C C . TYR A 1 347 ? 32.469 -2.040 -12.680 1.00 51.56 347 TYR A C 1
ATOM 2403 O O . TYR A 1 347 ? 33.339 -2.851 -13.003 1.00 51.56 347 TYR A O 1
ATOM 2411 N N . GLU A 1 348 ? 32.741 -0.937 -11.978 1.00 53.56 348 GLU A N 1
ATOM 2412 C CA . GLU A 1 348 ? 33.892 -0.813 -11.081 1.00 53.56 348 GLU A CA 1
ATOM 2413 C C . GLU A 1 348 ? 33.572 -1.479 -9.745 1.00 53.56 348 GLU A C 1
ATOM 2415 O O . GLU A 1 348 ? 33.234 -0.835 -8.767 1.00 53.56 348 GLU A O 1
ATOM 2420 N N . GLU A 1 349 ? 33.673 -2.800 -9.745 1.00 49.97 349 GLU A N 1
ATOM 2421 C CA . GLU A 1 349 ? 34.067 -3.612 -8.582 1.00 49.97 349 GLU A CA 1
ATOM 2422 C C . GLU A 1 349 ? 34.621 -4.985 -9.036 1.00 49.97 349 GLU A C 1
ATOM 2424 O O . GLU A 1 349 ? 35.084 -5.779 -8.225 1.00 49.97 349 GLU A O 1
ATOM 2429 N N . ALA A 1 350 ? 34.686 -5.253 -10.352 1.00 43.06 350 ALA A N 1
ATOM 2430 C CA . ALA A 1 350 ? 35.415 -6.389 -10.927 1.00 43.06 350 ALA A CA 1
ATOM 2431 C C . ALA A 1 350 ? 36.836 -6.029 -11.407 1.00 43.06 350 ALA A C 1
ATOM 2433 O O . ALA A 1 350 ? 37.561 -6.907 -11.878 1.00 43.06 350 ALA A O 1
ATOM 2434 N N . ARG A 1 351 ? 37.278 -4.764 -11.294 1.00 43.31 351 ARG A N 1
ATOM 2435 C CA . ARG A 1 351 ? 38.627 -4.374 -11.748 1.00 43.31 351 ARG A CA 1
ATOM 2436 C C . ARG A 1 351 ? 39.753 -4.749 -10.772 1.00 43.31 351 ARG A C 1
ATOM 2438 O O . ARG A 1 351 ? 40.915 -4.676 -11.150 1.00 43.31 351 ARG A O 1
ATOM 2445 N N . THR A 1 352 ? 39.443 -5.270 -9.584 1.00 45.59 352 THR A N 1
ATOM 2446 C CA . THR A 1 352 ? 40.454 -5.751 -8.618 1.00 45.59 352 THR A CA 1
ATOM 2447 C C . THR A 1 352 ? 40.903 -7.203 -8.836 1.00 45.59 352 THR A C 1
ATOM 2449 O O . THR A 1 352 ? 41.667 -7.724 -8.030 1.00 45.59 352 THR A O 1
ATOM 2452 N N . ALA A 1 353 ? 40.466 -7.874 -9.909 1.00 47.34 353 ALA A N 1
ATOM 2453 C CA . ALA A 1 353 ? 40.901 -9.240 -10.235 1.00 47.34 353 ALA A CA 1
ATOM 2454 C C . ALA A 1 353 ? 41.813 -9.342 -11.474 1.00 47.34 353 ALA A C 1
ATOM 2456 O O . ALA A 1 353 ? 42.274 -10.436 -11.792 1.00 47.34 353 ALA A O 1
ATOM 2457 N N . ALA A 1 354 ? 42.087 -8.234 -12.173 1.00 48.38 354 ALA A N 1
ATOM 2458 C CA . ALA A 1 354 ? 42.858 -8.251 -13.422 1.00 48.38 354 ALA A CA 1
ATOM 2459 C C . ALA A 1 354 ? 44.095 -7.339 -13.429 1.00 48.38 354 ALA A C 1
ATOM 2461 O O . ALA A 1 354 ? 44.769 -7.274 -14.453 1.00 48.38 354 ALA A O 1
ATOM 2462 N N . ASP A 1 355 ? 44.426 -6.686 -12.310 1.00 51.09 355 ASP A N 1
ATOM 2463 C CA . ASP A 1 355 ? 45.672 -5.923 -12.182 1.00 51.09 355 ASP A CA 1
ATOM 2464 C C . ASP A 1 355 ? 46.505 -6.455 -11.009 1.00 51.09 355 ASP A C 1
ATOM 2466 O O . ASP A 1 355 ? 46.511 -5.944 -9.891 1.00 51.09 355 ASP A O 1
ATOM 2470 N N . GLY A 1 356 ? 47.152 -7.587 -11.281 1.00 40.00 356 GLY A N 1
ATOM 2471 C CA . GLY A 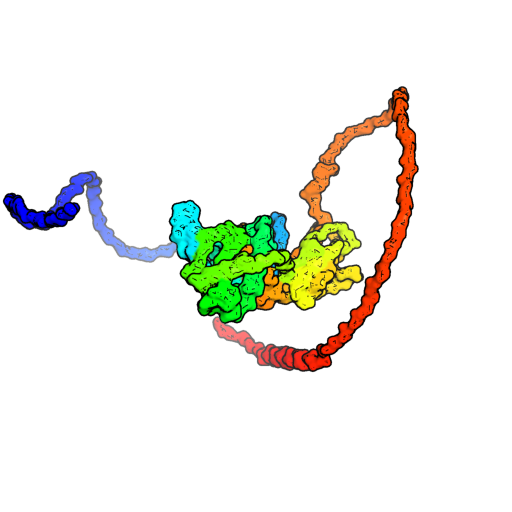1 356 ? 48.127 -8.247 -10.426 1.00 40.00 356 GLY A CA 1
ATOM 2472 C C . GLY A 1 356 ? 49.331 -8.667 -11.264 1.00 40.00 356 GLY A C 1
ATOM 2473 O O . GLY A 1 356 ? 49.463 -9.829 -11.620 1.00 40.00 356 GLY A O 1
ATOM 2474 N N . THR A 1 357 ? 50.165 -7.683 -11.602 1.00 38.03 357 THR A N 1
ATOM 2475 C CA . THR A 1 357 ? 51.638 -7.754 -11.595 1.00 38.03 357 THR A CA 1
ATOM 2476 C C . THR A 1 357 ? 52.329 -8.942 -12.309 1.00 38.03 357 THR A C 1
ATOM 2478 O O . THR A 1 357 ? 52.440 -10.048 -11.792 1.00 38.03 357 THR A O 1
ATOM 2481 N N . THR A 1 358 ? 52.906 -8.636 -13.480 1.00 35.97 358 THR A N 1
ATOM 2482 C CA . THR A 1 358 ? 54.283 -8.967 -13.945 1.00 35.97 358 THR A CA 1
ATOM 2483 C C . THR A 1 358 ? 55.162 -9.713 -12.914 1.00 35.97 358 THR A C 1
ATOM 2485 O O . THR A 1 358 ? 55.350 -9.208 -11.818 1.00 35.97 358 THR A O 1
ATOM 2488 N N . ALA A 1 359 ? 55.820 -10.859 -13.151 1.00 33.31 359 ALA A N 1
ATOM 2489 C CA . ALA A 1 359 ? 56.801 -11.257 -14.184 1.00 33.31 359 ALA A CA 1
ATOM 2490 C C . ALA A 1 359 ? 57.399 -12.655 -13.785 1.00 33.31 359 ALA A C 1
ATOM 2492 O O . ALA A 1 359 ? 57.058 -13.143 -12.710 1.00 33.31 359 ALA A O 1
ATOM 2493 N N . PRO A 1 360 ? 58.438 -13.228 -14.443 1.00 47.16 360 PRO A N 1
ATOM 2494 C CA . PRO A 1 360 ? 58.640 -13.574 -15.852 1.00 47.16 360 PRO A CA 1
ATOM 2495 C C . PRO A 1 360 ? 58.915 -15.096 -16.068 1.00 47.16 360 PRO A C 1
ATOM 2497 O O . PRO A 1 360 ? 58.814 -15.924 -15.168 1.00 47.16 360 PRO A O 1
ATOM 2500 N N . ALA A 1 361 ? 59.258 -15.440 -17.312 1.00 41.75 361 ALA A N 1
ATOM 2501 C CA . ALA A 1 361 ? 59.475 -16.767 -17.887 1.00 41.75 361 ALA A CA 1
ATOM 2502 C C . ALA A 1 361 ? 60.579 -17.657 -17.265 1.00 41.75 361 ALA A C 1
ATOM 2504 O O . ALA A 1 361 ? 61.637 -17.181 -16.858 1.00 41.75 361 ALA A O 1
ATOM 2505 N N . GLY A 1 362 ? 60.370 -18.977 -17.371 1.00 30.66 362 GLY A N 1
ATOM 2506 C CA . GLY A 1 362 ? 61.391 -20.030 -17.293 1.00 30.66 362 GLY A CA 1
ATOM 2507 C C . GLY A 1 362 ? 60.801 -21.404 -17.657 1.00 30.66 362 GLY A C 1
ATOM 2508 O O . GLY A 1 362 ? 59.811 -21.827 -17.070 1.00 30.66 362 GLY A O 1
ATOM 2509 N N . THR A 1 363 ? 61.369 -22.088 -18.653 1.00 32.09 363 THR A N 1
ATOM 2510 C CA . THR A 1 363 ? 60.988 -23.445 -19.122 1.00 32.09 363 THR A CA 1
ATOM 2511 C C . THR A 1 363 ? 62.162 -24.430 -18.870 1.00 32.09 363 THR A C 1
ATOM 2513 O O . THR A 1 363 ? 63.217 -23.991 -18.421 1.00 32.09 363 THR A O 1
ATOM 2516 N N . PRO A 1 364 ? 62.044 -25.740 -19.176 1.00 57.56 364 PRO A N 1
ATOM 2517 C CA . PRO A 1 364 ? 61.772 -26.869 -18.270 1.00 57.56 364 PRO A CA 1
ATOM 2518 C C . PRO A 1 364 ? 63.007 -27.779 -18.039 1.00 57.56 364 PRO A C 1
ATOM 2520 O O . PRO A 1 364 ? 64.002 -27.614 -18.733 1.00 57.56 364 PRO A O 1
ATOM 2523 N N . THR A 1 365 ? 62.947 -28.789 -17.148 1.00 28.98 365 THR A N 1
ATOM 2524 C CA . THR A 1 365 ? 63.677 -30.091 -17.257 1.00 28.98 365 THR A CA 1
ATOM 2525 C C . THR A 1 365 ? 63.337 -31.046 -16.095 1.00 28.98 365 THR A C 1
ATOM 2527 O O . THR A 1 365 ? 63.435 -30.657 -14.938 1.00 28.98 365 THR A O 1
ATOM 2530 N N . GLY A 1 366 ? 63.046 -32.317 -16.424 1.00 30.22 366 GLY A N 1
ATOM 2531 C CA . GLY A 1 366 ? 63.405 -33.501 -15.615 1.00 30.22 366 GLY A CA 1
ATOM 2532 C C . GLY A 1 366 ? 62.345 -34.099 -14.673 1.00 30.22 366 GLY A C 1
ATOM 2533 O O . GLY A 1 366 ? 62.122 -33.581 -13.587 1.00 30.22 366 GLY A O 1
ATOM 2534 N N . GLY A 1 367 ? 61.750 -35.245 -15.045 1.00 27.48 367 GLY A N 1
ATOM 2535 C CA . GLY A 1 367 ? 61.097 -36.178 -14.096 1.00 27.48 367 GLY A CA 1
ATOM 2536 C C . GLY A 1 367 ? 62.111 -37.146 -13.451 1.00 27.48 367 GLY A C 1
ATOM 2537 O O . GLY A 1 367 ? 63.310 -36.893 -13.564 1.00 27.48 367 GLY A O 1
ATOM 2538 N N . PRO A 1 368 ? 61.710 -38.321 -12.912 1.00 54.12 368 PRO A N 1
ATOM 2539 C CA . PRO A 1 368 ? 60.396 -38.753 -12.408 1.00 54.12 368 PRO A CA 1
ATOM 2540 C C . PRO A 1 368 ? 60.477 -39.385 -10.987 1.00 54.12 368 PRO A C 1
ATOM 2542 O O . PRO A 1 368 ? 61.540 -39.827 -10.563 1.00 54.12 368 PRO A O 1
ATOM 2545 N N . ALA A 1 369 ? 59.351 -39.540 -10.274 1.00 33.34 369 ALA A N 1
ATOM 2546 C CA . ALA A 1 369 ? 59.210 -40.586 -9.246 1.00 33.34 369 ALA A CA 1
ATOM 2547 C C . ALA A 1 369 ? 57.738 -40.930 -8.949 1.00 33.34 369 ALA A C 1
ATOM 2549 O O . ALA A 1 369 ? 56.896 -40.075 -8.698 1.00 33.34 369 ALA A O 1
ATOM 2550 N N . THR A 1 370 ? 57.483 -42.232 -8.997 1.00 29.94 370 THR A N 1
ATOM 2551 C CA . THR A 1 370 ? 56.290 -43.034 -8.695 1.00 29.94 370 THR A CA 1
ATOM 2552 C C . THR A 1 370 ? 55.724 -42.873 -7.280 1.00 29.94 370 THR A C 1
ATOM 2554 O O . THR A 1 370 ? 56.500 -42.799 -6.335 1.00 29.94 370 THR A O 1
ATOM 2557 N N . THR A 1 371 ? 54.400 -43.027 -7.113 1.00 32.12 371 THR A N 1
ATOM 2558 C CA . THR A 1 371 ? 53.793 -43.993 -6.164 1.00 32.12 371 THR A CA 1
ATOM 2559 C C . THR A 1 371 ? 52.322 -44.252 -6.513 1.00 32.12 371 THR A C 1
ATOM 2561 O O . THR A 1 371 ? 51.502 -43.347 -6.623 1.00 32.12 371 THR A O 1
ATOM 2564 N N . THR A 1 372 ? 52.037 -45.537 -6.693 1.00 31.58 372 THR A N 1
ATOM 2565 C CA . THR A 1 372 ? 50.761 -46.193 -6.979 1.00 31.58 372 THR A CA 1
ATOM 2566 C C . THR A 1 372 ? 49.978 -46.453 -5.693 1.00 31.58 372 THR A C 1
ATOM 2568 O O . THR A 1 372 ? 50.564 -46.960 -4.744 1.00 31.58 372 THR A O 1
ATOM 2571 N N . LEU A 1 373 ? 48.655 -46.258 -5.699 1.00 35.19 373 LEU A N 1
ATOM 2572 C CA . LEU A 1 373 ? 47.693 -47.113 -4.984 1.00 35.19 373 LEU A CA 1
ATOM 2573 C C . LEU A 1 373 ? 46.289 -46.873 -5.552 1.00 35.19 373 LEU A C 1
ATOM 2575 O O . LEU A 1 373 ? 45.765 -45.765 -5.512 1.00 35.19 373 LEU A O 1
ATOM 2579 N N . GLY A 1 374 ? 45.726 -47.918 -6.158 1.00 33.09 374 GLY A N 1
ATOM 2580 C CA . GLY A 1 374 ? 44.437 -47.880 -6.837 1.00 33.09 374 GLY A CA 1
ATOM 2581 C C . GLY A 1 374 ? 43.281 -48.431 -6.011 1.00 33.09 374 GLY A C 1
ATOM 2582 O O . GLY A 1 374 ? 43.476 -49.222 -5.092 1.00 33.09 374 GLY A O 1
ATOM 2583 N N . SER A 1 375 ? 42.066 -48.112 -6.455 1.00 33.97 375 SER A N 1
ATOM 2584 C CA . SER A 1 375 ? 40.857 -48.884 -6.148 1.00 33.97 375 SER A CA 1
ATOM 2585 C C . SER A 1 375 ? 39.748 -48.630 -7.184 1.00 33.97 375 SER A C 1
ATOM 2587 O O . SER A 1 375 ? 39.041 -47.636 -7.132 1.00 33.97 375 SER A O 1
ATOM 2589 N N . ARG A 1 376 ? 39.723 -49.525 -8.179 1.00 33.19 376 ARG A N 1
ATOM 2590 C CA . ARG A 1 376 ? 38.620 -50.270 -8.839 1.00 33.19 376 ARG A CA 1
ATOM 2591 C C . ARG A 1 376 ? 37.167 -49.738 -8.792 1.00 33.19 376 ARG A C 1
ATOM 2593 O O . ARG A 1 376 ? 36.644 -49.371 -7.750 1.00 33.19 376 ARG A O 1
ATOM 2600 N N . SER A 1 377 ? 36.541 -49.881 -9.963 1.00 32.91 377 SER A N 1
ATOM 2601 C CA . SER A 1 377 ? 35.163 -49.654 -10.425 1.00 32.91 377 SER A CA 1
ATOM 2602 C C . SER A 1 377 ? 34.006 -50.224 -9.588 1.00 32.91 377 SER A C 1
ATOM 2604 O O . SER A 1 377 ? 34.155 -51.294 -9.007 1.00 32.91 377 SER A O 1
ATOM 2606 N N . ALA A 1 378 ? 32.811 -49.622 -9.728 1.00 34.81 378 ALA A N 1
ATOM 2607 C CA . ALA A 1 378 ? 31.574 -50.328 -10.116 1.00 34.81 378 ALA A CA 1
ATOM 2608 C C . ALA A 1 378 ? 30.427 -49.361 -10.504 1.00 34.81 378 ALA A C 1
ATOM 2610 O O . ALA A 1 378 ? 30.119 -48.411 -9.792 1.00 34.81 378 ALA A O 1
ATOM 2611 N N . THR A 1 379 ? 29.796 -49.662 -11.640 1.00 32.97 379 THR A N 1
ATOM 2612 C CA . THR A 1 379 ? 28.539 -49.126 -12.192 1.00 32.97 379 THR A CA 1
ATOM 2613 C C . THR A 1 379 ? 27.369 -49.973 -11.699 1.00 32.97 379 THR A C 1
ATOM 2615 O O . THR A 1 379 ? 27.486 -51.185 -11.832 1.00 32.97 379 THR A O 1
ATOM 2618 N N . LEU A 1 380 ? 26.243 -49.394 -11.255 1.00 33.53 380 LEU A N 1
ATOM 2619 C CA . LEU A 1 380 ? 24.931 -50.070 -11.233 1.00 33.53 380 LEU A CA 1
ATOM 2620 C C . LEU A 1 380 ? 23.762 -49.062 -11.300 1.00 33.53 380 LEU A C 1
ATOM 2622 O O . LEU A 1 380 ? 23.653 -48.169 -10.463 1.00 33.53 380 LEU A O 1
ATOM 2626 N N . SER A 1 381 ? 22.885 -49.253 -12.289 1.00 37.47 381 SER A N 1
ATOM 2627 C CA . SER A 1 381 ? 21.491 -48.776 -12.331 1.00 37.47 381 SER A CA 1
ATOM 2628 C C . SER A 1 381 ? 20.593 -49.643 -11.433 1.00 37.47 381 SER A C 1
ATOM 2630 O O . SER A 1 381 ? 20.970 -50.772 -11.108 1.00 37.47 381 SER A O 1
ATOM 2632 N N . PRO A 1 382 ? 19.368 -49.184 -11.127 1.00 38.66 382 PRO A N 1
ATOM 2633 C CA . PRO A 1 382 ? 18.226 -50.086 -11.283 1.00 38.66 382 PRO A CA 1
ATOM 2634 C C . PRO A 1 382 ? 16.995 -49.440 -11.942 1.00 38.66 382 PRO A C 1
ATOM 2636 O O . PRO A 1 382 ? 16.763 -48.236 -11.851 1.00 38.66 382 PRO A O 1
ATOM 2639 N N . ASP A 1 383 ? 16.243 -50.311 -12.611 1.00 29.55 383 ASP A N 1
ATOM 2640 C CA . ASP A 1 383 ? 14.973 -50.104 -13.308 1.00 29.55 383 ASP A CA 1
ATOM 2641 C C . ASP A 1 383 ? 13.761 -50.385 -12.378 1.00 29.55 383 ASP A C 1
ATOM 2643 O O . ASP A 1 383 ? 13.917 -50.876 -11.259 1.00 29.55 383 ASP A O 1
ATOM 2647 N N . SER A 1 384 ? 12.581 -50.033 -12.889 1.00 38.62 384 SER A N 1
ATOM 2648 C CA . SER A 1 384 ? 11.242 -49.751 -12.323 1.00 38.62 384 SER A CA 1
ATOM 2649 C C . SER A 1 384 ? 10.453 -50.949 -11.731 1.00 38.62 384 SER A C 1
ATOM 2651 O O . SER A 1 384 ? 10.956 -52.074 -11.748 1.00 38.62 384 SER A O 1
ATOM 2653 N N . PRO A 1 385 ? 9.209 -50.750 -11.202 1.00 45.53 385 PRO A N 1
ATOM 2654 C CA . PRO A 1 385 ? 8.007 -50.883 -12.070 1.00 45.53 385 PRO A CA 1
ATOM 2655 C C . PRO A 1 385 ? 6.728 -50.045 -11.721 1.00 45.53 385 PRO A C 1
ATOM 2657 O O . PRO A 1 385 ? 6.482 -49.720 -10.563 1.00 45.53 385 PRO A O 1
ATOM 2660 N N . ASP A 1 386 ? 5.941 -49.734 -12.776 1.00 31.89 386 ASP A N 1
ATOM 2661 C CA . ASP A 1 386 ? 4.456 -49.717 -13.003 1.00 31.89 386 ASP A CA 1
ATOM 2662 C C . ASP A 1 386 ? 3.429 -49.566 -11.839 1.00 31.89 386 ASP A C 1
ATOM 2664 O O . ASP A 1 386 ? 3.619 -50.143 -10.778 1.00 31.89 386 ASP A O 1
ATOM 2668 N N . SER A 1 387 ? 2.220 -48.958 -11.926 1.00 35.44 387 SER A N 1
ATOM 2669 C CA . SER A 1 387 ? 1.310 -48.401 -12.974 1.00 35.44 387 SER A CA 1
ATOM 2670 C C . SER A 1 387 ? 0.084 -47.712 -12.236 1.00 35.44 387 SER A C 1
ATOM 2672 O O . SER A 1 387 ? 0.198 -47.481 -11.034 1.00 35.44 387 SER A O 1
ATOM 2674 N N . PRO A 1 388 ? -1.136 -47.461 -12.793 1.00 46.66 388 PRO A N 1
ATOM 2675 C CA . PRO A 1 388 ? -1.605 -46.322 -13.610 1.00 46.66 388 PRO A CA 1
ATOM 2676 C C . PRO A 1 388 ? -2.857 -45.574 -13.036 1.00 46.66 388 PRO A C 1
ATOM 2678 O O . PRO A 1 388 ? -3.607 -46.123 -12.238 1.00 46.66 388 PRO A O 1
ATOM 2681 N N . ALA A 1 389 ? -3.184 -44.360 -13.514 1.00 34.59 389 ALA A N 1
ATOM 2682 C CA . ALA A 1 389 ? -4.578 -43.859 -13.567 1.00 34.59 389 ALA A CA 1
ATOM 2683 C C . ALA A 1 389 ? -4.709 -42.592 -14.433 1.00 34.59 389 ALA A C 1
ATOM 2685 O O . ALA A 1 389 ? -4.233 -41.513 -14.090 1.00 34.59 389 ALA A O 1
ATOM 2686 N N . ALA A 1 390 ? -5.414 -42.739 -15.553 1.00 37.12 390 ALA A N 1
ATOM 2687 C CA . ALA A 1 390 ? -5.948 -41.659 -16.366 1.00 37.12 390 ALA A CA 1
ATOM 2688 C C . ALA A 1 390 ? -7.138 -40.979 -15.668 1.00 37.12 390 ALA A C 1
ATOM 2690 O O . ALA A 1 390 ? -7.945 -41.678 -15.055 1.00 37.12 390 ALA A O 1
ATOM 2691 N N . SER A 1 391 ? -7.300 -39.657 -15.823 1.00 31.75 391 SER A N 1
ATOM 2692 C CA . SER A 1 391 ? -8.600 -38.974 -16.011 1.00 31.75 391 SER A CA 1
ATOM 2693 C C . SER A 1 391 ? -8.478 -37.446 -16.008 1.00 31.75 391 SER A C 1
ATOM 2695 O O . SER A 1 391 ? -7.720 -36.891 -15.220 1.00 31.75 391 SER A O 1
ATOM 2697 N N . ARG A 1 392 ? -9.371 -36.809 -16.787 1.00 36.22 392 ARG A N 1
ATOM 2698 C CA . ARG A 1 392 ? -9.684 -35.365 -16.945 1.00 36.22 392 ARG A CA 1
ATOM 2699 C C . ARG A 1 392 ? -8.980 -34.728 -18.148 1.00 36.22 392 ARG A C 1
ATOM 2701 O O . ARG A 1 392 ? -7.880 -34.212 -18.036 1.00 36.22 392 ARG A O 1
ATOM 2708 N N . LEU A 1 393 ? -9.472 -34.911 -19.376 1.00 38.00 393 LEU A N 1
ATOM 2709 C CA . LEU A 1 393 ? -10.726 -34.389 -19.959 1.00 38.00 393 LEU A CA 1
ATOM 2710 C C . LEU A 1 393 ? -10.928 -32.884 -19.751 1.00 38.00 393 LEU A C 1
ATOM 2712 O O . LEU A 1 393 ? -11.157 -32.402 -18.644 1.00 38.00 393 LEU A O 1
ATOM 2716 N N . ALA A 1 394 ? -10.882 -32.204 -20.894 1.00 42.16 394 ALA A N 1
ATOM 2717 C CA . ALA A 1 394 ? -11.373 -30.867 -21.153 1.00 42.16 394 ALA A CA 1
ATOM 2718 C C . ALA A 1 394 ? -12.863 -30.723 -20.807 1.00 42.16 394 ALA A C 1
ATOM 2720 O O . ALA A 1 394 ? -13.645 -31.650 -21.010 1.00 42.16 394 ALA A O 1
ATOM 2721 N N . SER A 1 395 ? -13.266 -29.520 -20.398 1.00 33.12 395 SER A N 1
ATOM 2722 C CA . SER A 1 395 ? -14.600 -29.010 -20.706 1.00 33.12 395 SER A CA 1
ATOM 2723 C C . SER A 1 395 ? -14.583 -27.488 -20.809 1.00 33.12 395 SER A C 1
ATOM 2725 O O . SER A 1 395 ? -14.092 -26.773 -19.942 1.00 33.12 395 SER A O 1
ATOM 2727 N N . SER A 1 396 ? -15.119 -27.065 -21.941 1.00 53.59 396 SER A N 1
ATOM 2728 C CA . SER A 1 396 ? -15.349 -25.741 -22.503 1.00 53.59 396 SER A CA 1
ATOM 2729 C C . SER A 1 396 ? -16.444 -24.914 -21.816 1.00 53.59 396 SER A C 1
ATOM 2731 O O . SER A 1 396 ? -17.291 -25.467 -21.120 1.00 53.59 396 SER A O 1
ATOM 2733 N N . GLY A 1 397 ? -16.517 -23.628 -22.191 1.00 33.44 397 GLY A N 1
ATOM 2734 C CA . GLY A 1 397 ? -17.733 -22.790 -22.186 1.00 33.44 397 GLY A CA 1
ATOM 2735 C C . GLY A 1 397 ? -17.374 -21.304 -22.033 1.00 33.44 397 GLY A C 1
ATOM 2736 O O . GLY A 1 397 ? -17.010 -20.893 -20.943 1.00 33.44 397 GLY A O 1
ATOM 2737 N N . SER A 1 398 ? -17.251 -20.482 -23.087 1.00 33.16 398 SER A N 1
ATOM 2738 C CA . SER A 1 398 ? -18.327 -19.933 -23.945 1.00 33.16 398 SER A CA 1
ATOM 2739 C C . SER A 1 398 ? -19.436 -19.286 -23.108 1.00 33.16 398 SER A C 1
ATOM 2741 O O . SER A 1 398 ? -20.234 -19.998 -22.512 1.00 33.16 398 SER A O 1
ATOM 2743 N N . SER A 1 399 ? -19.457 -17.956 -22.952 1.00 41.88 399 SER A N 1
ATOM 2744 C CA . SER A 1 399 ? -20.397 -17.004 -23.609 1.00 41.88 399 SER A CA 1
ATOM 2745 C C . SER A 1 399 ? -20.824 -15.980 -22.531 1.00 41.88 399 SER A C 1
ATOM 2747 O O . SER A 1 399 ? -20.766 -16.322 -21.359 1.00 41.88 399 SER A O 1
ATOM 2749 N N . ALA A 1 400 ? -21.317 -14.757 -22.733 1.00 38.88 400 ALA A N 1
ATOM 2750 C CA . ALA A 1 400 ? -21.545 -13.838 -23.845 1.00 38.88 400 ALA A CA 1
ATOM 2751 C C . ALA A 1 400 ? -21.953 -12.492 -23.195 1.00 38.88 400 ALA A C 1
ATOM 2753 O O . ALA A 1 400 ? -22.747 -12.519 -22.260 1.00 38.88 400 ALA A O 1
ATOM 2754 N N . ALA A 1 401 ? -21.465 -11.339 -23.670 1.00 33.75 401 ALA A N 1
ATOM 2755 C CA . ALA A 1 401 ? -22.117 -10.031 -23.475 1.00 33.75 401 ALA A CA 1
ATOM 2756 C C . ALA A 1 401 ? -21.392 -8.935 -24.277 1.00 33.75 401 ALA A C 1
ATOM 2758 O O . ALA A 1 401 ? -20.447 -8.300 -23.816 1.00 33.75 401 ALA A O 1
ATOM 2759 N N . THR A 1 402 ? -21.855 -8.686 -25.496 1.00 42.91 402 THR A N 1
ATOM 2760 C CA . THR A 1 402 ? -21.595 -7.444 -26.238 1.00 42.91 402 THR A CA 1
ATOM 2761 C C . THR A 1 402 ? -22.952 -7.038 -26.802 1.00 42.91 402 THR A C 1
ATOM 2763 O O . THR A 1 402 ? -23.531 -7.830 -27.545 1.00 42.91 402 THR A O 1
ATOM 2766 N N . PRO A 1 403 ? -23.532 -5.902 -26.359 1.00 42.91 403 PRO A N 1
ATOM 2767 C CA . PRO A 1 403 ? -23.436 -4.692 -27.179 1.00 42.91 403 PRO A CA 1
ATOM 2768 C C . PRO A 1 403 ? -23.558 -3.377 -26.369 1.00 42.91 403 PRO A C 1
ATOM 2770 O O . PRO A 1 403 ? -24.651 -2.843 -26.217 1.00 42.91 403 PRO A O 1
ATOM 2773 N N . VAL A 1 404 ? -22.449 -2.796 -25.889 1.00 41.66 404 VAL A N 1
ATOM 2774 C CA . VAL A 1 404 ? -22.452 -1.391 -25.388 1.00 41.66 404 VAL A CA 1
ATOM 2775 C C . VAL A 1 404 ? -21.250 -0.570 -25.899 1.00 41.66 404 VAL A C 1
ATOM 2777 O O . VAL A 1 404 ? -21.082 0.596 -25.569 1.00 41.66 404 VAL A O 1
ATOM 2780 N N . ILE A 1 405 ? -20.409 -1.136 -26.770 1.00 48.88 405 ILE A N 1
ATOM 2781 C CA . ILE A 1 405 ? -19.124 -0.520 -27.165 1.00 48.88 405 ILE A CA 1
ATOM 2782 C C . ILE A 1 405 ? -19.274 0.550 -28.273 1.00 48.88 405 ILE A C 1
ATOM 2784 O O . ILE A 1 405 ? -18.325 1.263 -28.580 1.00 48.88 405 ILE A O 1
ATOM 2788 N N . ALA A 1 406 ? -20.467 0.755 -28.840 1.00 39.81 406 ALA A N 1
ATOM 2789 C CA . ALA A 1 406 ? -20.648 1.701 -29.949 1.00 39.81 406 ALA A CA 1
ATOM 2790 C C . ALA A 1 406 ? -20.993 3.151 -29.536 1.00 39.81 406 ALA A C 1
ATOM 2792 O O . ALA A 1 406 ? -20.873 4.051 -30.362 1.00 39.81 406 ALA A O 1
ATOM 2793 N N . SER A 1 407 ? -21.405 3.422 -28.292 1.00 43.19 407 SER A N 1
ATOM 2794 C CA . SER A 1 407 ? -21.959 4.739 -27.916 1.00 43.19 407 SER A CA 1
ATOM 2795 C C . SER A 1 407 ? -20.972 5.709 -27.254 1.00 43.19 407 SER A C 1
ATOM 2797 O O . SER A 1 407 ? -21.265 6.901 -27.191 1.00 43.19 407 SER A O 1
ATOM 2799 N N . LEU A 1 408 ? -19.788 5.262 -26.814 1.00 43.88 408 LEU A N 1
ATOM 2800 C CA . LEU A 1 408 ? -18.829 6.146 -26.127 1.00 43.88 408 LEU A CA 1
ATOM 2801 C C . LEU A 1 408 ? -17.821 6.836 -27.067 1.00 43.88 408 LEU A C 1
ATOM 2803 O O . LEU A 1 408 ? -17.286 7.889 -26.729 1.00 43.88 408 LEU A O 1
ATOM 2807 N N . ALA A 1 409 ? -17.584 6.285 -28.262 1.00 47.34 409 ALA A N 1
ATOM 2808 C CA . ALA A 1 409 ? -16.593 6.826 -29.199 1.00 47.34 409 ALA A CA 1
ATOM 2809 C C . ALA A 1 409 ? -17.064 8.114 -29.903 1.00 47.34 409 ALA A C 1
ATOM 2811 O O . ALA A 1 409 ? -16.256 8.985 -30.215 1.00 47.34 409 ALA A O 1
ATOM 2812 N N . VAL A 1 410 ? -18.375 8.280 -30.108 1.00 51.94 410 VAL A N 1
ATOM 2813 C CA . VAL A 1 410 ? -18.936 9.454 -30.804 1.00 51.94 410 VAL A CA 1
ATOM 2814 C C . VAL A 1 410 ? -18.963 10.694 -29.896 1.00 51.94 410 VAL A C 1
ATOM 2816 O O . VAL A 1 410 ? -18.762 11.809 -30.373 1.00 51.94 410 VAL A O 1
ATOM 2819 N N . GLY A 1 411 ? -19.124 10.519 -28.579 1.00 50.22 411 GLY A N 1
ATOM 2820 C CA . GLY A 1 411 ? -19.190 11.634 -27.624 1.00 50.22 411 GLY A CA 1
ATOM 2821 C C . GLY A 1 411 ? -17.882 12.422 -27.490 1.00 50.22 411 GLY A C 1
ATOM 2822 O O . GLY A 1 411 ? -17.905 13.648 -27.400 1.00 50.22 411 GLY A O 1
ATOM 2823 N N . LEU A 1 412 ? -16.732 11.741 -27.544 1.00 55.66 412 LEU A N 1
ATOM 2824 C CA . LEU A 1 412 ? -15.418 12.379 -27.386 1.00 55.66 412 LEU A CA 1
ATOM 2825 C C . LEU A 1 412 ? -14.960 13.138 -28.641 1.00 55.66 412 LEU A C 1
ATOM 2827 O O . LEU A 1 412 ? -14.287 14.161 -28.524 1.00 55.66 412 LEU A O 1
ATOM 2831 N N . VAL A 1 413 ? -15.378 12.703 -29.833 1.00 64.25 413 VAL A N 1
ATOM 2832 C CA . VAL A 1 413 ? -15.050 13.394 -31.093 1.00 64.25 413 VAL A CA 1
ATOM 2833 C C . VAL A 1 413 ? -15.828 14.708 -31.226 1.00 64.25 413 VAL A C 1
ATOM 2835 O O . VAL A 1 413 ? -15.265 15.714 -31.658 1.00 64.25 413 VAL A O 1
ATOM 2838 N N . VAL A 1 414 ? -17.092 14.742 -30.790 1.00 67.00 414 VAL A N 1
ATOM 2839 C CA . VAL A 1 414 ? -17.905 15.972 -30.805 1.00 67.00 414 VAL A CA 1
ATOM 2840 C C . VAL A 1 414 ? -17.370 17.000 -29.801 1.00 67.00 414 VAL A C 1
ATOM 2842 O O . VAL A 1 414 ? -17.255 18.180 -30.134 1.00 67.00 414 VAL A O 1
ATOM 2845 N N . LEU A 1 415 ? -16.965 16.560 -28.604 1.00 56.09 415 LEU A N 1
ATOM 2846 C CA . LEU A 1 415 ? -16.407 17.454 -27.585 1.00 56.09 415 LEU A CA 1
ATOM 2847 C C . LEU A 1 415 ? -15.029 18.007 -27.998 1.00 56.09 415 LEU A C 1
ATOM 2849 O O . LEU A 1 415 ? -14.771 19.201 -27.843 1.00 56.09 415 LEU A O 1
ATOM 2853 N N . GLY A 1 416 ? -14.174 17.167 -28.594 1.00 61.16 416 GLY A N 1
ATOM 2854 C CA . GLY A 1 416 ? -12.868 17.579 -29.117 1.00 61.16 416 GLY A CA 1
ATOM 2855 C C . GLY A 1 416 ? -12.968 18.559 -30.292 1.00 61.16 416 GLY A C 1
ATOM 2856 O O . GLY A 1 416 ? -12.236 19.550 -30.336 1.00 61.16 416 GLY A O 1
ATOM 2857 N N . GLY A 1 417 ? -13.925 18.353 -31.204 1.00 65.31 417 GLY A N 1
ATOM 2858 C CA . GLY A 1 417 ? -14.169 19.269 -32.325 1.00 65.31 417 GLY A CA 1
ATOM 2859 C C . GLY A 1 417 ? -14.610 20.671 -31.885 1.00 65.31 417 GLY A C 1
ATOM 2860 O O . GLY A 1 417 ? -14.229 21.668 -32.503 1.00 65.31 417 GLY A O 1
ATOM 2861 N N . MET A 1 418 ? -15.355 20.769 -30.780 1.00 61.91 418 MET A N 1
ATOM 2862 C CA . MET A 1 418 ? -15.863 22.045 -30.266 1.00 61.91 418 MET A CA 1
ATOM 2863 C C . MET A 1 418 ? -14.767 22.903 -29.609 1.00 61.91 418 MET A C 1
ATOM 2865 O O . MET A 1 418 ? -14.789 24.128 -29.729 1.00 61.91 418 MET A O 1
ATOM 2869 N N . VAL A 1 419 ? -13.758 22.277 -28.992 1.00 71.62 419 VAL A N 1
ATOM 2870 C CA . VAL A 1 419 ? -12.605 22.976 -28.390 1.00 71.62 419 VAL A CA 1
ATOM 2871 C C . VAL A 1 419 ? -11.673 23.558 -29.460 1.00 71.62 419 VAL A C 1
ATOM 2873 O O . VAL A 1 419 ? -11.222 24.698 -29.337 1.00 71.62 419 VAL A O 1
ATOM 2876 N N . VAL A 1 420 ? -11.440 22.831 -30.556 1.00 72.19 420 VAL A N 1
ATOM 2877 C CA . VAL A 1 420 ? -10.575 23.296 -31.659 1.00 72.19 420 VAL A CA 1
ATOM 2878 C C . VAL A 1 420 ? -11.194 24.488 -32.405 1.00 72.19 420 VAL A C 1
ATOM 2880 O O . VAL A 1 420 ? -10.486 25.420 -32.791 1.00 72.19 420 VAL A O 1
ATOM 2883 N N . LEU A 1 421 ? -12.522 24.521 -32.553 1.00 67.38 421 LEU A N 1
ATOM 2884 C CA . LEU A 1 421 ? -13.226 25.651 -33.172 1.00 67.38 421 LEU A CA 1
ATOM 2885 C C . LEU A 1 421 ? -13.212 26.925 -32.311 1.00 67.38 421 LEU A C 1
ATOM 2887 O O . LEU A 1 421 ? -13.208 28.026 -32.865 1.00 67.38 421 LEU A O 1
ATOM 2891 N N . LEU A 1 422 ? -13.155 26.795 -30.982 1.00 64.81 422 LEU A N 1
ATOM 2892 C CA . LEU A 1 422 ? -13.065 27.935 -30.062 1.00 64.81 422 LEU A CA 1
ATOM 2893 C C . LEU A 1 422 ? -11.647 28.517 -29.971 1.00 64.81 422 LEU A C 1
ATOM 2895 O O . LEU A 1 422 ? -11.497 29.725 -29.796 1.00 64.81 422 LEU A O 1
ATOM 2899 N N . LEU A 1 423 ? -10.609 27.700 -30.173 1.00 66.38 423 LEU A N 1
ATOM 2900 C CA . LEU A 1 423 ? -9.217 28.166 -30.209 1.00 66.38 423 LEU A CA 1
ATOM 2901 C C . LEU A 1 423 ? -8.840 28.843 -31.533 1.00 66.38 423 LEU A C 1
ATOM 2903 O O . LEU A 1 423 ? -7.984 29.723 -31.549 1.00 66.38 423 LEU A O 1
ATOM 2907 N N . ARG A 1 424 ? -9.524 28.516 -32.635 1.00 66.94 424 ARG A N 1
ATOM 2908 C CA . ARG A 1 424 ? -9.302 29.161 -33.941 1.00 66.94 424 ARG A CA 1
ATOM 2909 C C . ARG A 1 424 ? -9.885 30.584 -34.034 1.00 66.94 424 ARG A C 1
ATOM 2911 O O . ARG A 1 424 ? -9.631 31.278 -35.014 1.00 66.94 424 ARG A O 1
ATOM 2918 N N . LYS A 1 425 ? -10.671 31.033 -33.048 1.00 46.16 425 LYS A N 1
ATOM 2919 C CA . LYS A 1 425 ? -11.435 32.292 -33.116 1.00 46.16 425 LYS A CA 1
ATOM 2920 C C . LYS A 1 425 ? -10.883 33.468 -32.302 1.00 46.16 425 LYS A C 1
ATOM 2922 O O . LYS A 1 425 ? -11.629 34.414 -32.070 1.00 46.16 425 LYS A O 1
ATOM 2927 N N . ARG A 1 426 ? -9.609 33.469 -31.899 1.00 50.53 426 ARG A N 1
ATOM 2928 C CA . ARG A 1 426 ? -8.988 34.688 -31.348 1.00 50.53 426 ARG A CA 1
ATOM 2929 C C . ARG A 1 426 ? -8.245 35.453 -32.453 1.00 50.53 426 ARG A C 1
ATOM 2931 O O . ARG A 1 426 ? -7.279 34.906 -32.980 1.00 50.53 426 ARG A O 1
ATOM 2938 N N . PRO A 1 427 ? -8.691 36.666 -32.834 1.00 47.25 427 PRO A N 1
ATOM 2939 C CA . PRO A 1 427 ? -7.904 37.550 -33.682 1.00 47.25 427 PRO A CA 1
ATOM 2940 C C . PRO A 1 427 ? -6.721 38.115 -32.886 1.00 47.25 427 PRO A C 1
ATOM 2942 O O . PRO A 1 427 ? -6.837 38.362 -31.685 1.00 47.25 427 PRO A O 1
ATOM 2945 N N . HIS A 1 428 ? -5.593 38.298 -33.571 1.00 50.81 428 HIS A N 1
ATOM 2946 C CA . HIS A 1 428 ? -4.493 39.136 -33.108 1.00 50.81 428 HIS A CA 1
ATOM 2947 C C . HIS A 1 428 ? -4.972 40.591 -33.090 1.00 50.81 428 HIS A C 1
ATOM 2949 O O . HIS A 1 428 ? -5.392 41.094 -34.129 1.00 50.81 428 HIS A O 1
ATOM 2955 N N . GLU A 1 429 ? -4.905 41.241 -31.930 1.00 44.41 429 GLU A N 1
ATOM 2956 C CA . GLU A 1 429 ? -4.926 42.699 -31.837 1.00 44.41 429 GLU A CA 1
ATOM 2957 C C . GLU A 1 429 ? -3.535 43.168 -31.410 1.00 44.41 429 GLU A C 1
ATOM 2959 O O . GLU A 1 429 ? -2.895 42.585 -30.530 1.00 44.41 429 GLU A O 1
ATOM 2964 N N . GLU A 1 430 ? -3.069 44.139 -32.183 1.00 50.59 430 GLU A N 1
ATOM 2965 C CA . GLU A 1 430 ? -1.716 44.653 -32.317 1.00 50.59 430 GLU A CA 1
ATOM 2966 C C . GLU A 1 430 ? -1.305 45.580 -31.165 1.00 50.59 430 GLU A C 1
ATOM 2968 O O . GLU A 1 430 ? -2.112 46.040 -30.358 1.00 50.59 430 GLU A O 1
ATOM 2973 N N . GLU A 1 431 ? 0.004 45.822 -31.128 1.00 53.62 431 GLU A N 1
ATOM 2974 C CA . GLU A 1 431 ? 0.720 46.860 -30.389 1.00 53.62 431 GLU A CA 1
ATOM 2975 C C . GLU A 1 431 ? 0.037 48.239 -30.451 1.00 53.62 431 GLU A C 1
ATOM 2977 O O . GLU A 1 431 ? -0.289 48.678 -31.545 1.00 53.62 431 GLU A O 1
ATOM 2982 N N . GLU A 1 432 ? -0.020 48.988 -29.336 1.00 53.69 432 GLU A N 1
ATOM 2983 C CA . GLU A 1 432 ? 0.447 50.389 -29.326 1.00 53.69 432 GLU A CA 1
ATOM 2984 C C . GLU A 1 432 ? 0.692 50.949 -27.902 1.00 53.69 432 GLU A C 1
ATOM 2986 O O . GLU A 1 432 ? -0.201 50.996 -27.061 1.00 53.69 432 GLU A O 1
ATOM 2991 N N . GLN A 1 433 ? 1.952 51.344 -27.674 1.00 50.12 433 GLN A N 1
ATOM 2992 C CA . GLN A 1 433 ? 2.498 52.451 -26.861 1.00 50.12 433 GLN A CA 1
ATOM 2993 C C . GLN A 1 433 ? 1.799 52.913 -25.561 1.00 50.12 433 GLN A C 1
ATOM 2995 O O . GLN A 1 433 ? 0.741 53.537 -25.594 1.00 50.12 433 GLN A O 1
ATOM 3000 N N . ALA A 1 434 ? 2.536 52.814 -24.445 1.00 45.75 434 ALA A N 1
ATOM 3001 C CA . ALA A 1 434 ? 3.001 53.963 -23.641 1.00 45.75 434 ALA A CA 1
ATOM 3002 C C . ALA A 1 434 ? 4.063 53.527 -22.619 1.00 45.75 434 ALA A C 1
ATOM 3004 O O . ALA A 1 434 ? 3.801 52.550 -21.881 1.00 45.75 434 ALA A O 1
#

pLDDT: mean 74.07, std 26.39, range [27.48, 98.75]